Protein AF-A0A194UX05-F1 (afdb_monomer_lite)

Foldseek 3Di:
DDDLQVVVLVQQWDWDQDVPFGIFIFGQAWAAAFDFRHKQPLFQFWFFAPQCQQAAAPQFRAGDPSDGADADDLQLSHHHNDPLSVVLVVVLDDPQLVQLSNLLSVLVVVDLVDPQDDDDQDQDDLVRLVVLQVVLQVLLVLLLVVVVVVVVDPDDDDDDPRVNVVSLVVLSNDDADSGLLRRLSSNLRSCVSCVVCVVLLLPADFDSRLDSGPSRSVNNSSSLSSSSNGHDPVSNVCSGSVNSNSNSRRCRQAKDFSAHDVQLRLDTRIITGRSVRRNAAADLAFQWEWDRGGPMIIIGGNRTDGGGDTGHYHPPSCPSHVADPVRVVVCCCLQVNPPVLLVLLVVLLVQLVVLLVCLVVQAPFQPGRDPSSLVSNLSSLLSLLSSLLSLLLVLLVVLCLQDDDPSVVVSVVLSVVSVVLSVVLSVLSQAAAPVDPGPDHSDPHHDHPVVNLVSLVVSLVSQLVSLQVQLCSLLVSLVPPDFDPVVSCVLSVLSNLLNVLSVLSVVLNVLVVVLVVVCVPPVDDGSVVSVSVSSVSSSVNSVSSSRSSCVLLVVLVVPPPPPPDDDDDDDDDDDDDDDDDDDDDDDDDDDPDDNPDFDWDQDSSRDIDGCPRPVNVVVVVVVVVVPPDDDDDDDDPDDDPPPPDDDRSNSSNSSSVPVSNPDPVRPVPDD

InterPro domains:
  IPR001214 SET domain [PF00856] (22-315)
  IPR001214 SET domain [PS50280] (11-316)
  IPR046341 SET domain superfamily [G3DSA:2.170.270.10] (24-55)
  IPR046341 SET domain superfamily [G3DSA:2.170.270.10] (237-341)
  IPR046341 SET domain superfamily [SSF82199] (13-340)
  IPR049326 Rhodopsin domain, fungi [PF20684] (336-560)
  IPR050869 Histone-lysine N-methyltransferase [PTHR12197] (10-341)

pLDDT: mean 74.13, std 23.14, range [21.11, 98.06]

Structure (mmCIF, N/CA/C/O backbone):
data_AF-A0A194UX05-F1
#
_entry.id   AF-A0A194UX05-F1
#
loop_
_atom_site.group_PDB
_atom_site.id
_atom_site.type_symbol
_atom_site.label_atom_id
_atom_site.label_alt_id
_atom_site.label_comp_id
_atom_site.label_asym_id
_atom_site.label_entity_id
_atom_site.label_seq_id
_atom_site.pdbx_PDB_ins_code
_atom_site.Cartn_x
_atom_site.Cartn_y
_atom_site.Cartn_z
_atom_site.occupancy
_atom_site.B_iso_or_equiv
_atom_site.auth_seq_id
_atom_site.auth_comp_id
_atom_site.auth_asym_id
_atom_site.auth_atom_id
_atom_site.pdbx_PDB_model_num
ATOM 1 N N . MET A 1 1 ? -21.591 -23.365 24.564 1.00 27.44 1 MET A N 1
ATOM 2 C CA . MET A 1 1 ? -22.014 -24.346 23.543 1.00 27.44 1 MET A CA 1
ATOM 3 C C . MET A 1 1 ? -21.438 -23.828 22.241 1.00 27.44 1 MET A C 1
ATOM 5 O O . MET A 1 1 ? -21.677 -22.662 21.966 1.00 27.44 1 MET A O 1
ATOM 9 N N . ALA A 1 2 ? -20.576 -24.591 21.565 1.00 28.53 2 ALA A N 1
ATOM 10 C CA . ALA A 1 2 ? -19.885 -24.116 20.361 1.00 28.53 2 ALA A CA 1
ATOM 11 C C . ALA A 1 2 ? -20.897 -23.777 19.257 1.00 28.53 2 ALA A C 1
ATOM 13 O O . ALA A 1 2 ? -21.913 -24.465 19.128 1.00 28.53 2 ALA A O 1
ATOM 14 N N . ASN A 1 3 ? -20.630 -22.715 18.500 1.00 36.53 3 ASN A N 1
ATOM 15 C CA . ASN A 1 3 ? -21.474 -22.288 17.387 1.00 36.53 3 ASN A CA 1
ATOM 16 C C . ASN A 1 3 ? -21.446 -23.396 16.303 1.00 36.53 3 ASN A C 1
ATOM 18 O O . ASN A 1 3 ? -20.363 -23.924 16.042 1.00 36.53 3 ASN A O 1
ATOM 22 N N . PRO A 1 4 ? -22.559 -23.782 15.648 1.00 32.88 4 PRO A N 1
ATOM 23 C CA . PRO A 1 4 ? -22.559 -24.847 14.633 1.00 32.88 4 PRO A CA 1
ATOM 24 C C . PRO A 1 4 ? -21.527 -24.620 13.513 1.00 32.88 4 PRO A C 1
ATOM 26 O O . PRO A 1 4 ? -20.910 -25.566 13.031 1.00 32.88 4 PRO A O 1
ATOM 29 N N . SER A 1 5 ? -21.262 -23.350 13.184 1.00 42.38 5 SER A N 1
ATOM 30 C CA . SER A 1 5 ? -20.177 -22.898 12.303 1.00 42.38 5 SER A CA 1
ATOM 31 C C . SER A 1 5 ? -18.772 -23.295 12.788 1.00 42.38 5 SER A C 1
ATOM 33 O O . SER A 1 5 ? -17.969 -23.772 11.994 1.00 42.38 5 SER A O 1
ATOM 35 N N . GLU A 1 6 ? -18.456 -23.138 14.077 1.00 44.56 6 GLU A N 1
ATOM 36 C CA . GLU A 1 6 ? -17.149 -23.523 14.647 1.00 44.56 6 GLU A CA 1
ATOM 37 C C . GLU A 1 6 ? -16.981 -25.048 14.670 1.00 44.56 6 GLU A C 1
ATOM 39 O O . GLU A 1 6 ? -15.897 -25.569 14.407 1.00 44.56 6 GLU A O 1
ATOM 44 N N . ALA A 1 7 ? -18.072 -25.777 14.931 1.00 42.41 7 ALA A N 1
ATOM 45 C CA . ALA A 1 7 ? -18.084 -27.237 14.889 1.00 42.41 7 ALA A CA 1
ATOM 46 C C . ALA A 1 7 ? -17.892 -27.782 13.460 1.00 42.41 7 ALA A C 1
ATOM 48 O O . ALA A 1 7 ? -17.218 -28.796 13.286 1.00 42.41 7 ALA A O 1
ATOM 49 N N . LEU A 1 8 ? -18.439 -27.102 12.445 1.00 48.12 8 LEU A N 1
ATOM 50 C CA . LEU A 1 8 ? -18.252 -27.440 11.030 1.00 48.12 8 LEU A CA 1
ATOM 51 C C . LEU A 1 8 ? -16.832 -27.093 10.542 1.00 48.12 8 LEU A C 1
ATOM 53 O O . LEU A 1 8 ? -16.221 -27.886 9.832 1.00 48.12 8 LEU A O 1
ATOM 57 N N . GLN A 1 9 ? -16.263 -25.961 10.973 1.00 55.34 9 GLN A N 1
ATOM 58 C CA . GLN A 1 9 ? -14.879 -25.575 10.652 1.00 55.34 9 GLN A CA 1
ATOM 59 C C . GLN A 1 9 ? -13.859 -26.584 11.204 1.00 55.34 9 GLN A C 1
ATOM 61 O O . GLN A 1 9 ? -12.964 -27.015 10.476 1.00 55.34 9 GLN A O 1
ATOM 66 N N . ALA A 1 10 ? -14.047 -27.047 12.446 1.00 58.81 10 ALA A N 1
ATOM 67 C CA . ALA A 1 10 ? -13.207 -28.079 13.059 1.00 58.81 10 ALA A CA 1
ATOM 68 C C . ALA A 1 10 ? -13.325 -29.466 12.388 1.00 58.81 10 ALA A C 1
ATOM 70 O O . ALA A 1 10 ? -12.460 -30.320 12.584 1.00 58.81 10 ALA A O 1
ATOM 71 N N . GLN A 1 11 ? -14.382 -29.716 11.603 1.00 65.94 11 GLN A N 1
ATOM 72 C CA . GLN A 1 11 ? -14.534 -30.958 10.835 1.00 65.94 11 GLN A CA 1
ATOM 73 C C . GLN A 1 11 ? -13.753 -30.953 9.519 1.00 65.94 11 GLN A C 1
ATOM 75 O O . GLN A 1 11 ? -13.386 -32.031 9.053 1.00 65.94 11 GLN A O 1
ATOM 80 N N . VAL A 1 12 ? -13.481 -29.782 8.933 1.00 84.75 12 VAL A N 1
ATOM 81 C CA . VAL A 1 12 ? -12.832 -29.646 7.613 1.00 84.75 12 VAL A CA 1
ATOM 82 C C . VAL A 1 12 ? -11.319 -29.449 7.729 1.00 84.75 12 VAL A C 1
ATOM 84 O O . VAL A 1 12 ? -10.556 -29.940 6.888 1.00 84.75 12 VAL A O 1
ATOM 87 N N . PHE A 1 13 ? -10.868 -28.761 8.779 1.00 91.44 13 PHE A N 1
ATOM 88 C CA . PHE A 1 13 ? -9.451 -28.564 9.048 1.00 91.44 13 PHE A CA 1
ATOM 89 C C . PHE A 1 13 ? -9.137 -28.518 10.545 1.00 91.44 13 PHE A C 1
ATOM 91 O O . PHE A 1 13 ? -10.002 -28.332 11.396 1.00 91.44 13 PHE A O 1
ATOM 98 N N . THR A 1 14 ? -7.854 -28.646 10.867 1.00 93.00 14 THR A N 1
ATOM 99 C CA . THR A 1 14 ? -7.307 -28.448 12.211 1.00 93.00 14 THR A CA 1
ATOM 100 C C . THR A 1 14 ? -6.086 -27.542 12.148 1.00 93.00 14 THR A C 1
ATOM 102 O O . THR A 1 14 ? -5.337 -27.556 11.171 1.00 93.00 14 THR A O 1
ATOM 105 N N . ILE A 1 15 ? -5.846 -26.786 13.214 1.00 90.56 15 ILE A N 1
ATOM 106 C CA . ILE A 1 15 ? -4.643 -25.963 13.358 1.00 90.56 15 ILE A CA 1
ATOM 107 C C . ILE A 1 15 ? -3.548 -26.810 14.016 1.00 90.56 15 ILE A C 1
ATOM 109 O O . ILE A 1 15 ? -3.812 -27.505 15.000 1.00 90.56 15 ILE A O 1
ATOM 113 N N . LYS A 1 16 ? -2.328 -26.788 13.472 1.00 87.50 16 LYS A N 1
ATOM 114 C CA . LYS A 1 16 ? -1.158 -27.500 14.019 1.00 87.50 16 LYS A CA 1
ATOM 115 C C . LYS A 1 16 ? 0.085 -26.616 13.975 1.00 87.50 16 LYS A C 1
ATOM 117 O O . LYS A 1 16 ? 0.184 -25.725 13.139 1.00 87.50 16 LYS A O 1
ATOM 122 N N . GLU A 1 17 ? 1.050 -26.892 14.848 1.00 84.88 17 GLU A N 1
ATOM 123 C CA . GLU A 1 17 ? 2.384 -26.289 14.767 1.00 84.88 17 GLU A CA 1
ATOM 124 C C . GLU A 1 17 ? 3.149 -26.811 13.544 1.00 84.88 17 GLU A C 1
ATOM 126 O O . GLU A 1 17 ? 3.178 -28.013 13.271 1.00 84.88 17 GLU A O 1
ATOM 131 N N . THR A 1 18 ? 3.792 -25.893 12.835 1.00 72.50 18 THR A N 1
ATOM 132 C CA . THR A 1 18 ? 4.544 -26.109 11.599 1.00 72.50 18 THR A CA 1
ATOM 133 C C . THR A 1 18 ? 5.993 -25.668 11.826 1.00 72.50 18 THR A C 1
ATOM 135 O O . THR A 1 18 ? 6.242 -24.505 12.172 1.00 72.50 18 THR A O 1
ATOM 138 N N . PRO A 1 19 ? 6.985 -26.559 11.642 1.00 67.94 19 PRO A N 1
ATOM 139 C CA . PRO A 1 19 ? 8.389 -26.223 11.858 1.00 67.94 19 PRO A CA 1
ATOM 140 C C . PRO A 1 19 ? 8.828 -25.007 11.029 1.00 67.94 19 PRO A C 1
ATOM 142 O O . PRO A 1 19 ? 8.780 -25.028 9.803 1.00 67.94 19 PRO A O 1
ATOM 145 N N . GLY A 1 20 ? 9.263 -23.938 11.701 1.00 54.16 20 GLY A N 1
ATOM 146 C CA . GLY A 1 20 ? 9.766 -22.720 11.053 1.00 54.16 20 GLY A CA 1
ATOM 147 C C . GLY A 1 20 ? 8.704 -21.765 10.487 1.00 54.16 20 GLY A C 1
ATOM 148 O O . GLY A 1 20 ? 9.082 -20.702 10.000 1.00 54.16 20 GLY A O 1
ATOM 149 N N . ALA A 1 21 ? 7.410 -22.096 10.575 1.00 56.25 21 ALA A N 1
ATOM 150 C CA . ALA A 1 21 ? 6.308 -21.259 10.078 1.00 56.25 21 ALA A CA 1
ATOM 151 C C . ALA A 1 21 ? 5.232 -20.944 11.139 1.00 56.25 21 ALA A C 1
ATOM 153 O O . ALA A 1 21 ? 4.261 -20.257 10.842 1.00 56.25 21 ALA A O 1
ATOM 154 N N . GLY A 1 22 ? 5.408 -21.398 12.385 1.00 72.00 22 GLY A N 1
ATOM 155 C CA . GLY A 1 22 ? 4.408 -21.222 13.441 1.00 72.00 22 GLY A CA 1
ATOM 156 C C . GLY A 1 22 ? 3.203 -22.131 13.209 1.00 72.00 22 GLY A C 1
ATOM 157 O O . GLY A 1 22 ? 3.360 -23.248 12.734 1.00 72.00 22 GLY A O 1
ATOM 158 N N . ARG A 1 23 ? 1.987 -21.679 13.517 1.00 79.31 23 ARG A N 1
ATOM 159 C CA . ARG A 1 23 ? 0.782 -22.498 13.319 1.00 79.31 23 ARG A CA 1
ATOM 160 C C . ARG A 1 23 ? 0.277 -22.412 11.883 1.00 79.31 23 ARG A C 1
ATOM 162 O O . ARG A 1 23 ? 0.262 -21.335 11.306 1.00 79.31 23 ARG A O 1
ATOM 169 N N . GLY A 1 24 ? -0.163 -23.548 11.355 1.00 81.62 24 GLY A N 1
ATOM 170 C CA . GLY A 1 24 ? -0.741 -23.693 10.023 1.00 81.62 24 GLY A CA 1
ATOM 171 C C . GLY A 1 24 ? -2.057 -24.462 10.059 1.00 81.62 24 GLY A C 1
ATOM 172 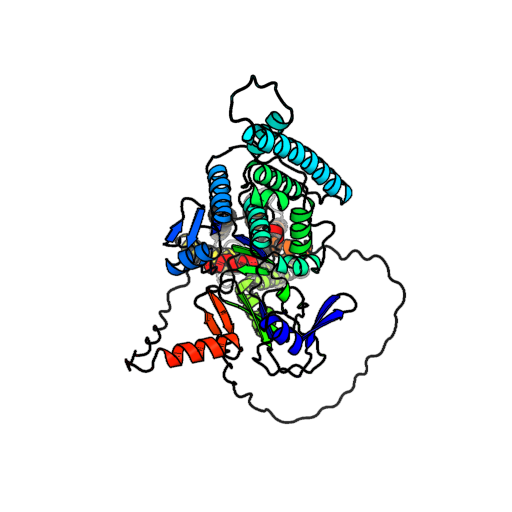O O . GLY A 1 24 ? -2.365 -25.159 11.032 1.00 81.62 24 GLY A O 1
ATOM 173 N N . VAL A 1 25 ? -2.833 -24.333 8.987 1.00 90.81 25 VAL A N 1
ATOM 174 C CA . VAL A 1 25 ? -4.101 -25.041 8.794 1.00 90.81 25 VAL A CA 1
ATOM 175 C C . VAL A 1 25 ? -3.853 -26.331 8.018 1.00 90.81 25 VAL A C 1
ATOM 177 O O . VAL A 1 25 ? -3.219 -26.302 6.971 1.00 90.81 25 VAL A O 1
ATOM 180 N N . PHE A 1 26 ? -4.381 -27.459 8.491 1.00 94.00 26 PHE A N 1
ATOM 181 C CA . PHE A 1 26 ? -4.234 -28.770 7.851 1.00 94.00 26 PHE A CA 1
ATOM 182 C C . PHE A 1 26 ? -5.592 -29.421 7.624 1.00 94.00 26 PHE A C 1
ATOM 184 O O . PHE A 1 26 ? -6.416 -29.458 8.539 1.00 94.00 26 PHE A O 1
ATOM 191 N N . ALA A 1 27 ? -5.806 -29.979 6.435 1.00 94.94 27 ALA A N 1
ATOM 192 C CA . ALA A 1 27 ? -7.038 -30.685 6.107 1.00 94.94 27 ALA A CA 1
ATOM 193 C C . ALA A 1 27 ? -7.218 -31.912 7.018 1.00 94.94 27 ALA A C 1
ATOM 195 O O . ALA A 1 27 ? -6.285 -32.688 7.232 1.00 94.94 27 ALA A O 1
ATOM 196 N N . THR A 1 28 ? -8.413 -32.113 7.564 1.00 93.94 28 THR A N 1
ATOM 197 C CA . THR A 1 28 ? -8.763 -33.314 8.356 1.00 93.94 28 THR A CA 1
ATOM 198 C C . THR A 1 28 ? -9.347 -34.428 7.490 1.00 93.94 28 THR A C 1
ATOM 200 O O . THR A 1 28 ? -9.362 -35.586 7.902 1.00 93.94 28 THR A O 1
ATOM 203 N N . GLN A 1 29 ? -9.787 -34.088 6.279 1.00 92.81 29 GLN A N 1
ATOM 204 C CA . GLN A 1 29 ? -10.389 -34.980 5.294 1.00 92.81 29 GLN A CA 1
ATOM 205 C C . GLN A 1 29 ? -9.927 -34.611 3.879 1.00 92.81 29 GLN A C 1
ATOM 207 O O . GLN A 1 29 ? -9.340 -33.550 3.676 1.00 92.81 29 GLN A O 1
ATOM 212 N N . ASN A 1 30 ? -10.201 -35.473 2.898 1.00 92.44 30 ASN A N 1
ATOM 213 C CA . ASN A 1 30 ? -9.947 -35.135 1.499 1.00 92.44 30 ASN A CA 1
ATOM 214 C C . ASN A 1 30 ? -10.911 -34.028 1.051 1.00 92.44 30 ASN A C 1
ATOM 216 O O . ASN A 1 30 ? -12.115 -34.121 1.294 1.00 92.44 30 ASN A O 1
ATOM 220 N N . LEU A 1 31 ? -10.385 -33.010 0.377 1.00 92.56 31 LEU A N 1
ATOM 221 C CA . LEU A 1 31 ? -11.147 -31.890 -0.168 1.00 92.56 31 LEU A CA 1
ATOM 222 C C . LEU A 1 31 ? -11.067 -31.931 -1.687 1.00 92.56 31 LEU A C 1
ATOM 224 O O . LEU A 1 31 ? -9.999 -32.175 -2.240 1.00 92.56 31 LEU A O 1
ATOM 228 N N . THR A 1 32 ? -12.185 -31.684 -2.357 1.00 92.12 32 THR A N 1
ATOM 229 C CA . THR A 1 32 ? -12.224 -31.558 -3.816 1.00 92.12 32 THR A CA 1
ATOM 230 C C . THR A 1 32 ? -11.995 -30.113 -4.235 1.00 92.12 32 THR A C 1
ATOM 232 O O . THR A 1 32 ? -12.389 -29.190 -3.513 1.00 92.12 32 THR A O 1
ATOM 235 N N . ALA A 1 33 ? -11.433 -29.901 -5.424 1.00 90.75 33 ALA A N 1
ATOM 236 C CA . ALA A 1 33 ? -11.341 -28.572 -6.025 1.00 90.75 33 ALA A CA 1
ATOM 237 C C . ALA A 1 33 ? -12.709 -27.853 -6.007 1.00 90.75 33 ALA A C 1
ATOM 239 O O . ALA A 1 33 ? -13.740 -28.436 -6.346 1.00 90.75 33 ALA A O 1
ATOM 240 N N . GLY A 1 34 ? -12.724 -26.588 -5.579 1.00 85.75 34 GLY A N 1
ATOM 241 C CA . GLY A 1 34 ? -13.935 -25.784 -5.384 1.00 85.75 34 GLY A CA 1
ATOM 242 C C . GLY A 1 34 ? -14.660 -26.003 -4.049 1.00 85.75 34 GLY A C 1
ATOM 243 O O . GLY A 1 34 ? -15.596 -25.267 -3.757 1.00 85.75 34 GLY A O 1
ATOM 244 N N . GLY A 1 35 ? -14.242 -26.965 -3.218 1.00 85.94 35 GLY A N 1
ATOM 245 C CA . GLY A 1 35 ? -14.858 -27.224 -1.914 1.00 85.94 35 GLY A CA 1
ATOM 246 C C . GLY A 1 35 ? -14.697 -26.056 -0.931 1.00 85.94 35 GLY A C 1
ATOM 247 O O . GLY A 1 35 ? -13.624 -25.449 -0.851 1.00 85.94 35 GLY A O 1
ATOM 248 N N . ALA A 1 36 ? -15.758 -25.753 -0.175 1.00 87.50 36 ALA A N 1
ATOM 249 C CA . ALA A 1 36 ? -15.747 -24.743 0.883 1.00 87.50 36 ALA A CA 1
ATOM 250 C C . ALA A 1 36 ? -14.868 -25.192 2.063 1.00 87.50 36 ALA A C 1
ATOM 252 O O . ALA A 1 36 ? -14.991 -26.322 2.534 1.00 87.50 36 ALA A O 1
ATOM 253 N N . ILE A 1 37 ? -13.997 -24.303 2.549 1.00 91.50 37 ILE A N 1
ATOM 254 C CA . ILE A 1 37 ? -13.091 -24.582 3.676 1.00 91.50 37 ILE A CA 1
ATOM 255 C C . ILE A 1 37 ? -13.462 -23.739 4.892 1.00 91.50 37 ILE A C 1
ATOM 257 O O . ILE A 1 37 ? -13.645 -24.266 5.986 1.00 91.50 37 ILE A O 1
ATOM 261 N N . LEU A 1 38 ? -13.551 -22.422 4.706 1.00 92.19 38 LEU A N 1
ATOM 262 C CA . LEU A 1 38 ? -13.812 -21.474 5.784 1.00 92.19 38 LEU A CA 1
ATOM 263 C C . LEU A 1 38 ? -14.599 -20.274 5.258 1.00 92.19 38 LEU A C 1
ATOM 265 O O . LEU A 1 38 ? -14.269 -19.714 4.214 1.00 92.19 38 LEU A O 1
ATOM 269 N N . VAL A 1 39 ? -15.597 -19.846 6.026 1.00 91.75 39 VAL A N 1
ATOM 270 C CA . VAL A 1 39 ? -16.231 -18.532 5.898 1.00 91.75 39 VAL A CA 1
ATOM 271 C C . VAL A 1 39 ? -15.880 -17.750 7.161 1.00 91.75 39 VAL A C 1
ATOM 273 O O . VAL A 1 39 ? -16.349 -18.084 8.244 1.00 91.75 39 VAL A O 1
ATOM 276 N N . ALA A 1 40 ? -15.008 -16.756 7.022 1.00 90.81 40 ALA A N 1
ATOM 277 C CA . ALA A 1 40 ? -14.514 -15.923 8.111 1.00 90.81 40 ALA A CA 1
ATOM 278 C C . ALA A 1 40 ? -15.305 -14.608 8.165 1.00 90.81 40 ALA A C 1
ATOM 280 O O . ALA A 1 40 ? -15.043 -13.668 7.404 1.00 90.81 40 ALA A O 1
ATOM 281 N N . ASP A 1 41 ? -16.299 -14.562 9.049 1.00 90.38 41 ASP A N 1
ATOM 282 C CA . ASP A 1 41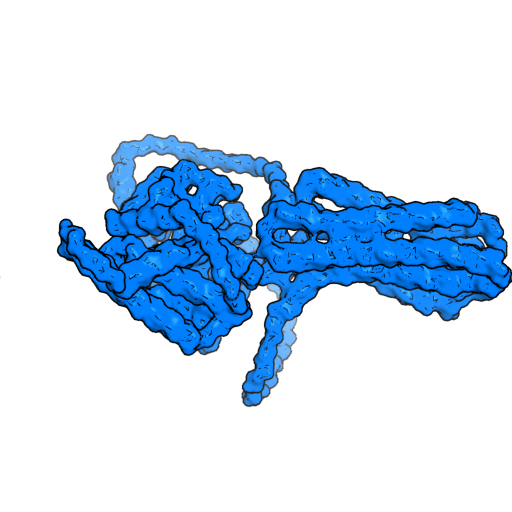 ? -17.169 -13.413 9.340 1.00 90.38 41 ASP A CA 1
ATOM 283 C C . ASP A 1 41 ? -16.869 -12.775 10.718 1.00 90.38 41 ASP A C 1
ATOM 285 O O . ASP A 1 41 ? -17.621 -11.946 11.239 1.00 90.38 41 ASP A O 1
ATOM 289 N N . ASP A 1 42 ? -15.724 -13.130 11.299 1.00 91.31 42 ASP A N 1
ATOM 290 C CA . ASP A 1 42 ? -15.240 -12.749 12.623 1.00 91.31 42 ASP A CA 1
ATOM 291 C C . ASP A 1 42 ? -14.339 -11.501 12.602 1.00 91.31 42 ASP A C 1
ATOM 293 O O . ASP A 1 42 ? -13.287 -11.446 13.237 1.00 91.31 42 ASP A O 1
ATOM 297 N N . LEU A 1 43 ? -14.754 -10.468 11.862 1.00 92.31 43 LEU A N 1
ATOM 298 C CA . LEU A 1 43 ? -14.030 -9.197 11.796 1.00 92.31 43 LEU A CA 1
ATOM 299 C C . LEU A 1 43 ? -14.027 -8.487 13.159 1.00 92.31 43 LEU A C 1
ATOM 301 O O . LEU A 1 43 ? -15.049 -7.946 13.582 1.00 92.31 43 LEU A O 1
ATOM 305 N N . ASN A 1 44 ? -12.867 -8.439 13.816 1.00 87.25 44 ASN A N 1
ATOM 306 C CA . ASN A 1 44 ? -12.749 -7.953 15.197 1.00 87.25 44 ASN A CA 1
ATOM 307 C C . ASN A 1 44 ? -12.049 -6.594 15.332 1.00 87.25 44 ASN A C 1
ATOM 309 O O . ASN A 1 44 ? -12.261 -5.876 16.303 1.00 87.25 44 ASN A O 1
ATOM 313 N N . ALA A 1 45 ? -11.182 -6.221 14.399 1.00 86.25 45 ALA A N 1
ATOM 314 C CA . ALA A 1 45 ? -10.532 -4.913 14.414 1.00 86.25 45 ALA A CA 1
ATOM 315 C C . ALA A 1 45 ? -10.202 -4.514 12.988 1.00 86.25 45 ALA A C 1
ATOM 317 O O . ALA A 1 45 ? -9.573 -5.290 12.275 1.00 86.25 45 ALA A O 1
ATOM 318 N N . HIS A 1 46 ? -10.603 -3.320 12.562 1.00 91.88 46 HIS A N 1
ATOM 319 C CA . HIS A 1 46 ? -10.287 -2.837 11.223 1.00 91.88 46 HIS A CA 1
ATOM 320 C C . HIS A 1 46 ? -10.300 -1.328 11.117 1.00 91.88 46 HIS A C 1
ATOM 322 O O . HIS A 1 46 ? -10.781 -0.614 11.997 1.00 91.88 46 HIS A O 1
ATOM 328 N N . ILE A 1 47 ? -9.792 -0.858 9.989 1.00 88.69 47 ILE A N 1
ATOM 329 C CA . ILE A 1 47 ? -9.762 0.544 9.627 1.00 88.69 47 ILE A CA 1
ATOM 330 C C . ILE A 1 47 ? -10.187 0.734 8.173 1.00 88.69 47 ILE A C 1
ATOM 332 O O . ILE A 1 47 ? -9.815 -0.045 7.298 1.00 88.69 47 ILE A O 1
ATOM 336 N N . LEU A 1 48 ? -10.946 1.805 7.936 1.00 90.38 48 LEU A N 1
ATOM 337 C CA . LEU A 1 48 ? -11.055 2.450 6.633 1.00 90.38 48 LEU A CA 1
ATOM 338 C C . LEU A 1 48 ? -10.312 3.785 6.728 1.00 90.38 48 LEU A C 1
ATOM 340 O O . LEU A 1 48 ? -10.670 4.639 7.553 1.00 90.38 48 LEU A O 1
ATOM 344 N N . LEU A 1 49 ? -9.256 3.931 5.929 1.00 85.62 49 LEU A N 1
ATOM 345 C CA . LEU A 1 49 ? -8.406 5.117 5.908 1.00 85.62 49 LEU A CA 1
ATOM 346 C C . LEU A 1 49 ? -9.247 6.355 5.612 1.00 85.62 49 LEU A C 1
ATOM 348 O O . LEU A 1 49 ? -10.231 6.297 4.866 1.00 85.62 49 LEU A O 1
ATOM 352 N N . ARG A 1 50 ? -8.865 7.481 6.216 1.00 85.75 50 ARG A N 1
ATOM 353 C CA . ARG A 1 50 ? -9.638 8.730 6.197 1.00 85.75 50 ARG A CA 1
ATOM 354 C C . ARG A 1 50 ? -10.093 9.154 4.800 1.00 85.75 50 ARG A C 1
ATOM 356 O O . ARG A 1 50 ? -11.220 9.628 4.667 1.00 85.75 50 ARG A O 1
ATOM 363 N N . GLU A 1 51 ? -9.241 8.994 3.795 1.00 82.94 51 GLU A N 1
ATOM 364 C CA . GLU A 1 51 ? -9.529 9.349 2.402 1.00 82.94 51 GLU A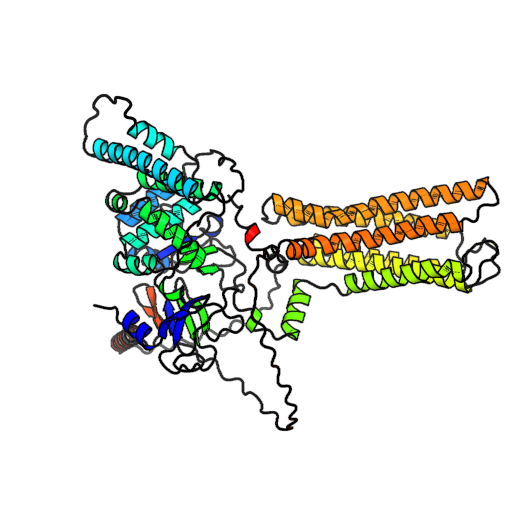 CA 1
ATOM 365 C C . GLU A 1 51 ? -10.696 8.556 1.789 1.00 82.94 51 GLU A C 1
ATOM 367 O O . GLU A 1 51 ? -11.520 9.151 1.102 1.00 82.94 51 GLU A O 1
ATOM 372 N N . TYR A 1 52 ? -10.869 7.278 2.144 1.00 87.44 52 TYR A N 1
ATOM 373 C CA . TYR A 1 52 ? -11.905 6.408 1.568 1.00 87.44 52 TYR A CA 1
ATOM 374 C C . TYR A 1 52 ? -13.229 6.397 2.342 1.00 87.44 52 TYR A C 1
ATOM 376 O O . TYR A 1 52 ? -14.206 5.791 1.904 1.00 87.44 52 TYR A O 1
ATOM 384 N N . ARG A 1 53 ? -13.325 7.070 3.496 1.00 87.50 53 ARG A N 1
ATOM 385 C CA . ARG A 1 53 ? -14.510 6.978 4.381 1.00 87.50 53 ARG A CA 1
ATOM 386 C C . ARG A 1 53 ? -15.817 7.447 3.747 1.00 87.50 53 ARG A C 1
ATOM 388 O O . ARG A 1 53 ? -16.888 7.062 4.217 1.00 87.50 53 ARG A O 1
ATOM 395 N N . GLY A 1 54 ? -15.725 8.310 2.735 1.00 87.88 54 GLY A N 1
ATOM 396 C CA . GLY A 1 54 ? -16.870 8.799 1.969 1.00 87.88 54 GLY A CA 1
ATOM 397 C C . GLY A 1 54 ? -17.215 7.964 0.735 1.00 87.88 54 GLY A C 1
ATOM 398 O O . GLY A 1 54 ? -18.238 8.238 0.109 1.00 87.88 54 GLY A O 1
ATOM 399 N N . GLU A 1 55 ? -16.361 7.010 0.373 1.00 90.62 55 GLU A N 1
ATOM 400 C CA . GLU A 1 55 ? -16.377 6.280 -0.903 1.00 90.62 55 GLU A CA 1
ATOM 401 C C . GLU A 1 55 ? -16.565 4.771 -0.702 1.00 90.62 55 GLU A C 1
ATOM 403 O O . GLU A 1 55 ? -17.043 4.083 -1.597 1.00 90.62 55 GLU A O 1
ATOM 408 N N . VAL A 1 56 ? -16.235 4.261 0.487 1.00 93.38 56 VAL A N 1
ATOM 409 C CA . VAL A 1 56 ? -16.337 2.843 0.838 1.00 93.38 56 VAL A CA 1
ATOM 410 C C . VAL A 1 56 ? -17.440 2.634 1.863 1.00 93.38 56 VAL A C 1
ATOM 412 O O . VAL A 1 56 ? -17.493 3.308 2.895 1.00 93.38 56 VAL A O 1
ATOM 415 N N . CYS A 1 57 ? -18.323 1.672 1.594 1.00 94.94 57 CYS A N 1
ATOM 416 C CA . CYS A 1 57 ? -19.448 1.380 2.468 1.00 94.94 57 CYS A CA 1
ATOM 417 C C . CYS A 1 57 ? -18.947 0.775 3.776 1.00 94.94 57 CYS A C 1
ATOM 419 O O . CYS A 1 57 ? -18.195 -0.197 3.786 1.00 94.94 57 CYS A O 1
ATOM 421 N N . TRP A 1 58 ? -19.414 1.310 4.895 1.00 93.56 58 TRP A N 1
ATOM 422 C CA . TRP A 1 58 ? -18.945 0.892 6.212 1.00 93.56 58 TRP A CA 1
ATOM 423 C C . TRP A 1 58 ? -19.490 -0.450 6.702 1.00 93.56 58 TRP A C 1
ATOM 425 O O . TRP A 1 58 ? -18.939 -1.001 7.657 1.00 93.56 58 TRP A O 1
ATOM 435 N N . GLU A 1 59 ? -20.533 -0.965 6.045 1.00 93.31 59 GLU A N 1
ATOM 436 C CA . GLU A 1 59 ? -21.124 -2.270 6.344 1.00 93.31 59 GLU A CA 1
ATOM 437 C C . GLU A 1 59 ? -20.571 -3.378 5.446 1.00 93.31 59 GLU A C 1
ATOM 439 O O . GLU A 1 59 ? -20.154 -4.421 5.938 1.00 93.31 59 GLU A O 1
ATOM 444 N N . CYS A 1 60 ? -20.531 -3.157 4.130 1.00 93.12 60 CYS A N 1
ATOM 445 C CA . CYS A 1 60 ? -20.166 -4.197 3.166 1.00 93.12 60 CYS A CA 1
ATOM 446 C C . CYS A 1 60 ? -18.850 -3.930 2.417 1.00 93.12 60 CYS A C 1
ATOM 448 O O . CYS A 1 60 ? -18.452 -4.737 1.587 1.00 93.12 60 CYS A O 1
ATOM 450 N N . PHE A 1 61 ? -18.161 -2.814 2.664 1.00 94.44 61 PHE A N 1
ATOM 451 C CA . PHE A 1 61 ? -16.955 -2.410 1.922 1.00 94.44 61 PHE A CA 1
ATOM 452 C C . PHE A 1 61 ? -17.142 -2.338 0.397 1.00 94.44 61 PHE A C 1
ATOM 454 O O . PHE A 1 61 ? -16.177 -2.509 -0.352 1.00 94.44 61 PHE A O 1
ATOM 461 N N . ALA A 1 62 ? -18.375 -2.115 -0.069 1.00 91.38 62 ALA A N 1
ATOM 462 C CA . ALA A 1 62 ? -18.636 -1.773 -1.460 1.00 91.38 62 ALA A CA 1
ATOM 463 C C . ALA A 1 62 ? -17.975 -0.432 -1.795 1.00 91.38 62 ALA A C 1
ATOM 465 O O . ALA A 1 62 ? -18.016 0.500 -0.988 1.00 91.38 62 ALA A O 1
ATOM 466 N N . TYR A 1 63 ? -17.397 -0.364 -2.983 1.00 85.31 63 TYR A N 1
ATOM 467 C CA . TYR A 1 63 ? -16.737 0.795 -3.562 1.00 85.31 63 TYR A CA 1
ATOM 468 C C . TYR A 1 63 ? -17.301 0.991 -4.976 1.00 85.31 63 TYR A C 1
ATOM 470 O O . TYR A 1 63 ? -17.863 0.062 -5.559 1.00 85.31 63 TYR A O 1
ATOM 478 N N . ASP A 1 64 ? -17.259 2.225 -5.471 1.00 79.75 64 ASP A N 1
ATOM 479 C CA . ASP A 1 64 ? -17.675 2.567 -6.835 1.00 79.75 64 ASP A CA 1
ATOM 480 C C . ASP A 1 64 ? -16.679 3.574 -7.410 1.00 79.75 64 ASP A C 1
ATOM 482 O O . ASP A 1 64 ? -16.997 4.752 -7.583 1.00 79.75 64 ASP A O 1
ATOM 486 N N . ARG A 1 65 ? -15.436 3.123 -7.635 1.00 76.50 65 ARG A N 1
ATOM 487 C CA . ARG A 1 65 ? -14.387 3.877 -8.360 1.00 76.50 65 ARG A CA 1
ATOM 488 C C . ARG A 1 65 ? -14.248 5.342 -7.916 1.00 76.50 65 ARG A C 1
ATOM 490 O O . ARG A 1 65 ? -14.290 6.272 -8.721 1.00 76.50 65 ARG A O 1
ATOM 497 N N . GLY A 1 66 ? -14.182 5.555 -6.607 1.00 76.25 66 GLY A N 1
ATOM 498 C CA . GLY A 1 66 ? -13.948 6.862 -5.988 1.00 76.25 66 GLY A CA 1
ATOM 499 C C . GLY A 1 66 ? -15.190 7.743 -5.881 1.00 76.25 66 GLY A C 1
ATOM 500 O O . GLY A 1 66 ? -15.130 8.877 -5.397 1.00 76.25 66 GLY A O 1
ATOM 501 N N . ARG A 1 67 ? -16.358 7.261 -6.319 1.00 78.88 67 ARG A N 1
ATOM 502 C CA . ARG A 1 67 ? -17.605 8.004 -6.144 1.00 78.88 67 ARG A CA 1
ATOM 503 C C . ARG A 1 67 ? -18.020 7.985 -4.686 1.00 78.88 67 ARG A C 1
ATOM 505 O O . ARG A 1 67 ? -18.035 6.957 -4.015 1.00 78.88 67 ARG A O 1
ATOM 512 N N . LYS A 1 68 ? -18.442 9.153 -4.204 1.00 87.56 68 LYS A N 1
ATOM 513 C CA . LYS A 1 68 ? -18.998 9.254 -2.859 1.00 87.56 68 LYS A CA 1
ATOM 514 C C . LYS A 1 68 ? -20.335 8.535 -2.781 1.00 87.56 68 LYS A C 1
ATOM 516 O O . LYS A 1 68 ? -21.215 8.777 -3.607 1.00 87.56 68 LYS A O 1
ATOM 521 N N . LEU A 1 69 ? -20.511 7.756 -1.725 1.00 91.38 69 LEU A N 1
ATOM 522 C CA . LEU A 1 69 ? -21.708 6.954 -1.535 1.00 91.38 69 LEU A CA 1
ATOM 523 C C . LEU A 1 69 ? -22.947 7.809 -1.197 1.00 91.38 69 LEU A C 1
ATOM 525 O O . LEU A 1 69 ? -22.812 8.908 -0.628 1.00 91.38 69 LEU A O 1
ATOM 529 N N . PRO A 1 70 ? -24.149 7.329 -1.579 1.00 92.19 70 PRO A N 1
ATOM 530 C CA . PRO A 1 70 ? -25.377 8.122 -1.540 1.00 92.19 70 PRO A CA 1
ATOM 531 C C . PRO A 1 70 ? -25.940 8.305 -0.128 1.00 92.19 70 PRO A C 1
ATOM 533 O O . PRO A 1 70 ? -26.474 9.372 0.175 1.00 92.19 70 PRO A O 1
ATOM 536 N N . VAL A 1 71 ? -25.807 7.306 0.747 1.00 96.56 71 VAL A N 1
ATOM 537 C CA . VAL A 1 71 ? -26.359 7.345 2.106 1.00 96.56 71 VAL A CA 1
ATOM 538 C C . VAL A 1 71 ? -25.266 7.767 3.081 1.00 96.56 71 VAL A C 1
ATOM 540 O O . VAL A 1 71 ? -24.177 7.191 3.102 1.00 96.56 71 VAL A O 1
ATOM 543 N N . ARG A 1 72 ? -25.529 8.811 3.874 1.00 94.31 72 ARG A N 1
ATOM 544 C CA . ARG A 1 72 ? -24.535 9.411 4.773 1.00 94.31 72 ARG A CA 1
ATOM 545 C C . ARG A 1 72 ? -25.104 9.643 6.161 1.00 94.31 72 ARG A C 1
ATOM 547 O O . ARG A 1 72 ? -26.009 10.456 6.332 1.00 94.31 72 ARG A O 1
ATOM 554 N N . ASP A 1 73 ? -24.470 9.032 7.150 1.00 93.81 73 ASP A N 1
ATOM 555 C CA . ASP A 1 73 ? -24.644 9.389 8.549 1.00 93.81 73 ASP A CA 1
ATOM 556 C C . ASP A 1 73 ? -23.627 10.480 8.897 1.00 93.81 73 ASP A C 1
ATOM 558 O O . ASP A 1 73 ? -22.482 10.229 9.289 1.00 93.81 73 ASP A O 1
ATOM 562 N N . ALA A 1 74 ? -24.048 11.730 8.709 1.00 90.00 74 ALA A N 1
ATOM 563 C CA . ALA A 1 74 ? -23.210 12.878 9.010 1.00 90.00 74 ALA A CA 1
ATOM 564 C C . ALA A 1 74 ? -22.880 12.979 10.501 1.00 90.00 74 ALA A C 1
ATOM 566 O O . ALA A 1 74 ? -21.860 13.578 10.820 1.00 90.00 74 ALA A O 1
ATOM 567 N N . LEU A 1 75 ? -23.697 12.439 11.410 1.00 91.19 75 LEU A N 1
ATOM 568 C CA . LEU A 1 75 ? -23.467 12.552 12.849 1.00 91.19 75 LEU A CA 1
ATOM 569 C C . LEU A 1 75 ? -22.255 11.713 13.268 1.00 91.19 75 LEU A C 1
ATOM 571 O O . LEU A 1 75 ? -21.410 12.202 14.017 1.00 91.19 75 LEU A O 1
ATOM 575 N N . ARG A 1 76 ? -22.131 10.512 12.695 1.00 92.62 76 ARG A N 1
ATOM 576 C CA . ARG A 1 76 ? -21.069 9.537 12.997 1.00 92.62 76 ARG A CA 1
ATOM 577 C C . ARG A 1 76 ? -19.920 9.526 11.987 1.00 92.62 76 ARG A C 1
ATOM 579 O O . ARG A 1 76 ? -18.906 8.890 12.238 1.00 92.62 76 ARG A O 1
ATOM 586 N N . GLY A 1 77 ? -20.050 10.245 10.868 1.00 89.94 77 GLY A N 1
ATOM 587 C CA . GLY A 1 77 ? -18.994 10.355 9.851 1.00 89.94 77 GLY A CA 1
ATOM 588 C C . GLY A 1 77 ? -18.881 9.113 8.963 1.00 89.94 77 GLY A C 1
ATOM 589 O O . GLY A 1 77 ? -17.794 8.782 8.490 1.00 89.94 77 GLY A O 1
ATOM 590 N N . ILE A 1 78 ? -20.002 8.420 8.756 1.00 92.88 78 ILE A N 1
ATOM 591 C CA . ILE A 1 78 ? -20.081 7.084 8.156 1.00 92.88 78 ILE A CA 1
ATOM 592 C C . ILE A 1 78 ? -20.909 7.151 6.868 1.00 92.88 78 ILE A C 1
ATOM 594 O O . ILE A 1 78 ? -21.855 7.938 6.764 1.00 92.88 78 ILE A O 1
ATOM 598 N N . THR A 1 79 ? -20.556 6.340 5.868 1.00 95.44 79 THR A N 1
ATOM 599 C CA . THR A 1 79 ? -21.286 6.282 4.593 1.00 95.44 79 THR A CA 1
ATOM 600 C C . THR A 1 79 ? -21.649 4.858 4.176 1.00 95.44 79 THR A C 1
ATOM 602 O O . THR A 1 79 ? -20.974 3.885 4.528 1.00 95.44 79 THR A O 1
ATOM 605 N N . PHE A 1 80 ? -22.746 4.738 3.427 1.00 96.88 80 PHE A N 1
ATOM 606 C CA . PHE A 1 80 ? -23.319 3.464 3.007 1.00 96.88 80 PHE A CA 1
ATOM 607 C C . PHE A 1 80 ? -23.736 3.494 1.540 1.00 96.88 80 PHE A C 1
ATOM 609 O O . PHE A 1 80 ? -24.178 4.522 1.023 1.00 96.88 80 PHE A O 1
ATOM 616 N N . CYS A 1 81 ? -23.617 2.345 0.872 1.00 94.69 81 CYS A N 1
ATOM 617 C CA . CYS A 1 81 ? -24.062 2.200 -0.511 1.00 94.69 81 CYS A CA 1
ATOM 618 C C . CYS A 1 81 ? -25.593 2.230 -0.630 1.00 94.69 81 CYS A C 1
ATOM 620 O O . CYS A 1 81 ? -26.108 2.648 -1.663 1.00 94.69 81 CYS A O 1
ATOM 622 N N . SER A 1 82 ? -26.313 1.842 0.428 1.00 96.25 82 SER A N 1
ATOM 623 C CA . SER A 1 82 ? -27.774 1.815 0.459 1.00 96.25 82 SER A CA 1
ATOM 624 C C . SER A 1 82 ? -28.339 2.005 1.873 1.00 96.25 82 SER A C 1
ATOM 626 O O . SER A 1 82 ? -27.611 1.918 2.869 1.00 96.25 82 SER A O 1
ATOM 628 N N . THR A 1 83 ? -29.647 2.260 1.959 1.00 96.56 83 THR A N 1
ATOM 629 C CA . THR A 1 83 ? -30.398 2.366 3.221 1.00 96.56 83 THR A CA 1
ATOM 630 C C . THR A 1 83 ? -30.431 1.047 3.985 1.00 96.56 83 THR A C 1
ATOM 632 O O . THR A 1 83 ? -30.432 1.035 5.212 1.00 96.56 83 THR A O 1
ATOM 635 N N . GLU A 1 84 ? -30.396 -0.078 3.277 1.00 95.94 84 GLU A N 1
ATOM 636 C CA . GLU A 1 84 ? -30.362 -1.417 3.867 1.00 95.94 84 GLU A CA 1
ATOM 637 C C . GLU A 1 84 ? -29.034 -1.642 4.593 1.00 95.94 84 GLU A C 1
ATOM 639 O O . GLU A 1 84 ? -29.032 -2.099 5.733 1.00 95.94 84 GLU A O 1
ATOM 644 N N . CYS A 1 85 ? -27.909 -1.244 3.983 1.00 95.94 85 CYS A N 1
ATOM 645 C CA . CYS A 1 85 ? -26.599 -1.303 4.635 1.00 95.94 85 CYS A CA 1
ATOM 646 C C . CYS A 1 85 ? -26.518 -0.389 5.865 1.00 95.94 85 CYS A C 1
ATOM 648 O O . CYS A 1 85 ? -25.943 -0.788 6.875 1.00 95.94 85 CYS A O 1
ATOM 650 N N . GLU A 1 86 ? -27.105 0.810 5.807 1.00 96.25 86 GLU A N 1
ATOM 651 C CA . GLU A 1 86 ? -27.194 1.696 6.976 1.00 96.25 86 GLU A CA 1
ATOM 652 C C . GLU A 1 86 ? -27.988 1.043 8.116 1.00 96.25 86 GLU A C 1
ATOM 654 O O . GLU A 1 86 ? -27.545 1.044 9.266 1.00 96.25 86 GLU A O 1
ATOM 659 N N . ASN A 1 87 ? -29.148 0.462 7.805 1.00 95.25 87 ASN A N 1
ATOM 660 C CA . ASN A 1 87 ? -30.000 -0.189 8.796 1.00 95.25 87 ASN A CA 1
ATOM 661 C C . ASN A 1 87 ? -29.327 -1.427 9.401 1.00 95.25 87 ASN A C 1
ATOM 663 O O . ASN A 1 87 ? -29.334 -1.579 10.621 1.00 95.25 87 ASN A O 1
ATOM 667 N N . CYS A 1 88 ? -28.701 -2.268 8.575 1.00 94.25 88 CYS A N 1
ATOM 668 C CA . CYS A 1 88 ? -27.948 -3.442 9.022 1.00 94.25 88 CYS A CA 1
ATOM 669 C C . CYS A 1 88 ? -26.806 -3.043 9.964 1.00 94.25 88 CYS A C 1
ATOM 671 O O . CYS A 1 88 ? -26.659 -3.606 11.049 1.00 94.25 88 CYS A O 1
ATOM 673 N N . TRP A 1 89 ? -26.049 -2.004 9.602 1.00 93.56 89 TRP A N 1
ATOM 674 C CA . TRP A 1 89 ? -24.982 -1.487 10.451 1.00 93.56 89 TRP A CA 1
ATOM 675 C C . TRP A 1 89 ? -25.511 -0.973 11.794 1.00 93.56 89 TRP A C 1
ATOM 677 O O . TRP A 1 89 ? -24.953 -1.304 12.840 1.00 93.56 89 TRP A O 1
ATOM 687 N N . LYS A 1 90 ? -26.610 -0.206 11.795 1.00 92.38 90 LYS A N 1
ATOM 688 C CA . LYS A 1 90 ? -27.226 0.308 13.031 1.00 92.38 90 LYS A CA 1
ATOM 689 C C . LYS A 1 90 ? -27.775 -0.807 13.919 1.00 92.38 90 LYS A C 1
ATOM 691 O O . LYS A 1 90 ? -27.656 -0.705 15.128 1.00 92.38 90 LYS A O 1
ATOM 696 N N . GLN A 1 91 ? -28.331 -1.876 13.352 1.00 91.62 91 GLN A N 1
ATOM 697 C CA . GLN A 1 91 ? -28.831 -3.017 14.132 1.00 91.62 91 GLN A CA 1
ATOM 698 C C . GLN A 1 91 ? -27.717 -3.774 14.873 1.00 91.62 91 GLN A C 1
ATOM 700 O O . GLN A 1 91 ? -27.984 -4.394 15.898 1.00 91.62 91 GLN A O 1
ATOM 705 N N . GLN A 1 92 ? -26.476 -3.706 14.382 1.00 87.19 92 GLN A N 1
ATOM 706 C CA . GLN A 1 92 ? -25.306 -4.326 15.015 1.00 87.19 92 GLN A CA 1
ATOM 707 C C . GLN A 1 92 ? -24.677 -3.458 16.125 1.00 87.19 92 GLN A C 1
ATOM 709 O O . GLN A 1 92 ? -23.730 -3.902 16.772 1.00 87.19 92 GLN A O 1
ATOM 714 N N . HIS A 1 93 ? -25.159 -2.228 16.340 1.00 90.81 93 HIS A N 1
ATOM 715 C CA . HIS A 1 93 ? -24.603 -1.289 17.316 1.00 90.81 93 HIS A CA 1
ATOM 716 C C . HIS A 1 93 ? -25.705 -0.775 18.243 1.00 90.81 93 HIS A C 1
ATOM 718 O O . HIS A 1 93 ? -26.664 -0.146 17.802 1.00 90.81 93 HIS A O 1
ATOM 724 N N . ASP A 1 94 ? -25.549 -1.010 19.542 1.00 93.19 94 ASP A N 1
ATOM 725 C CA . ASP A 1 94 ? -26.458 -0.466 20.547 1.00 93.19 94 ASP A CA 1
ATOM 726 C C . ASP A 1 94 ? -26.252 1.045 20.775 1.00 93.19 94 ASP A C 1
ATOM 728 O O . ASP A 1 94 ? -25.373 1.682 20.187 1.00 93.19 94 ASP A O 1
ATOM 732 N N . GLU A 1 95 ? -27.076 1.642 21.641 1.00 94.81 95 GLU A N 1
ATOM 733 C CA . GLU A 1 95 ? -27.019 3.081 21.927 1.00 94.81 95 GLU A CA 1
ATOM 734 C C . GLU A 1 95 ? -25.641 3.526 22.442 1.00 94.81 95 GLU A C 1
ATOM 736 O O . GLU A 1 95 ? -25.160 4.589 22.050 1.00 94.81 95 GLU A O 1
ATOM 741 N N . VAL A 1 96 ? -24.970 2.694 23.249 1.00 96.38 96 VAL A N 1
ATOM 742 C CA . VAL A 1 96 ? -23.628 2.971 23.784 1.00 96.38 96 VAL A CA 1
ATOM 743 C C . VAL A 1 96 ? -22.600 3.038 22.654 1.00 96.38 96 VAL A C 1
ATOM 745 O O . VAL A 1 96 ? -21.786 3.966 22.598 1.00 96.38 96 VAL A O 1
ATOM 748 N N . CYS A 1 97 ? -22.636 2.083 21.726 1.00 95.38 97 CYS A N 1
ATOM 749 C CA . CYS A 1 97 ? -21.761 2.081 20.559 1.00 95.38 97 CYS A CA 1
ATOM 750 C C . CYS A 1 97 ? -22.013 3.291 19.658 1.00 95.38 97 CYS A C 1
ATOM 752 O O . CYS A 1 97 ? -21.069 3.913 19.163 1.00 95.38 97 CYS A O 1
ATOM 754 N N . LEU A 1 98 ? -23.284 3.623 19.432 1.00 95.38 98 LEU A N 1
ATOM 755 C CA . LEU A 1 98 ? -23.664 4.761 18.607 1.00 95.38 98 LEU A CA 1
ATOM 756 C C . LEU A 1 98 ? -23.186 6.074 19.235 1.00 95.38 98 LEU A C 1
ATOM 758 O O . LEU A 1 98 ? -22.581 6.868 18.520 1.00 95.38 98 LEU A O 1
ATOM 762 N N . GLU A 1 99 ? -23.358 6.275 20.544 1.00 96.38 99 GLU A N 1
ATOM 763 C CA . GLU A 1 99 ? -22.845 7.449 21.267 1.00 96.38 99 GLU A CA 1
ATOM 764 C C . GLU A 1 99 ? -21.317 7.558 21.144 1.00 96.38 99 GLU A C 1
ATOM 766 O O . GLU A 1 99 ? -20.786 8.636 20.863 1.00 96.38 99 GLU A O 1
ATOM 771 N N . ALA A 1 100 ? -20.599 6.437 21.279 1.00 97.00 100 ALA A N 1
ATOM 772 C CA . ALA A 1 100 ? -19.145 6.393 21.135 1.00 97.00 100 ALA A CA 1
ATOM 773 C C . ALA A 1 100 ? -18.673 6.879 19.751 1.00 97.00 100 ALA A C 1
ATOM 775 O O . ALA A 1 100 ? -17.697 7.629 19.652 1.00 97.00 100 ALA A O 1
ATOM 776 N N . TRP A 1 101 ? -19.384 6.502 18.685 1.00 95.12 101 TRP A N 1
ATOM 777 C CA . TRP A 1 101 ? -19.128 7.007 17.334 1.00 95.12 101 TRP A CA 1
ATOM 778 C C . TRP A 1 101 ? -19.339 8.519 17.225 1.00 95.12 101 TRP A C 1
ATOM 780 O O . TRP A 1 101 ? -18.506 9.223 16.652 1.00 95.12 101 TRP A O 1
ATOM 790 N N . GLU A 1 102 ? -20.428 9.032 17.794 1.00 95.69 102 GLU A N 1
ATOM 791 C CA . GLU A 1 102 ? -20.781 10.452 17.720 1.00 95.69 102 GLU A CA 1
ATOM 792 C C . GLU A 1 102 ? -19.759 11.345 18.428 1.00 95.69 102 GLU A C 1
ATOM 794 O O . GLU A 1 102 ? -19.332 12.362 17.873 1.00 95.69 102 GLU A O 1
ATOM 799 N N . VAL A 1 103 ? -19.326 10.970 19.636 1.00 95.06 103 VAL A N 1
ATOM 800 C CA . VAL A 1 103 ? -18.357 11.769 20.406 1.00 95.06 103 VAL A CA 1
ATOM 801 C C . VAL A 1 103 ? -16.983 11.796 19.734 1.00 95.06 103 VAL A C 1
ATOM 803 O O . VAL A 1 103 ? -16.322 12.841 19.723 1.00 95.06 103 VAL A O 1
ATOM 806 N N . VAL A 1 104 ? -16.566 10.683 19.119 1.00 94.19 104 VAL A N 1
ATOM 807 C CA . VAL A 1 104 ? -15.309 10.609 18.361 1.00 94.19 104 VAL A CA 1
ATOM 808 C C . VAL A 1 104 ? -15.407 11.417 17.067 1.00 94.19 104 VAL A C 1
ATOM 810 O O . VAL A 1 104 ? -14.500 12.190 16.757 1.00 94.19 104 VAL A O 1
ATOM 813 N N . GLU A 1 105 ? -16.508 11.337 16.324 1.00 93.69 105 GLU A N 1
ATOM 814 C CA . GLU A 1 105 ? -16.653 12.138 15.104 1.00 93.69 105 GLU A CA 1
ATOM 815 C C . GLU A 1 105 ? -16.757 13.641 15.411 1.00 93.69 105 GLU A C 1
ATOM 817 O O . GLU A 1 105 ? -16.166 14.476 14.718 1.00 93.69 105 GLU A O 1
ATOM 822 N N . SER A 1 106 ? -17.445 14.007 16.493 1.00 92.62 106 SER A N 1
ATOM 823 C CA . SER A 1 106 ? -17.542 15.391 16.963 1.00 92.62 106 SER A CA 1
ATOM 824 C C . SER A 1 106 ? -16.160 15.997 17.234 1.00 92.62 106 SER A C 1
ATOM 826 O O . SER A 1 106 ? -15.851 17.098 16.757 1.00 92.62 106 SER A O 1
ATOM 828 N N . ILE A 1 107 ? -15.268 15.258 17.910 1.00 90.19 107 ILE A N 1
ATOM 829 C CA . ILE A 1 107 ? -13.909 15.749 18.159 1.00 90.19 107 ILE A CA 1
ATOM 830 C C . ILE A 1 107 ? -13.069 15.811 16.873 1.00 90.19 107 ILE A C 1
ATOM 832 O O . ILE A 1 107 ? -12.247 16.720 16.718 1.00 90.19 107 ILE A O 1
ATOM 836 N N . LEU A 1 108 ? -13.268 14.890 15.926 1.00 89.38 108 LEU A N 1
ATOM 837 C CA . LEU A 1 108 ? -12.544 14.890 14.651 1.00 89.38 108 LEU A CA 1
ATOM 838 C C . LEU A 1 108 ? -12.937 16.075 13.759 1.00 89.38 108 LEU A C 1
ATOM 840 O O . LEU A 1 108 ? -12.077 16.628 13.069 1.00 89.38 108 LEU A O 1
ATOM 844 N N . LYS A 1 109 ? -14.193 16.529 13.822 1.00 86.56 109 LYS A N 1
ATOM 845 C CA . LYS A 1 109 ? -14.656 17.754 13.145 1.00 86.56 109 LYS A CA 1
ATOM 846 C C . LYS A 1 109 ? -14.143 19.034 13.796 1.00 86.56 109 LYS A C 1
ATOM 848 O O . LYS A 1 109 ? -13.905 20.017 13.099 1.00 86.56 109 LYS A O 1
ATOM 853 N N . GLY A 1 110 ? -13.937 19.025 15.113 1.00 72.31 110 GLY A N 1
ATOM 854 C CA . GLY A 1 110 ? -13.544 20.187 15.920 1.00 72.31 110 GLY A CA 1
ATOM 855 C C . GLY A 1 110 ? -12.120 20.729 15.707 1.00 72.31 110 GLY A C 1
ATOM 856 O O . GLY A 1 110 ? -11.645 21.476 16.557 1.00 72.31 110 GLY A O 1
ATOM 857 N N . GLY A 1 111 ? -11.420 20.335 14.636 1.00 59.47 111 GLY A N 1
ATOM 858 C CA . GLY A 1 111 ? -10.252 21.026 14.073 1.00 59.47 111 GLY A CA 1
ATOM 859 C C . GLY A 1 111 ? -9.194 21.536 15.060 1.00 59.47 111 GLY A C 1
ATOM 860 O O . GLY A 1 111 ? -8.932 22.736 15.105 1.00 59.47 111 GLY A O 1
ATOM 861 N N . ALA A 1 112 ? -8.532 20.653 15.815 1.00 54.19 112 ALA A N 1
ATOM 862 C CA . ALA A 1 112 ? -7.286 21.035 16.482 1.00 54.19 112 ALA A CA 1
ATOM 863 C C . ALA A 1 112 ? -6.157 21.073 15.439 1.00 54.19 112 ALA A C 1
ATOM 865 O O . ALA A 1 112 ? -5.608 20.044 15.055 1.00 54.19 112 ALA A O 1
ATOM 866 N N . ASN A 1 113 ? -5.827 22.277 14.974 1.00 50.19 113 ASN A N 1
ATOM 867 C CA . ASN A 1 113 ? -4.828 22.564 13.938 1.00 50.19 113 ASN A CA 1
ATOM 868 C C . ASN A 1 113 ? -3.374 22.435 14.454 1.00 50.19 113 ASN A C 1
ATOM 870 O O . ASN A 1 113 ? -2.495 23.222 14.095 1.00 50.19 113 ASN A O 1
ATOM 874 N N . ASN A 1 114 ? -3.113 21.472 15.339 1.00 58.94 114 ASN A N 1
ATOM 875 C CA . ASN A 1 114 ? -1.784 21.240 15.886 1.00 58.94 114 ASN A CA 1
ATOM 876 C C . ASN A 1 114 ? -1.021 20.317 14.938 1.00 58.94 114 ASN A C 1
ATOM 878 O O . ASN A 1 114 ? -1.416 19.173 14.723 1.00 58.94 114 ASN A O 1
ATOM 882 N N . LYS A 1 115 ? 0.073 20.828 14.358 1.00 62.25 115 LYS A N 1
ATOM 883 C CA . LYS A 1 115 ? 0.991 20.016 13.550 1.00 62.25 115 LYS A CA 1
ATOM 884 C C . LYS A 1 115 ? 1.440 18.809 14.369 1.00 62.25 115 LYS A C 1
ATOM 886 O O . LYS A 1 115 ? 1.829 18.972 15.527 1.00 62.25 115 LYS A O 1
ATOM 891 N N . GLU A 1 116 ? 1.404 17.625 13.762 1.00 67.81 116 GLU A N 1
ATOM 892 C CA . GLU A 1 116 ? 1.968 16.443 14.403 1.00 67.81 116 GLU A CA 1
ATOM 893 C C . GLU A 1 116 ? 3.444 16.689 14.758 1.00 67.81 116 GLU A C 1
ATOM 895 O O . GLU A 1 116 ? 4.186 17.269 13.952 1.00 67.81 116 GLU A O 1
ATOM 900 N N . PRO A 1 117 ? 3.882 16.282 15.962 1.00 65.88 117 PRO A N 1
ATOM 901 C CA . PRO A 1 117 ? 5.281 16.367 16.328 1.00 65.88 117 PRO A CA 1
ATOM 902 C C . PRO A 1 117 ? 6.126 15.522 15.370 1.00 65.88 117 PRO A C 1
ATOM 904 O O . PRO A 1 117 ? 5.748 14.416 14.987 1.00 65.88 117 PRO A O 1
ATOM 907 N N . ILE A 1 118 ? 7.284 16.054 14.979 1.00 68.81 118 ILE A N 1
ATOM 908 C CA . ILE A 1 118 ? 8.222 15.343 14.111 1.00 68.81 118 ILE A CA 1
ATOM 909 C C . ILE A 1 118 ? 9.046 14.398 14.980 1.00 68.81 118 ILE A C 1
ATOM 911 O O . ILE A 1 118 ? 9.818 14.844 15.829 1.00 68.81 118 ILE A O 1
ATOM 915 N N . PHE A 1 119 ? 8.917 13.101 14.727 1.00 66.62 119 PHE A N 1
ATOM 916 C CA . PHE A 1 119 ? 9.738 12.077 15.362 1.00 66.62 119 PHE A CA 1
ATOM 917 C C . PHE A 1 119 ? 10.849 11.605 14.423 1.00 66.62 119 PHE A C 1
ATOM 919 O O . PHE A 1 119 ? 10.745 11.701 13.197 1.00 66.62 119 PHE A O 1
ATOM 926 N N . LYS A 1 120 ? 11.938 11.086 15.001 1.00 65.06 120 LYS A N 1
ATOM 927 C CA . LYS A 1 120 ? 12.945 10.354 14.226 1.00 65.06 120 LYS A CA 1
ATOM 928 C C . LYS A 1 120 ? 12.317 9.052 13.723 1.00 65.06 120 LYS A C 1
ATOM 930 O O . LYS A 1 120 ? 11.606 8.385 14.467 1.00 65.06 120 LYS A O 1
ATOM 935 N N . ALA A 1 121 ? 12.604 8.692 12.473 1.00 66.88 121 ALA A N 1
ATOM 936 C CA . ALA A 1 121 ? 12.168 7.434 11.870 1.00 66.88 121 ALA A CA 1
ATOM 937 C C . ALA A 1 121 ? 13.029 6.267 12.388 1.00 66.88 121 ALA A C 1
ATOM 939 O O . ALA A 1 121 ? 13.834 5.697 11.655 1.00 66.88 121 ALA A O 1
ATOM 940 N N . SER A 1 122 ? 12.920 5.980 13.682 1.00 76.50 122 SER A N 1
ATOM 941 C CA . SER A 1 122 ? 13.591 4.871 14.355 1.00 76.50 122 SER A CA 1
ATOM 942 C C . SER A 1 122 ? 12.548 3.969 14.999 1.00 76.50 122 SER A C 1
ATOM 944 O O . SER A 1 122 ? 11.649 4.467 15.681 1.00 76.50 122 SER A O 1
ATOM 946 N N . LYS A 1 123 ? 12.692 2.656 14.798 1.00 80.19 123 LYS A N 1
ATOM 947 C CA . LYS A 1 123 ? 11.843 1.648 15.434 1.00 80.19 123 LYS A CA 1
ATOM 948 C C . LYS A 1 123 ? 12.088 1.658 16.949 1.00 80.19 123 LYS A C 1
ATOM 950 O O . LYS A 1 123 ? 13.242 1.469 17.342 1.00 80.19 123 LYS A O 1
ATOM 955 N N . PRO A 1 124 ? 11.061 1.887 17.786 1.00 85.31 124 PRO A N 1
ATOM 956 C CA . PRO A 1 124 ? 11.244 1.937 19.228 1.00 85.31 124 PRO A CA 1
ATOM 957 C C . PRO A 1 124 ? 11.628 0.562 19.782 1.00 85.31 124 PRO A C 1
ATOM 959 O O . PRO A 1 124 ? 11.227 -0.492 19.271 1.00 85.31 124 PRO A O 1
ATOM 962 N N . THR A 1 125 ? 12.425 0.571 20.840 1.00 89.75 125 THR A N 1
ATOM 963 C CA . THR A 1 125 ? 12.750 -0.621 21.626 1.00 89.75 125 THR A CA 1
ATOM 964 C C . THR A 1 125 ? 11.542 -1.065 22.455 1.00 89.75 125 THR A C 1
ATOM 966 O O . THR A 1 125 ? 10.638 -0.278 22.734 1.00 89.75 125 THR A O 1
ATOM 969 N N . ALA A 1 126 ? 11.516 -2.334 22.874 1.00 89.56 126 ALA A N 1
ATOM 970 C CA . ALA A 1 126 ? 10.438 -2.847 23.724 1.00 89.56 126 ALA A CA 1
ATOM 971 C C . ALA A 1 126 ? 10.339 -2.073 25.055 1.00 89.56 126 ALA A C 1
ATOM 973 O O . ALA A 1 126 ? 9.243 -1.742 25.498 1.00 89.56 126 ALA A O 1
ATOM 974 N N . GLU A 1 127 ? 11.486 -1.703 25.636 1.00 93.19 127 GLU A N 1
ATOM 975 C CA . GLU A 1 127 ? 11.556 -0.903 26.862 1.00 93.19 127 GLU A CA 1
ATOM 976 C C . GLU A 1 127 ? 10.971 0.505 26.669 1.00 93.19 127 GLU A C 1
ATOM 978 O O . GLU A 1 127 ? 10.198 0.977 27.503 1.00 93.19 127 GLU A O 1
ATOM 983 N N . GLU A 1 128 ? 11.284 1.175 25.555 1.00 92.38 128 GLU A N 1
ATOM 984 C CA . GLU A 1 128 ? 10.687 2.475 25.232 1.00 92.38 128 GLU A CA 1
ATOM 985 C C . GLU A 1 128 ? 9.167 2.362 25.091 1.00 92.38 128 GLU A C 1
ATOM 987 O O . GLU A 1 128 ? 8.444 3.156 25.691 1.00 92.38 128 GLU A O 1
ATOM 992 N N . VAL A 1 129 ? 8.671 1.359 24.358 1.00 92.19 129 VAL A N 1
ATOM 993 C CA . VAL A 1 129 ? 7.227 1.111 24.205 1.00 92.19 129 VAL A CA 1
ATOM 994 C C . VAL A 1 129 ? 6.561 0.924 25.571 1.00 92.19 129 VAL A C 1
ATOM 996 O O . VAL A 1 129 ? 5.570 1.597 25.864 1.00 92.19 129 VAL A O 1
ATOM 999 N N . ASP A 1 130 ? 7.121 0.071 26.431 1.00 94.12 130 ASP A N 1
ATOM 1000 C CA . ASP A 1 130 ? 6.593 -0.189 27.773 1.00 94.12 130 ASP A CA 1
ATOM 1001 C C . ASP A 1 130 ? 6.566 1.064 28.646 1.00 94.12 130 ASP A C 1
ATOM 1003 O O . ASP A 1 130 ? 5.552 1.365 29.283 1.00 94.12 130 ASP A O 1
ATOM 1007 N N . ASN A 1 131 ? 7.660 1.824 28.663 1.00 95.56 131 ASN A N 1
ATOM 1008 C CA . ASN A 1 131 ? 7.760 3.051 29.446 1.00 95.56 131 ASN A CA 1
ATOM 1009 C C . ASN A 1 131 ? 6.732 4.092 28.989 1.00 95.56 131 ASN A C 1
ATOM 1011 O O . ASN A 1 131 ? 6.108 4.763 29.817 1.00 95.56 131 ASN A O 1
ATOM 1015 N N . ARG A 1 132 ? 6.511 4.212 27.675 1.00 95.19 132 ARG A N 1
ATOM 1016 C CA . ARG A 1 132 ? 5.536 5.156 27.121 1.00 95.19 132 ARG A CA 1
ATOM 1017 C C . ARG A 1 132 ? 4.095 4.755 27.419 1.00 95.19 132 ARG A C 1
ATOM 1019 O O . ARG A 1 132 ? 3.313 5.628 27.794 1.00 95.19 132 ARG A O 1
ATOM 1026 N N . TRP A 1 133 ? 3.758 3.471 27.336 1.00 96.50 133 TRP A N 1
ATOM 1027 C CA . TRP A 1 133 ? 2.426 2.986 27.708 1.00 96.50 133 TRP A CA 1
ATOM 1028 C C . TRP A 1 133 ? 2.148 3.106 29.210 1.00 96.50 133 TRP A C 1
ATOM 1030 O O . TRP A 1 133 ? 1.070 3.566 29.576 1.00 96.50 133 TRP A O 1
ATOM 1040 N N . LYS A 1 134 ? 3.123 2.815 30.083 1.00 96.75 134 LYS A N 1
ATOM 1041 C CA . LYS A 1 134 ? 2.991 3.035 31.538 1.00 96.75 134 LYS A CA 1
ATOM 1042 C C . LYS A 1 134 ? 2.742 4.505 31.882 1.00 96.75 134 LYS A C 1
ATOM 1044 O O . LYS A 1 134 ? 1.908 4.818 32.728 1.00 96.75 134 LYS A O 1
ATOM 1049 N N . ALA A 1 135 ? 3.436 5.425 31.211 1.00 96.62 135 ALA A N 1
ATOM 1050 C CA . ALA A 1 135 ? 3.192 6.856 31.387 1.00 96.62 135 ALA A CA 1
ATOM 1051 C C . ALA A 1 135 ? 1.778 7.257 30.924 1.00 96.62 135 ALA A C 1
ATOM 1053 O O . ALA A 1 135 ? 1.102 8.040 31.594 1.00 96.62 135 ALA A O 1
ATOM 1054 N N . ALA A 1 136 ? 1.309 6.703 29.801 1.00 96.94 136 ALA A N 1
ATOM 1055 C CA . ALA A 1 136 ? -0.046 6.937 29.305 1.00 96.94 136 ALA A CA 1
ATOM 1056 C C . ALA A 1 136 ? -1.118 6.383 30.258 1.00 96.94 136 ALA A C 1
ATOM 1058 O O . ALA A 1 136 ? -2.130 7.039 30.489 1.00 96.94 136 ALA A O 1
ATOM 1059 N N . GLU A 1 137 ? -0.886 5.216 30.855 1.00 97.06 137 GLU A N 1
ATOM 1060 C CA . GLU A 1 137 ? -1.770 4.605 31.849 1.00 97.06 137 GLU A CA 1
ATOM 1061 C C . GLU A 1 137 ? -1.945 5.488 33.092 1.00 97.06 137 GLU A C 1
ATOM 1063 O O . GLU A 1 137 ? -3.069 5.728 33.530 1.00 97.06 137 GLU A O 1
ATOM 1068 N N . GLN A 1 138 ? -0.856 6.056 33.617 1.00 95.81 138 GLN A N 1
ATOM 1069 C CA . GLN A 1 138 ? -0.912 6.977 34.758 1.00 95.81 138 GLN A CA 1
ATOM 1070 C C . GLN A 1 138 ? -1.738 8.232 34.444 1.00 95.81 138 GLN A C 1
ATOM 1072 O O . GLN A 1 138 ? -2.570 8.653 35.256 1.00 95.81 138 GLN A O 1
ATOM 1077 N N . LYS A 1 139 ? -1.552 8.808 33.248 1.00 96.00 139 LYS A N 1
ATOM 1078 C CA . LYS A 1 139 ? -2.354 9.945 32.769 1.00 96.00 139 LYS A CA 1
ATOM 1079 C C . LYS A 1 139 ? -3.830 9.568 32.631 1.00 96.00 139 LYS A C 1
ATOM 1081 O O . LYS A 1 139 ? -4.696 10.296 33.115 1.00 96.00 139 LYS A O 1
ATOM 1086 N N . ALA A 1 140 ? -4.119 8.413 32.035 1.00 96.25 140 ALA A N 1
ATOM 1087 C CA . ALA A 1 140 ? -5.474 7.893 31.881 1.00 96.25 140 ALA A CA 1
ATOM 1088 C C . ALA A 1 140 ? -6.167 7.673 33.235 1.00 96.25 140 ALA A C 1
ATOM 1090 O O . ALA A 1 140 ? -7.316 8.077 33.402 1.00 96.25 140 ALA A O 1
ATOM 1091 N N . ALA A 1 141 ? -5.471 7.131 34.236 1.00 95.06 141 ALA A N 1
ATOM 1092 C CA . ALA A 1 141 ? -6.015 6.957 35.581 1.00 95.06 141 ALA A CA 1
ATOM 1093 C C . ALA A 1 141 ? -6.388 8.301 36.240 1.00 95.06 141 ALA A C 1
ATOM 1095 O O . ALA A 1 141 ? -7.457 8.423 36.847 1.00 95.06 141 ALA A O 1
ATOM 1096 N N . ALA A 1 142 ? -5.548 9.333 36.087 1.00 93.88 142 ALA A N 1
ATOM 1097 C CA . ALA A 1 142 ? -5.848 10.682 36.573 1.00 93.88 142 ALA A CA 1
ATOM 1098 C C . ALA A 1 142 ? -7.064 11.297 35.854 1.00 93.88 142 ALA A C 1
ATOM 1100 O O . ALA A 1 142 ? -7.937 11.883 36.503 1.00 93.88 142 ALA A O 1
ATOM 1101 N N . ILE A 1 143 ? -7.153 11.109 34.533 1.00 94.00 143 ILE A N 1
ATOM 1102 C CA . ILE A 1 143 ? -8.293 11.523 33.708 1.00 94.00 143 ILE A CA 1
ATOM 1103 C C . ILE A 1 143 ? -9.584 10.840 34.172 1.00 94.00 143 ILE A C 1
ATOM 1105 O O . ILE A 1 143 ? -10.579 11.520 34.426 1.00 94.00 143 ILE A O 1
ATOM 1109 N N . LEU A 1 144 ? -9.579 9.514 34.315 1.00 93.12 144 LEU A N 1
ATOM 1110 C CA . LEU A 1 144 ? -10.750 8.732 34.716 1.00 93.12 144 LEU A CA 1
ATOM 1111 C C . LEU A 1 144 ? -11.236 9.135 36.108 1.00 93.12 144 LEU A C 1
ATOM 1113 O O . LEU A 1 144 ? -12.428 9.375 36.300 1.00 93.12 144 LEU A O 1
ATOM 1117 N N . LYS A 1 145 ? -10.314 9.303 37.064 1.00 91.25 145 LYS A N 1
ATOM 1118 C CA . LYS A 1 145 ? -10.643 9.787 38.410 1.00 91.25 145 LYS A CA 1
ATOM 1119 C C . LYS A 1 145 ? -11.341 11.147 38.361 1.00 91.25 145 LYS A C 1
ATOM 1121 O O . LYS A 1 145 ? -12.346 11.335 39.050 1.00 91.25 145 LYS A O 1
ATOM 1126 N N . PHE A 1 146 ? -10.841 12.076 37.545 1.00 89.69 146 PHE A N 1
ATOM 1127 C CA . PHE A 1 146 ? -11.468 13.382 37.339 1.00 89.69 146 PHE A CA 1
ATOM 1128 C C . PHE A 1 146 ? -12.864 13.247 36.711 1.00 89.69 146 PHE A C 1
ATOM 1130 O O . PHE A 1 146 ? -13.829 13.748 37.290 1.00 89.69 146 PHE A O 1
ATOM 1137 N N . ARG A 1 147 ? -12.998 12.515 35.594 1.00 88.81 147 ARG A N 1
ATOM 1138 C CA . ARG A 1 147 ? -14.280 12.313 34.890 1.00 88.81 147 ARG A CA 1
ATOM 1139 C C . ARG A 1 147 ? -15.356 11.750 35.820 1.00 88.81 147 ARG A C 1
ATOM 1141 O O . ARG A 1 147 ? -16.425 12.344 35.951 1.00 88.81 147 ARG A O 1
ATOM 1148 N N . LEU A 1 148 ? -15.054 10.652 36.511 1.00 84.38 148 LEU A N 1
ATOM 1149 C CA . LEU A 1 148 ? -16.017 9.947 37.362 1.00 84.38 148 LEU A CA 1
ATOM 1150 C C . LEU A 1 148 ? -16.376 10.752 38.623 1.00 84.38 148 LEU A C 1
ATOM 1152 O O . LEU A 1 148 ? -17.535 10.775 39.041 1.00 84.38 148 LEU A O 1
ATOM 1156 N N . THR A 1 149 ? -15.424 11.495 39.200 1.00 83.12 149 THR A N 1
ATOM 1157 C CA . THR A 1 149 ? -15.697 12.356 40.366 1.00 83.12 149 THR A CA 1
ATOM 1158 C C . THR A 1 149 ? -16.561 13.567 40.000 1.00 83.12 149 THR A C 1
ATOM 1160 O O . THR A 1 149 ? -17.432 13.958 40.783 1.00 83.12 149 THR A O 1
ATOM 1163 N N . THR A 1 150 ? -16.340 14.179 38.833 1.00 76.00 150 THR A N 1
ATOM 1164 C CA . THR A 1 150 ? -17.133 15.326 38.361 1.00 76.00 150 THR A CA 1
ATOM 1165 C C . THR A 1 150 ? -18.560 14.921 37.999 1.00 76.00 150 THR A C 1
ATOM 1167 O O . THR A 1 150 ? -19.485 15.647 38.351 1.00 76.00 150 THR A O 1
ATOM 1170 N N . LEU A 1 151 ? -18.765 13.746 37.396 1.00 66.50 151 LEU A N 1
ATOM 1171 C CA . LEU A 1 151 ? -20.105 13.202 37.134 1.00 66.50 151 LEU A CA 1
ATOM 1172 C C . LEU A 1 151 ? -20.899 12.947 38.429 1.00 66.50 151 LEU A C 1
ATOM 1174 O O . LEU A 1 151 ? -22.099 13.217 38.485 1.00 66.50 151 LEU A O 1
ATOM 1178 N N . CYS A 1 152 ? -20.228 12.517 39.503 1.00 60.97 152 CYS A N 1
ATOM 1179 C CA . CYS A 1 152 ? -20.859 12.318 40.813 1.00 60.97 152 CYS A CA 1
ATOM 1180 C C . CYS A 1 152 ? -21.240 13.636 41.520 1.00 60.97 152 CYS A C 1
ATOM 1182 O O . CYS A 1 152 ? -22.145 13.657 42.357 1.00 60.97 152 CYS A O 1
ATOM 1184 N N . LYS A 1 153 ? -20.572 14.755 41.209 1.00 61.88 153 LYS A N 1
ATOM 1185 C CA . LYS A 1 153 ? -20.806 16.062 41.844 1.00 61.88 153 LYS A CA 1
ATOM 1186 C C . LYS A 1 153 ? -21.706 16.942 40.970 1.00 61.88 153 LYS A C 1
ATOM 1188 O O . LYS A 1 153 ? -21.234 17.835 40.280 1.00 61.88 153 LYS A O 1
ATOM 1193 N N . LYS A 1 154 ? -23.028 16.773 41.081 1.00 48.66 154 LYS A N 1
ATOM 1194 C CA . LYS A 1 154 ? -24.051 17.627 40.426 1.00 48.66 154 LYS A CA 1
ATOM 1195 C C . LYS A 1 154 ? -24.106 19.104 40.904 1.00 48.66 154 LYS A C 1
ATOM 1197 O O . LYS A 1 154 ? -25.052 19.800 40.556 1.00 48.66 154 LYS A O 1
ATOM 1202 N N . SER A 1 155 ? -23.126 19.606 41.668 1.00 42.56 155 SER A N 1
ATOM 1203 C CA . SER A 1 155 ? -23.073 21.005 42.143 1.00 42.56 155 SER A CA 1
ATOM 1204 C C . SER A 1 155 ? -21.684 21.636 41.958 1.00 42.56 155 SER A C 1
ATOM 1206 O O . SER A 1 155 ? -20.681 20.989 42.276 1.00 42.56 155 SER A O 1
ATOM 1208 N N . PRO A 1 156 ? -21.595 22.908 41.511 1.00 42.44 156 PRO A N 1
ATOM 1209 C CA . PRO A 1 156 ? -20.333 23.587 41.232 1.00 42.44 156 PRO A CA 1
ATOM 1210 C C . PRO A 1 156 ? -19.669 24.059 42.535 1.00 42.44 156 PRO A C 1
ATOM 1212 O O . PRO A 1 156 ? -19.833 25.194 42.978 1.00 42.44 156 PRO A O 1
ATOM 1215 N N . GLY A 1 157 ? -18.909 23.174 43.176 1.00 49.25 157 GLY A N 1
ATOM 1216 C CA . GLY A 1 157 ? -17.964 23.548 44.230 1.00 49.25 157 GLY A CA 1
ATOM 1217 C C . GLY A 1 157 ? -16.661 24.085 43.630 1.00 49.25 157 GLY A C 1
ATOM 1218 O O . GLY A 1 157 ? -16.171 23.538 42.646 1.00 49.25 157 GLY A O 1
ATOM 1219 N N . LYS A 1 158 ? -16.105 25.150 44.228 1.00 43.97 158 LYS A N 1
ATOM 1220 C CA . LYS A 1 158 ? -14.831 25.814 43.873 1.00 43.97 158 LYS A CA 1
ATOM 1221 C C . LYS A 1 158 ? -13.760 24.811 43.406 1.00 43.97 158 LYS A C 1
ATOM 1223 O O . LYS A 1 158 ? -13.244 24.035 44.206 1.00 43.97 158 LYS A O 1
ATOM 1228 N N . ALA A 1 159 ? -13.429 24.854 42.115 1.00 46.44 159 ALA A N 1
ATOM 1229 C CA . ALA A 1 159 ? -12.415 24.007 41.503 1.00 46.44 159 ALA A CA 1
ATOM 1230 C C . ALA A 1 159 ? -11.014 24.445 41.952 1.00 46.44 159 ALA A C 1
ATOM 1232 O O . ALA A 1 159 ? -10.488 25.458 41.492 1.00 46.44 159 ALA A O 1
ATOM 1233 N N . THR A 1 160 ? -10.397 23.681 42.848 1.00 50.19 160 THR A N 1
ATOM 1234 C CA . THR A 1 160 ? -8.934 23.619 42.908 1.00 50.19 160 THR A CA 1
ATOM 1235 C C . THR A 1 160 ? -8.441 22.980 41.609 1.00 50.19 160 THR A C 1
ATOM 1237 O O . THR A 1 160 ? -9.102 22.081 41.088 1.00 50.19 160 THR A O 1
ATOM 1240 N N . SER A 1 161 ? -7.321 23.449 41.055 1.00 57.03 161 SER A N 1
ATOM 1241 C CA . SER A 1 161 ? -6.701 22.877 39.854 1.00 57.03 161 SER A CA 1
ATOM 1242 C C . SER A 1 161 ? -6.202 21.457 40.148 1.00 57.03 161 SER A C 1
ATOM 1244 O O . SER A 1 161 ? -5.048 21.256 40.517 1.00 57.03 161 SER A O 1
ATOM 1246 N N . ASP A 1 162 ? -7.109 20.487 40.068 1.00 70.88 162 ASP A N 1
ATOM 1247 C CA . ASP A 1 162 ? -6.819 19.065 40.220 1.00 70.88 162 ASP A CA 1
ATOM 1248 C C . ASP A 1 162 ? -5.991 18.593 39.016 1.00 70.88 162 ASP A C 1
ATOM 1250 O O . ASP A 1 162 ? -6.299 18.948 37.871 1.00 70.88 162 ASP A O 1
ATOM 1254 N N . SER A 1 163 ? -4.945 17.804 39.260 1.00 73.81 163 SER A N 1
ATOM 1255 C CA . SER A 1 163 ? -4.032 17.309 38.221 1.00 73.81 163 SER A CA 1
ATOM 1256 C C . SER A 1 163 ? -4.776 16.528 37.132 1.00 73.81 163 SER A C 1
ATOM 1258 O O . SER A 1 163 ? -4.451 16.656 35.954 1.00 73.81 163 SER A O 1
ATOM 1260 N N . GLY A 1 164 ? -5.851 15.813 37.487 1.00 81.31 164 GLY A N 1
ATOM 1261 C CA . GLY A 1 164 ? -6.707 15.116 36.520 1.00 81.31 164 GLY A CA 1
ATOM 1262 C C . GLY A 1 164 ? -7.455 16.051 35.559 1.00 81.31 164 GLY A C 1
ATOM 1263 O O . GLY A 1 164 ? -7.640 15.715 34.391 1.00 81.31 164 GLY A O 1
ATOM 1264 N N . SER A 1 165 ? -7.827 17.261 35.999 1.00 86.81 165 SER A N 1
ATOM 1265 C CA . SER A 1 165 ? -8.445 18.270 35.122 1.00 86.81 165 SER A CA 1
ATOM 1266 C C . SER A 1 165 ? -7.443 18.838 34.114 1.00 86.81 165 SER A C 1
ATOM 1268 O O . SER A 1 165 ? -7.814 19.153 32.980 1.00 86.81 165 SER A O 1
ATOM 1270 N N . GLN A 1 166 ? -6.175 18.965 34.516 1.00 89.12 166 GLN A N 1
ATOM 1271 C CA . GLN A 1 166 ? -5.098 19.391 33.628 1.00 89.12 166 GLN A CA 1
ATOM 1272 C C . GLN A 1 166 ? -4.805 18.323 32.571 1.00 89.12 166 GLN A C 1
ATOM 1274 O O . GLN A 1 166 ? -4.838 18.649 31.388 1.00 89.12 166 GLN A O 1
ATOM 1279 N N . GLU A 1 167 ? -4.611 17.063 32.972 1.00 92.31 167 GLU A N 1
ATOM 1280 C CA . GLU A 1 167 ? -4.355 15.951 32.041 1.00 92.31 167 GLU A CA 1
ATOM 1281 C C . GLU A 1 167 ? -5.516 15.745 31.057 1.00 92.31 167 GLU A C 1
ATOM 1283 O O . GLU A 1 167 ? -5.289 15.553 29.865 1.00 92.31 167 GLU A O 1
ATOM 1288 N N . PHE A 1 168 ? -6.769 15.882 31.513 1.00 92.75 168 PHE A N 1
ATOM 1289 C CA . PHE A 1 168 ? -7.949 15.818 30.640 1.00 92.75 168 PHE A CA 1
ATOM 1290 C C . PHE A 1 168 ? -7.922 16.895 29.548 1.00 92.75 168 PHE A C 1
ATOM 1292 O O . PHE A 1 168 ? -8.128 16.607 28.366 1.00 92.75 168 PHE A O 1
ATOM 1299 N N . LYS A 1 169 ? -7.640 18.149 29.927 1.00 91.06 169 LYS A N 1
ATOM 1300 C CA . LYS A 1 169 ? -7.530 19.262 28.971 1.00 91.06 169 LYS A CA 1
ATOM 1301 C C . LYS A 1 169 ? -6.329 19.093 28.046 1.00 91.06 169 LYS A C 1
ATOM 1303 O O . LYS A 1 169 ? -6.440 19.386 26.859 1.00 91.06 169 LYS A O 1
ATOM 1308 N N . GLU A 1 170 ? -5.194 18.647 28.575 1.00 91.88 170 GLU A N 1
ATOM 1309 C CA . GLU A 1 170 ? -3.981 18.409 27.796 1.00 91.88 170 GLU A CA 1
ATOM 1310 C C . GLU A 1 170 ? -4.226 17.341 26.730 1.00 91.88 170 GLU A C 1
ATOM 1312 O O . GLU A 1 170 ? -3.995 17.618 25.555 1.00 91.88 170 GLU A O 1
ATOM 1317 N N . ALA A 1 171 ? -4.783 16.185 27.105 1.00 92.62 171 ALA A N 1
ATOM 1318 C CA . ALA A 1 171 ? -5.114 15.103 26.180 1.00 92.62 171 ALA A CA 1
ATOM 1319 C C . ALA A 1 171 ? -6.005 15.592 25.027 1.00 92.62 171 ALA A C 1
ATOM 1321 O O . ALA A 1 171 ? -5.651 15.426 23.862 1.00 92.62 171 ALA A O 1
ATOM 1322 N N . LEU A 1 172 ? -7.112 16.288 25.317 1.00 91.19 172 LEU A N 1
ATOM 1323 C CA . LEU A 1 172 ? -8.033 16.790 24.282 1.00 91.19 172 LEU A CA 1
ATOM 1324 C C . LEU A 1 172 ? -7.411 17.821 23.323 1.00 91.19 172 LEU A C 1
ATOM 1326 O O . LEU A 1 172 ? -7.883 17.965 22.187 1.00 91.19 172 LEU A O 1
ATOM 1330 N N . ASN A 1 173 ? -6.358 18.518 23.757 1.00 89.56 173 ASN A N 1
ATOM 1331 C CA . ASN A 1 173 ? -5.632 19.506 22.956 1.00 89.56 173 ASN A CA 1
ATOM 1332 C C . ASN A 1 173 ? -4.515 18.894 22.092 1.00 89.56 173 ASN A C 1
ATOM 1334 O O . ASN A 1 173 ? -3.957 19.584 21.234 1.00 89.56 173 ASN A O 1
ATOM 1338 N N . GLN A 1 174 ? -4.174 17.620 22.287 1.00 89.50 174 GLN A N 1
ATOM 1339 C CA . GLN A 1 174 ? -3.160 16.952 21.473 1.00 89.50 174 GLN A CA 1
ATOM 1340 C C . GLN A 1 174 ? -3.644 16.698 20.027 1.00 89.50 174 GLN A C 1
ATOM 1342 O O . GLN A 1 174 ? -4.852 16.582 19.793 1.00 89.50 174 GLN A O 1
ATOM 1347 N N . PRO A 1 175 ? -2.722 16.588 19.045 1.00 89.25 175 PRO A N 1
ATOM 1348 C CA . PRO A 1 175 ? -3.057 16.250 17.660 1.00 89.25 175 PRO A CA 1
ATOM 1349 C C . PRO A 1 175 ? -3.811 14.923 17.550 1.00 89.25 175 PRO A C 1
ATOM 1351 O O . PRO A 1 175 ? -3.460 13.948 18.216 1.00 89.25 175 PRO A O 1
ATOM 1354 N N . ARG A 1 176 ? -4.820 14.885 16.677 1.00 88.69 176 ARG A N 1
ATOM 1355 C CA . ARG A 1 176 ? -5.749 13.758 16.517 1.00 88.69 176 ARG A CA 1
ATOM 1356 C C . ARG A 1 176 ? -5.463 13.049 15.198 1.00 88.69 176 ARG A C 1
ATOM 1358 O O . ARG A 1 176 ? -5.548 13.680 14.148 1.00 88.69 176 ARG A O 1
ATOM 1365 N N . SER A 1 177 ? -5.179 11.750 15.249 1.00 88.50 177 SER A N 1
ATOM 1366 C CA . SER A 1 177 ? -5.168 10.903 14.054 1.00 88.50 177 SER A CA 1
ATOM 1367 C C . SER A 1 177 ? -6.541 10.259 13.917 1.00 88.50 177 SER A C 1
ATOM 1369 O O . SER A 1 177 ? -6.951 9.478 14.777 1.00 88.50 177 SER A O 1
ATOM 1371 N N . ALA A 1 178 ? -7.266 10.607 12.850 1.00 89.00 178 ALA A N 1
ATOM 1372 C CA . ALA A 1 178 ? -8.577 10.022 12.582 1.00 89.00 178 ALA A CA 1
ATOM 1373 C C . ALA A 1 178 ? -8.485 8.499 12.469 1.00 89.00 178 ALA A C 1
ATOM 1375 O O . ALA A 1 178 ? -9.392 7.793 12.903 1.00 89.00 178 ALA A O 1
ATOM 1376 N N . ASP A 1 179 ? -7.394 8.014 11.896 1.00 90.12 179 ASP A N 1
ATOM 1377 C CA . ASP A 1 179 ? -7.167 6.616 11.582 1.00 90.12 179 ASP A CA 1
ATOM 1378 C C . ASP A 1 179 ? -6.826 5.800 12.830 1.00 90.12 179 ASP A C 1
ATOM 1380 O O . ASP A 1 179 ? -7.539 4.839 13.124 1.00 90.12 179 ASP A O 1
ATOM 1384 N N . ALA A 1 180 ? -5.871 6.252 13.651 1.00 91.75 180 ALA A N 1
ATOM 1385 C CA . ALA A 1 180 ? -5.558 5.589 14.922 1.00 91.75 180 ALA A CA 1
ATOM 1386 C C . ALA A 1 180 ? -6.772 5.550 15.872 1.00 91.75 180 ALA A C 1
ATOM 1388 O O . ALA A 1 180 ? -7.084 4.507 16.447 1.00 91.75 180 ALA A O 1
ATOM 1389 N N . LEU A 1 181 ? -7.513 6.663 15.979 1.00 92.94 181 LEU A N 1
ATOM 1390 C CA . LEU A 1 181 ? -8.736 6.738 16.786 1.00 92.94 181 LEU A CA 1
ATOM 1391 C C . LEU A 1 181 ? -9.803 5.749 16.324 1.00 92.94 181 LEU A C 1
ATOM 1393 O O . LEU A 1 181 ? -10.424 5.086 17.148 1.00 92.94 181 LEU A O 1
ATOM 1397 N N . ASN A 1 182 ? -10.021 5.651 15.013 1.00 92.44 182 ASN A N 1
ATOM 1398 C CA . ASN A 1 182 ? -11.041 4.767 14.459 1.00 92.44 182 ASN A CA 1
ATOM 1399 C C . ASN A 1 182 ? -10.667 3.296 14.607 1.00 92.44 182 ASN A C 1
ATOM 1401 O O . ASN A 1 182 ? -11.533 2.494 14.944 1.00 92.44 182 ASN A O 1
ATOM 1405 N N . PHE A 1 183 ? -9.399 2.949 14.386 1.00 93.94 183 PHE A N 1
ATOM 1406 C CA . PHE A 1 183 ? -8.921 1.584 14.568 1.00 93.94 183 PHE A CA 1
ATOM 1407 C C . PHE A 1 183 ? -9.101 1.120 16.020 1.00 93.94 183 PHE A C 1
ATOM 1409 O O . PHE A 1 183 ? -9.719 0.085 16.268 1.00 93.94 183 PHE A O 1
ATOM 1416 N N . GLN A 1 184 ? -8.641 1.924 16.985 1.00 96.81 184 GLN A N 1
ATOM 1417 C CA . GLN A 1 184 ? -8.781 1.609 18.408 1.00 96.81 184 GLN A CA 1
ATOM 1418 C C . GLN A 1 184 ? -10.248 1.588 18.852 1.00 96.81 184 GLN A C 1
ATOM 1420 O O . GLN A 1 184 ? -10.654 0.651 19.535 1.00 96.81 184 GLN A O 1
ATOM 1425 N N . LEU A 1 185 ? -11.065 2.562 18.425 1.00 96.12 185 LEU A N 1
ATOM 1426 C CA . LEU A 1 185 ? -12.504 2.573 18.706 1.00 96.12 185 LEU A CA 1
ATOM 1427 C C . LEU A 1 185 ? -13.167 1.290 18.200 1.00 96.12 185 LEU A C 1
ATOM 1429 O O . LEU A 1 185 ? -13.835 0.610 18.970 1.00 96.12 185 LEU A O 1
ATOM 1433 N N . ARG A 1 186 ? -12.958 0.923 16.931 1.00 94.19 186 ARG A N 1
ATOM 1434 C CA . ARG A 1 186 ? -13.562 -0.278 16.335 1.00 94.19 186 ARG A CA 1
ATOM 1435 C C . ARG A 1 186 ? -13.173 -1.546 17.078 1.00 94.19 186 ARG A C 1
ATOM 1437 O O . ARG A 1 186 ? -14.033 -2.389 17.300 1.00 94.19 186 ARG A O 1
ATOM 1444 N N . ALA A 1 187 ? -11.918 -1.659 17.495 1.00 95.38 187 ALA A N 1
ATOM 1445 C CA . ALA A 1 187 ? -11.465 -2.816 18.247 1.00 95.38 187 ALA A CA 1
ATOM 1446 C C . ALA A 1 187 ? -12.102 -2.895 19.652 1.00 95.38 187 ALA A C 1
ATOM 1448 O O . ALA A 1 187 ? -12.448 -3.982 20.115 1.00 95.38 187 ALA A O 1
ATOM 1449 N N . LEU A 1 188 ? -12.327 -1.750 20.310 1.00 97.00 188 LEU A N 1
ATOM 1450 C CA . LEU A 1 188 ? -13.070 -1.686 21.574 1.00 97.00 188 LEU A CA 1
ATOM 1451 C C . LEU A 1 188 ? -14.548 -2.049 21.393 1.00 97.00 188 LEU A C 1
ATOM 1453 O O . LEU A 1 188 ? -15.073 -2.836 22.177 1.00 97.00 188 LEU A O 1
ATOM 1457 N N . LEU A 1 189 ? -15.203 -1.518 20.357 1.00 95.38 189 LEU A N 1
ATOM 1458 C CA . LEU A 1 189 ? -16.610 -1.810 20.065 1.00 95.38 189 LEU A CA 1
ATOM 1459 C C . LEU A 1 189 ? -16.819 -3.279 19.692 1.00 95.38 189 LEU A C 1
ATOM 1461 O O . LEU A 1 189 ? -17.756 -3.904 20.174 1.00 95.38 189 LEU A O 1
ATOM 1465 N N . ALA A 1 190 ? -15.921 -3.866 18.900 1.00 93.50 190 ALA A N 1
ATOM 1466 C CA . ALA A 1 190 ? -15.983 -5.287 18.578 1.00 93.50 190 ALA A CA 1
ATOM 1467 C C . ALA A 1 190 ? -15.825 -6.162 19.828 1.00 93.50 190 ALA A C 1
ATOM 1469 O O . ALA A 1 190 ? -16.582 -7.112 20.005 1.00 93.50 190 ALA A O 1
ATOM 1470 N N . ARG A 1 191 ? -14.898 -5.815 20.733 1.00 94.69 191 ARG A N 1
ATOM 1471 C CA . ARG A 1 191 ? -14.747 -6.517 22.017 1.00 94.69 191 ARG A CA 1
ATOM 1472 C C . ARG A 1 191 ? -15.967 -6.345 22.927 1.00 94.69 191 ARG A C 1
ATOM 1474 O O . ARG A 1 191 ? -16.278 -7.258 23.684 1.00 94.69 191 ARG A O 1
ATOM 1481 N N . TYR A 1 192 ? -16.626 -5.190 22.876 1.00 95.69 192 TYR A N 1
ATOM 1482 C CA . TYR A 1 192 ? -17.850 -4.926 23.630 1.00 95.69 192 TYR A CA 1
ATOM 1483 C C . TYR A 1 192 ? -19.037 -5.745 23.101 1.00 95.69 192 TYR A C 1
ATOM 1485 O O . TYR A 1 192 ? -19.714 -6.406 23.884 1.00 95.69 192 TYR A O 1
ATOM 1493 N N . ASN A 1 193 ? -19.238 -5.759 21.781 1.00 92.44 193 ASN A N 1
ATOM 1494 C CA . ASN A 1 193 ? -20.352 -6.454 21.128 1.00 92.44 193 ASN A CA 1
ATOM 1495 C C . ASN A 1 193 ? -20.168 -7.978 21.074 1.00 92.44 193 ASN A C 1
ATOM 1497 O O . ASN A 1 193 ? -21.148 -8.720 21.121 1.00 92.44 193 ASN A O 1
ATOM 1501 N N . HIS A 1 194 ? -18.923 -8.450 20.975 1.00 91.69 194 HIS A N 1
ATOM 1502 C CA . HIS A 1 194 ? -18.577 -9.867 20.836 1.00 91.69 194 HIS A CA 1
ATOM 1503 C C . HIS A 1 194 ? -17.456 -10.268 21.811 1.00 91.69 194 HIS A C 1
ATOM 1505 O O . HIS A 1 194 ? -16.332 -10.575 21.393 1.00 91.69 194 HIS A O 1
ATOM 1511 N N . PRO A 1 195 ? -17.720 -10.249 23.132 1.00 92.50 195 PRO A N 1
ATOM 1512 C CA . PRO A 1 195 ? -16.705 -10.542 24.145 1.00 92.50 195 PRO A CA 1
ATOM 1513 C C . PRO A 1 195 ? -16.179 -11.983 24.065 1.00 92.50 195 PRO A C 1
ATOM 1515 O O . PRO A 1 195 ? -15.032 -12.244 24.428 1.00 92.50 195 PRO A O 1
ATOM 1518 N N . ASP A 1 196 ? -16.990 -12.907 23.553 1.00 92.31 196 ASP A N 1
ATOM 1519 C CA . ASP A 1 196 ? -16.652 -14.306 23.284 1.00 92.31 196 ASP A CA 1
ATOM 1520 C C . ASP A 1 196 ? -15.513 -14.456 22.263 1.00 92.31 196 ASP A C 1
ATOM 1522 O O . ASP A 1 196 ? -14.656 -15.328 22.416 1.00 92.31 196 ASP A O 1
ATOM 1526 N N . ARG A 1 197 ? -15.415 -13.546 21.285 1.00 90.69 197 ARG A N 1
ATOM 1527 C CA . ARG A 1 197 ? -14.382 -13.584 20.234 1.00 90.69 197 ARG A CA 1
ATOM 1528 C C . ARG A 1 197 ? -13.012 -13.087 20.696 1.00 90.69 197 ARG A C 1
ATOM 1530 O O . ARG A 1 197 ? -12.029 -13.209 19.963 1.00 90.69 197 ARG A O 1
ATOM 1537 N N . TRP A 1 198 ? -12.914 -12.519 21.899 1.00 93.19 198 TRP A N 1
ATOM 1538 C CA . TRP A 1 198 ? -11.652 -11.978 22.409 1.00 93.19 198 TRP A CA 1
ATOM 1539 C C . TRP A 1 198 ? -10.594 -13.064 22.638 1.00 93.19 198 TRP A C 1
ATOM 1541 O O . TRP A 1 198 ? -9.409 -12.818 22.420 1.00 93.19 198 TRP A O 1
ATOM 1551 N N . ALA A 1 199 ? -11.012 -14.276 23.016 1.00 93.44 199 ALA A N 1
ATOM 1552 C CA . ALA A 1 199 ? -10.101 -15.407 23.186 1.00 93.44 199 ALA A CA 1
ATOM 1553 C C . ALA A 1 199 ? -9.336 -15.720 21.888 1.00 93.44 199 ALA A C 1
ATOM 1555 O O . ALA A 1 199 ? -8.114 -15.849 21.916 1.00 93.44 199 ALA A O 1
ATOM 1556 N N . ALA A 1 200 ? -10.026 -15.709 20.743 1.00 91.81 200 ALA A N 1
ATOM 1557 C CA . ALA A 1 200 ? -9.409 -15.948 19.440 1.00 91.81 200 ALA A CA 1
ATOM 1558 C C . ALA A 1 200 ? -8.355 -14.884 19.080 1.00 91.81 200 ALA A C 1
ATOM 1560 O O . ALA A 1 200 ? -7.338 -15.208 18.477 1.00 91.81 200 ALA A O 1
ATOM 1561 N N . ILE A 1 201 ? -8.546 -13.622 19.493 1.00 93.25 201 ILE A N 1
ATOM 1562 C CA . ILE A 1 201 ? -7.540 -12.559 19.314 1.00 93.25 201 ILE A CA 1
ATOM 1563 C C . ILE A 1 201 ? -6.288 -12.839 20.146 1.00 93.25 201 ILE A C 1
ATOM 1565 O O . ILE A 1 201 ? -5.177 -12.684 19.644 1.00 93.25 201 ILE A O 1
ATOM 1569 N N . LEU A 1 202 ? -6.448 -13.256 21.405 1.00 94.00 202 LEU A N 1
ATOM 1570 C CA . LEU A 1 202 ? -5.316 -13.557 22.290 1.00 94.00 202 LEU A CA 1
ATOM 1571 C C . LEU A 1 202 ? -4.447 -14.691 21.742 1.00 94.00 202 LEU A C 1
ATOM 1573 O O . LEU A 1 202 ? -3.223 -14.654 21.892 1.00 94.00 202 LEU A O 1
ATOM 1577 N N . GLU A 1 203 ? -5.080 -15.650 21.069 1.00 90.75 203 GLU A N 1
ATOM 1578 C CA . GLU A 1 203 ? -4.410 -16.772 20.427 1.00 90.75 203 GLU A CA 1
ATOM 1579 C C . GLU A 1 203 ? -3.643 -16.393 19.166 1.00 90.75 203 GLU A C 1
ATOM 1581 O O . GLU A 1 203 ? -2.812 -17.189 18.752 1.00 90.75 203 GLU A O 1
ATOM 1586 N N . LEU A 1 204 ? -3.861 -15.233 18.543 1.00 86.25 204 LEU A N 1
ATOM 1587 C CA . LEU A 1 204 ? -3.145 -14.849 17.322 1.00 86.25 204 LEU A CA 1
ATOM 1588 C C . LEU A 1 204 ? -1.639 -14.657 17.553 1.00 86.25 204 LEU A C 1
ATOM 1590 O O . LEU A 1 204 ? -1.179 -14.440 18.676 1.00 86.25 204 LEU A O 1
ATOM 1594 N N . ALA A 1 205 ? -0.856 -14.726 16.472 1.00 79.00 205 ALA A N 1
ATOM 1595 C CA . ALA A 1 205 ? 0.587 -14.510 16.550 1.00 79.00 205 ALA A CA 1
ATOM 1596 C C . ALA A 1 205 ? 0.908 -13.087 17.042 1.00 79.00 205 ALA A C 1
ATOM 1598 O O . ALA A 1 205 ? 0.353 -12.110 16.543 1.00 79.00 205 ALA A O 1
ATOM 1599 N N . GLU A 1 206 ? 1.815 -12.971 18.008 1.00 84.38 206 GLU A N 1
ATOM 1600 C CA . GLU A 1 206 ? 2.239 -11.697 18.591 1.00 84.38 206 GLU A CA 1
ATOM 1601 C C . GLU A 1 206 ? 3.456 -11.116 17.867 1.00 84.38 206 GLU A C 1
ATOM 1603 O O . GLU A 1 206 ? 4.435 -11.823 17.638 1.00 84.38 206 GLU A O 1
ATOM 1608 N N . GLU A 1 207 ? 3.434 -9.815 17.573 1.00 81.19 207 GLU A N 1
ATOM 1609 C CA . GLU A 1 207 ? 4.632 -9.022 17.285 1.00 81.19 207 GLU A CA 1
ATOM 1610 C C . GLU A 1 207 ? 5.048 -8.236 18.546 1.00 81.19 207 GLU A C 1
ATOM 1612 O O . GLU A 1 207 ? 4.371 -7.272 18.919 1.00 81.19 207 GLU A O 1
ATOM 1617 N N . PRO A 1 208 ? 6.169 -8.594 19.206 1.00 77.19 208 PRO A N 1
ATOM 1618 C CA . PRO A 1 208 ? 6.630 -7.916 20.420 1.00 77.19 208 PRO A CA 1
ATOM 1619 C C . PRO A 1 208 ? 6.984 -6.435 20.222 1.00 77.19 208 PRO A C 1
ATOM 1621 O O . PRO A 1 208 ? 6.972 -5.660 21.180 1.00 77.19 208 PRO A O 1
ATOM 1624 N N . ARG A 1 209 ? 7.329 -6.018 18.996 1.00 78.00 209 ARG A N 1
ATOM 1625 C CA . ARG A 1 209 ? 7.627 -4.623 18.638 1.00 78.00 209 ARG A CA 1
ATOM 1626 C C . ARG A 1 209 ? 6.732 -4.177 17.478 1.00 78.00 209 ARG A C 1
ATOM 1628 O O . ARG A 1 209 ? 7.225 -4.039 16.349 1.00 78.00 209 ARG A O 1
ATOM 1635 N N . PRO A 1 210 ? 5.438 -3.921 17.752 1.00 78.94 210 PRO A N 1
ATOM 1636 C CA . PRO A 1 210 ? 4.425 -3.751 16.712 1.00 78.94 210 PRO A CA 1
ATOM 1637 C C . PRO A 1 210 ? 4.401 -2.357 16.087 1.00 78.94 210 PRO A C 1
ATOM 1639 O O . PRO A 1 210 ? 3.625 -2.099 15.175 1.00 78.94 210 PRO A O 1
ATOM 1642 N N . TYR A 1 211 ? 5.253 -1.454 16.569 1.00 81.00 211 TYR A N 1
ATOM 1643 C CA . TYR A 1 211 ? 5.395 -0.108 16.033 1.00 81.00 211 TYR A CA 1
ATOM 1644 C C . TYR A 1 211 ? 6.552 -0.051 15.046 1.00 81.00 211 TYR A C 1
ATOM 1646 O O . TYR A 1 211 ? 7.659 -0.515 15.342 1.00 81.00 211 TYR A O 1
ATOM 1654 N N . TRP A 1 212 ? 6.309 0.542 13.883 1.00 72.50 212 TRP A N 1
ATOM 1655 C CA . TRP A 1 212 ? 7.325 0.752 12.860 1.00 72.50 212 TRP A CA 1
ATOM 1656 C C . TRP A 1 212 ? 8.311 1.850 13.259 1.00 72.50 212 TRP A C 1
ATOM 1658 O O . TRP A 1 212 ? 9.523 1.704 13.089 1.00 72.50 212 TRP A O 1
ATOM 1668 N N . ASP A 1 213 ? 7.792 2.941 13.822 1.00 79.75 213 ASP A N 1
ATOM 1669 C CA . ASP A 1 213 ? 8.577 4.062 14.319 1.00 79.75 213 ASP A CA 1
ATOM 1670 C C . ASP A 1 213 ? 7.924 4.738 15.533 1.00 79.75 213 ASP A C 1
ATOM 1672 O O . ASP A 1 213 ? 6.792 4.439 15.924 1.00 79.75 213 ASP A O 1
ATOM 1676 N N . GLN A 1 214 ? 8.662 5.665 16.147 1.00 83.25 214 GLN A N 1
ATOM 1677 C CA . GLN A 1 214 ? 8.183 6.412 17.306 1.00 83.25 214 GLN A CA 1
ATOM 1678 C C . GLN A 1 214 ? 6.904 7.212 17.005 1.00 83.25 214 GLN A C 1
ATOM 1680 O O . GLN A 1 214 ? 6.082 7.381 17.896 1.00 83.25 214 GLN A O 1
ATOM 1685 N N . SER A 1 215 ? 6.695 7.703 15.779 1.00 84.62 215 SER A N 1
ATOM 1686 C CA . SER A 1 215 ? 5.507 8.509 15.462 1.00 84.62 215 SER A CA 1
ATOM 1687 C C . SER A 1 215 ? 4.216 7.701 15.554 1.00 84.62 215 SER A C 1
ATOM 1689 O O . SER A 1 215 ? 3.205 8.214 16.037 1.00 84.62 215 SER A O 1
ATOM 1691 N N . GLU A 1 216 ? 4.261 6.431 15.155 1.00 84.12 216 GLU A N 1
ATOM 1692 C CA . GLU A 1 216 ? 3.127 5.516 15.234 1.00 84.12 216 GLU A CA 1
ATOM 1693 C C . GLU A 1 216 ? 2.750 5.207 16.686 1.00 84.12 216 GLU A C 1
ATOM 1695 O O . GLU A 1 216 ? 1.590 5.378 17.058 1.00 84.12 216 GLU A O 1
ATOM 1700 N N . LEU A 1 217 ? 3.738 4.868 17.523 1.00 91.31 217 LEU A N 1
ATOM 1701 C CA . LEU A 1 217 ? 3.543 4.664 18.964 1.00 91.31 217 LEU A CA 1
ATOM 1702 C C . LEU A 1 217 ? 2.856 5.871 19.611 1.00 91.31 217 LEU A C 1
ATOM 1704 O O . LEU A 1 217 ? 1.935 5.742 20.414 1.00 91.31 217 LEU A O 1
ATOM 1708 N N . GLU A 1 218 ? 3.297 7.068 19.245 1.00 92.25 218 GLU A N 1
ATOM 1709 C CA . GLU A 1 218 ? 2.783 8.310 19.807 1.00 92.25 218 GLU A CA 1
ATOM 1710 C C . GLU A 1 218 ? 1.369 8.614 19.318 1.00 92.25 218 GLU A C 1
ATOM 1712 O O . GLU A 1 218 ? 0.560 9.104 20.100 1.00 92.25 218 GLU A O 1
ATOM 1717 N N . ARG A 1 219 ? 1.046 8.331 18.048 1.00 91.44 219 ARG A N 1
ATOM 1718 C CA . ARG A 1 219 ? -0.327 8.451 17.528 1.00 91.44 219 ARG A CA 1
ATOM 1719 C C . ARG A 1 219 ? -1.283 7.535 18.281 1.00 91.44 219 ARG A C 1
ATOM 1721 O O . ARG A 1 219 ? -2.344 8.003 18.691 1.00 91.44 219 ARG A O 1
ATOM 1728 N N . ASP A 1 220 ? -0.882 6.293 18.523 1.00 93.81 220 ASP A N 1
ATOM 1729 C CA . ASP A 1 220 ? -1.699 5.317 19.242 1.00 93.81 220 ASP A CA 1
ATOM 1730 C C . ASP A 1 220 ? -1.901 5.696 20.713 1.00 93.81 220 ASP A C 1
ATOM 1732 O O . ASP A 1 220 ? -3.014 5.586 21.225 1.00 93.81 220 ASP A O 1
ATOM 1736 N N . ILE A 1 221 ? -0.866 6.205 21.387 1.00 96.56 221 ILE A N 1
ATOM 1737 C CA . ILE A 1 221 ? -0.984 6.699 22.767 1.00 96.56 221 ILE A CA 1
ATOM 1738 C C . ILE A 1 221 ? -1.917 7.914 22.842 1.00 96.56 221 ILE A C 1
ATOM 1740 O O . ILE A 1 221 ? -2.738 8.006 23.756 1.00 96.56 221 ILE A O 1
ATOM 1744 N N . ARG A 1 222 ? -1.821 8.850 21.888 1.00 95.31 222 ARG A N 1
ATOM 1745 C CA . ARG A 1 222 ? -2.733 10.003 21.828 1.00 95.31 222 ARG A CA 1
ATOM 1746 C C . ARG A 1 222 ? -4.175 9.553 21.614 1.00 95.31 222 ARG A C 1
ATOM 1748 O O . ARG A 1 222 ? -5.051 9.992 22.354 1.00 95.31 222 ARG A O 1
ATOM 1755 N N . ALA A 1 223 ? -4.400 8.655 20.653 1.00 95.75 223 ALA A N 1
ATOM 1756 C CA . ALA A 1 223 ? -5.714 8.085 20.376 1.00 95.75 223 ALA A CA 1
ATOM 1757 C C . ALA A 1 223 ? -6.305 7.405 21.620 1.00 95.75 223 ALA A C 1
ATOM 1759 O O . ALA A 1 223 ? -7.453 7.672 21.969 1.00 95.75 223 ALA A O 1
ATOM 1760 N N . TYR A 1 224 ? -5.497 6.642 22.359 1.00 98.06 224 TYR A N 1
ATOM 1761 C CA . TYR A 1 224 ? -5.902 6.037 23.625 1.00 98.06 224 TYR A CA 1
ATOM 1762 C C . TYR A 1 224 ? -6.368 7.087 24.644 1.00 98.06 224 TYR A C 1
ATOM 1764 O O . TYR A 1 224 ? -7.472 6.987 25.180 1.00 98.06 224 TYR A O 1
ATOM 1772 N N . LEU A 1 225 ? -5.568 8.131 24.883 1.00 97.44 225 LEU A N 1
ATOM 1773 C CA . LEU A 1 225 ? -5.917 9.188 25.839 1.00 97.44 225 LEU A CA 1
ATOM 1774 C C . LEU A 1 225 ? -7.171 9.966 25.412 1.00 97.44 225 LEU A C 1
ATOM 1776 O O . LEU A 1 225 ? -8.003 10.303 26.255 1.00 97.44 225 LEU A O 1
ATOM 1780 N N . HIS A 1 226 ? -7.349 10.222 24.113 1.00 96.31 226 HIS A N 1
ATOM 1781 C CA . HIS A 1 226 ? -8.582 10.803 23.574 1.00 96.31 226 HIS A CA 1
ATOM 1782 C C . HIS A 1 226 ? -9.790 9.905 23.844 1.00 96.31 226 HIS A C 1
ATOM 1784 O O . HIS A 1 226 ? -10.804 10.401 24.330 1.00 96.31 226 HIS A O 1
ATOM 1790 N N . LEU A 1 227 ? -9.689 8.599 23.587 1.00 97.25 227 LEU A N 1
ATOM 1791 C CA . LEU A 1 227 ? -10.774 7.649 23.848 1.00 97.25 227 LEU A CA 1
ATOM 1792 C C . LEU A 1 227 ? -11.130 7.602 25.338 1.00 97.25 227 LEU A C 1
ATOM 1794 O O . LEU A 1 227 ? -12.303 7.705 25.687 1.00 97.25 227 LEU A O 1
ATOM 1798 N N . VAL A 1 228 ? -10.141 7.576 26.231 1.00 96.88 228 VAL A N 1
ATOM 1799 C CA . VAL A 1 228 ? -10.370 7.640 27.685 1.00 96.88 228 VAL A CA 1
ATOM 1800 C C . VAL A 1 228 ? -11.053 8.947 28.112 1.00 96.88 228 VAL A C 1
ATOM 1802 O O . VAL A 1 228 ? -11.807 8.953 29.086 1.00 96.88 228 VAL A O 1
ATOM 1805 N N . CYS A 1 229 ? -10.846 10.056 27.397 1.00 95.44 229 CYS A N 1
ATOM 1806 C CA . CYS A 1 229 ? -11.560 11.311 27.646 1.00 95.44 229 CYS A CA 1
ATOM 1807 C C . CYS A 1 229 ? -13.007 11.310 27.128 1.00 95.44 229 CYS A C 1
ATOM 1809 O O . CYS A 1 229 ? -13.848 11.999 27.708 1.00 95.44 229 CYS A O 1
ATOM 1811 N N . LEU A 1 230 ? -13.285 10.596 26.035 1.00 94.75 230 LEU A N 1
ATOM 1812 C CA . LEU A 1 230 ? -14.510 10.759 25.245 1.00 94.75 230 LEU A CA 1
ATOM 1813 C C . LEU A 1 230 ? -15.520 9.636 25.438 1.00 94.75 230 LEU A C 1
ATOM 1815 O O . LEU A 1 230 ? -16.715 9.910 25.442 1.00 94.75 230 LEU A O 1
ATOM 1819 N N . LEU A 1 231 ? -15.057 8.395 25.588 1.00 96.81 231 LEU A N 1
ATOM 1820 C CA . LEU A 1 231 ? -15.930 7.229 25.522 1.00 96.81 231 LEU A CA 1
ATOM 1821 C C . LEU A 1 231 ? -17.006 7.245 26.625 1.00 96.81 231 LEU A C 1
ATOM 1823 O O . LEU A 1 231 ? -16.713 7.686 27.752 1.00 96.81 231 LEU A O 1
ATOM 1827 N N . PRO A 1 232 ? -18.217 6.741 26.310 1.00 95.62 232 PRO A N 1
ATOM 1828 C CA . PRO A 1 232 ? -19.257 6.430 27.285 1.00 95.62 232 PRO A CA 1
ATOM 1829 C C . PRO A 1 232 ? -18.750 5.512 28.402 1.00 95.62 232 PRO A C 1
ATOM 1831 O O . PRO A 1 232 ? -17.888 4.658 28.180 1.00 95.62 232 PRO A O 1
ATOM 1834 N N . GLU A 1 233 ? -19.312 5.663 29.603 1.00 93.44 233 GLU A N 1
ATOM 1835 C CA . GLU A 1 233 ? -18.882 4.939 30.808 1.00 93.44 233 GLU A CA 1
ATOM 1836 C C . GLU A 1 233 ? -18.815 3.406 30.642 1.00 93.44 233 GLU A C 1
ATOM 1838 O O . GLU A 1 233 ? -17.802 2.836 31.056 1.00 93.44 233 GLU A O 1
ATOM 1843 N N . PRO A 1 234 ? -19.777 2.725 29.977 1.00 95.50 234 PRO A N 1
ATOM 1844 C CA . PRO A 1 234 ? -19.726 1.268 29.819 1.00 95.50 234 PRO A CA 1
ATOM 1845 C C . PRO A 1 234 ? -18.536 0.749 28.997 1.00 95.50 234 PRO A C 1
ATOM 1847 O O . PRO A 1 234 ? -18.161 -0.413 29.145 1.00 95.50 234 PRO A O 1
ATOM 1850 N N . LEU A 1 235 ? -17.920 1.587 28.153 1.00 96.62 235 LEU A N 1
ATOM 1851 C CA . LEU A 1 235 ? -16.763 1.212 27.329 1.00 96.62 235 LEU A CA 1
ATOM 1852 C C . LEU A 1 235 ? -15.419 1.468 28.029 1.00 96.62 235 LEU A C 1
ATOM 1854 O O . LEU A 1 235 ? -14.401 0.898 27.633 1.00 96.62 235 LEU A O 1
ATOM 1858 N N . LEU A 1 236 ? -15.389 2.295 29.080 1.00 95.19 236 LEU A N 1
ATOM 1859 C CA . LEU A 1 236 ? -14.151 2.645 29.791 1.00 95.19 236 LEU A CA 1
ATOM 1860 C C . LEU A 1 236 ? -13.427 1.445 30.424 1.00 95.19 236 LEU A C 1
ATOM 1862 O O . LEU A 1 236 ? -12.199 1.428 30.349 1.00 95.19 236 LEU A O 1
ATOM 1866 N N . PRO A 1 237 ? -14.109 0.417 30.973 1.00 95.38 237 PRO A N 1
ATOM 1867 C CA . PRO A 1 237 ? -13.440 -0.793 31.455 1.00 95.38 237 PRO A CA 1
ATOM 1868 C C . PRO A 1 237 ? -12.689 -1.575 30.367 1.00 95.38 237 PRO A C 1
ATOM 1870 O O . PRO A 1 237 ? -11.805 -2.363 30.691 1.00 95.38 237 PRO A O 1
ATOM 1873 N N . LEU A 1 238 ? -13.039 -1.383 29.089 1.00 96.06 238 LEU A N 1
ATOM 1874 C CA . LEU A 1 238 ? -12.368 -2.017 27.951 1.00 96.06 238 LEU A CA 1
ATOM 1875 C C . LEU A 1 238 ? -11.258 -1.137 27.368 1.00 96.06 238 LEU A C 1
ATOM 1877 O O . LEU A 1 238 ? -10.304 -1.657 26.792 1.00 96.06 238 LEU A O 1
ATOM 1881 N N . ALA A 1 239 ? -11.361 0.185 27.515 1.00 96.44 239 ALA A N 1
ATOM 1882 C CA . ALA A 1 239 ? -10.376 1.153 27.045 1.00 96.44 239 ALA A CA 1
ATOM 1883 C C . ALA A 1 239 ? -9.137 1.172 27.957 1.00 96.44 239 ALA A C 1
ATOM 1885 O O . ALA A 1 239 ? -8.879 2.155 28.650 1.00 96.44 239 ALA A O 1
ATOM 1886 N N . THR A 1 240 ? -8.376 0.076 27.964 1.00 96.69 240 THR A N 1
ATOM 1887 C CA . THR A 1 240 ? -7.161 -0.091 28.774 1.00 96.69 240 THR A CA 1
ATOM 1888 C C . THR A 1 240 ? -5.905 -0.214 27.902 1.00 96.69 240 THR A C 1
ATOM 1890 O O . THR A 1 240 ? -6.004 -0.632 26.739 1.00 96.69 240 THR A O 1
ATOM 1893 N N . PRO A 1 241 ? -4.708 0.096 28.441 1.00 96.12 241 PRO A N 1
ATOM 1894 C CA . PRO A 1 241 ? -3.447 -0.116 27.738 1.00 96.12 241 PRO A CA 1
ATOM 1895 C C . PRO A 1 241 ? -3.277 -1.560 27.271 1.00 96.12 241 PRO A C 1
ATOM 1897 O O . PRO A 1 241 ? -2.881 -1.786 26.133 1.00 96.12 241 PRO A O 1
ATOM 1900 N N . GLU A 1 242 ? -3.615 -2.543 28.107 1.00 94.88 242 GLU A N 1
ATOM 1901 C CA . GLU A 1 242 ? -3.482 -3.968 27.782 1.00 94.88 242 GLU A CA 1
ATOM 1902 C C . GLU A 1 242 ? -4.313 -4.316 26.554 1.00 94.88 242 GLU A C 1
ATOM 1904 O O . GLU A 1 242 ? -3.830 -4.986 25.645 1.00 94.88 242 GLU A O 1
ATOM 1909 N N . THR A 1 243 ? -5.550 -3.822 26.502 1.00 95.69 243 THR A N 1
ATOM 1910 C CA . THR A 1 243 ? -6.477 -4.086 25.403 1.00 95.69 243 THR A CA 1
ATOM 1911 C C . THR A 1 243 ? -5.928 -3.556 24.085 1.00 95.69 243 THR A C 1
ATOM 1913 O O . THR A 1 243 ? -5.789 -4.310 23.121 1.00 95.69 243 THR A O 1
ATOM 1916 N N . LEU A 1 244 ? -5.559 -2.275 24.052 1.00 95.88 244 LEU A N 1
ATOM 1917 C CA . LEU A 1 244 ? -5.095 -1.626 22.827 1.00 95.88 244 LEU A CA 1
ATOM 1918 C C . LEU A 1 244 ? -3.724 -2.143 22.383 1.00 95.88 244 LEU A C 1
ATOM 1920 O O . LEU A 1 244 ? -3.514 -2.364 21.190 1.00 95.88 244 LEU A O 1
ATOM 1924 N N . ARG A 1 245 ? -2.819 -2.416 23.331 1.00 94.31 245 ARG A N 1
ATOM 1925 C CA . ARG A 1 245 ? -1.527 -3.053 23.046 1.00 94.31 245 ARG A CA 1
ATOM 1926 C C . ARG A 1 245 ? -1.694 -4.455 22.481 1.00 94.31 245 ARG A C 1
ATOM 1928 O O . ARG A 1 245 ? -0.987 -4.793 21.541 1.00 94.31 245 ARG A O 1
ATOM 1935 N N . THR A 1 246 ? -2.624 -5.242 23.024 1.00 95.00 246 THR A N 1
ATOM 1936 C CA . THR A 1 246 ? -2.912 -6.598 22.538 1.00 95.00 246 THR A CA 1
ATOM 1937 C C . THR A 1 246 ? -3.389 -6.551 21.092 1.00 95.00 246 THR A C 1
ATOM 1939 O O . THR A 1 246 ? -2.802 -7.201 20.237 1.00 95.00 246 THR A O 1
ATOM 1942 N N . ILE A 1 247 ? -4.404 -5.739 20.777 1.00 93.44 247 ILE A N 1
ATOM 1943 C CA . ILE A 1 247 ? -4.889 -5.616 19.392 1.00 93.44 247 ILE A CA 1
ATOM 1944 C C . ILE A 1 247 ? -3.759 -5.168 18.461 1.00 93.44 247 ILE A C 1
ATOM 1946 O O . ILE A 1 247 ? -3.581 -5.758 17.397 1.00 93.44 247 ILE A O 1
ATOM 1950 N N . LYS A 1 248 ? -2.966 -4.171 18.874 1.00 91.81 248 LYS A N 1
ATOM 1951 C CA . LYS A 1 248 ? -1.852 -3.667 18.070 1.00 91.81 248 LYS A CA 1
ATOM 1952 C C . LYS A 1 248 ? -0.771 -4.727 17.839 1.00 91.81 248 LYS A C 1
ATOM 1954 O O . LYS A 1 248 ? -0.272 -4.843 16.727 1.00 91.81 248 LYS A O 1
ATOM 1959 N N . SER A 1 249 ? -0.429 -5.533 18.847 1.00 88.56 249 SER A N 1
ATOM 1960 C CA . SER A 1 249 ? 0.580 -6.589 18.695 1.00 88.56 249 SER A CA 1
ATOM 1961 C C . SER A 1 249 ? 0.103 -7.775 17.862 1.00 88.56 249 SER A C 1
ATOM 1963 O O . SER A 1 249 ? 0.923 -8.441 17.232 1.00 88.56 249 SER A O 1
ATOM 1965 N N . ARG A 1 250 ? -1.208 -8.029 17.812 1.00 85.81 250 ARG A N 1
ATOM 1966 C CA . ARG A 1 250 ? -1.797 -9.078 16.966 1.00 85.81 250 ARG A CA 1
ATOM 1967 C C . ARG A 1 250 ? -2.032 -8.618 15.530 1.00 85.81 250 ARG A C 1
ATOM 1969 O O . ARG A 1 250 ? -1.891 -9.404 14.604 1.00 85.81 250 ARG A O 1
ATOM 1976 N N . GLU A 1 251 ? -2.347 -7.352 15.304 1.00 83.81 251 GLU A N 1
ATOM 1977 C CA . GLU A 1 251 ? -2.651 -6.812 13.973 1.00 83.81 251 GLU A CA 1
ATOM 1978 C C . GLU A 1 251 ? -1.521 -7.004 12.945 1.00 83.81 251 GLU A C 1
ATOM 1980 O O . GLU A 1 251 ? -1.791 -7.417 11.814 1.00 83.81 251 GLU A O 1
ATOM 1985 N N . VAL A 1 252 ? -0.267 -6.781 13.346 1.00 73.56 252 VAL A N 1
ATOM 1986 C CA . VAL A 1 252 ? 0.887 -6.699 12.429 1.00 73.56 252 VAL A CA 1
ATOM 1987 C C . VAL A 1 252 ? 1.110 -7.974 11.604 1.00 73.56 252 VAL A C 1
ATOM 1989 O O . VAL A 1 252 ? 1.486 -7.895 10.435 1.00 73.56 252 VAL A O 1
ATOM 1992 N N . HIS A 1 253 ? 0.868 -9.152 12.186 1.00 71.12 253 HIS A N 1
ATOM 1993 C CA . HIS A 1 253 ? 1.092 -10.443 11.519 1.00 71.12 253 HIS A CA 1
ATOM 1994 C C . HIS A 1 253 ? -0.181 -11.117 11.009 1.00 71.12 253 HIS A C 1
ATOM 1996 O O . HIS A 1 253 ? -0.093 -12.053 10.220 1.00 71.12 253 HIS A O 1
ATOM 2002 N N . ASN A 1 254 ? -1.354 -10.658 11.447 1.00 80.81 254 ASN A N 1
ATOM 2003 C CA . ASN A 1 254 ? -2.602 -11.403 11.273 1.00 80.81 254 ASN A CA 1
ATOM 2004 C C . ASN A 1 254 ? -3.651 -10.640 10.448 1.00 80.81 254 ASN A C 1
ATOM 2006 O O . ASN A 1 254 ? -4.750 -11.153 10.230 1.00 80.81 254 ASN A O 1
ATOM 2010 N N . SER A 1 255 ? -3.340 -9.418 10.004 1.00 82.44 255 SER A N 1
ATOM 2011 C CA . SER A 1 255 ? -4.275 -8.570 9.268 1.00 82.44 255 SER A CA 1
ATOM 2012 C C . SER A 1 255 ? -4.388 -8.917 7.778 1.00 82.44 255 SER A C 1
ATOM 2014 O O . SER A 1 255 ? -3.447 -9.352 7.112 1.00 82.44 255 SER A O 1
ATOM 2016 N N . PHE A 1 256 ? -5.576 -8.671 7.232 1.00 84.19 256 PHE A N 1
ATOM 2017 C CA . PHE A 1 256 ? -5.907 -8.778 5.818 1.00 84.19 256 PHE A CA 1
ATOM 2018 C C . PHE A 1 256 ? -6.213 -7.389 5.266 1.00 84.19 256 PHE A C 1
ATOM 2020 O O . PHE A 1 256 ? -6.930 -6.600 5.883 1.00 84.19 256 PHE A O 1
ATOM 2027 N N . GLY A 1 257 ? -5.690 -7.095 4.077 1.00 82.62 257 GLY A N 1
ATOM 2028 C CA . GLY A 1 257 ? -5.989 -5.845 3.386 1.00 82.62 257 GLY A CA 1
ATOM 2029 C C . GLY A 1 257 ? -7.436 -5.799 2.901 1.00 82.62 257 GLY A C 1
ATOM 2030 O O . GLY A 1 257 ? -7.918 -6.744 2.279 1.00 82.62 257 GLY A O 1
ATOM 2031 N N . ILE A 1 258 ? -8.102 -4.676 3.146 1.00 85.94 258 ILE A N 1
ATOM 2032 C CA . ILE A 1 258 ? -9.395 -4.329 2.568 1.00 85.94 258 ILE A CA 1
ATOM 2033 C C . ILE A 1 258 ? -9.094 -3.559 1.285 1.00 85.94 258 ILE A C 1
ATOM 2035 O O . ILE A 1 258 ? -8.618 -2.425 1.324 1.00 85.94 258 ILE A O 1
ATOM 2039 N N . ARG A 1 259 ? -9.316 -4.215 0.148 1.00 83.62 259 ARG A N 1
ATOM 2040 C CA . ARG A 1 259 ? -9.048 -3.677 -1.189 1.00 83.62 259 ARG A CA 1
ATOM 2041 C C . ARG A 1 259 ? -10.305 -3.668 -2.037 1.00 83.62 259 ARG A C 1
ATOM 2043 O O . ARG A 1 259 ? -11.220 -4.445 -1.753 1.00 83.62 259 ARG A O 1
ATOM 2050 N N . SER A 1 260 ? -10.338 -2.814 -3.047 1.00 74.69 260 SER A N 1
ATOM 2051 C CA . SER A 1 260 ? -11.366 -2.792 -4.091 1.00 74.69 260 SER A CA 1
ATOM 2052 C C . SER A 1 260 ? -11.538 -4.167 -4.751 1.00 74.69 260 SER A C 1
ATOM 2054 O O . SER A 1 260 ? -10.624 -4.992 -4.758 1.00 74.69 260 SER A O 1
ATOM 2056 N N . LEU A 1 261 ? -12.746 -4.464 -5.234 1.00 75.62 261 LEU A N 1
ATOM 2057 C CA . LEU A 1 261 ? -13.047 -5.750 -5.890 1.00 75.62 261 LEU A CA 1
ATOM 2058 C C . LEU A 1 261 ? -13.264 -5.580 -7.393 1.00 75.62 261 LEU A C 1
ATOM 2060 O O . LEU A 1 261 ? -13.027 -6.505 -8.162 1.00 75.62 261 LEU A O 1
ATOM 2064 N N . GLU A 1 262 ? -13.708 -4.401 -7.811 1.00 64.88 262 GLU A N 1
ATOM 2065 C CA . GLU A 1 262 ? -14.073 -4.064 -9.185 1.00 64.88 262 GLU A CA 1
ATOM 2066 C C . GLU A 1 262 ? -12.884 -3.827 -10.132 1.00 64.88 262 GLU A C 1
ATOM 2068 O O . GLU A 1 262 ? -13.082 -3.764 -11.344 1.00 64.88 262 GLU A O 1
ATOM 2073 N N . ASP A 1 263 ? -11.672 -3.678 -9.597 1.00 59.81 263 ASP A N 1
ATOM 2074 C CA . ASP A 1 263 ? -10.463 -3.226 -10.304 1.00 59.81 263 ASP A CA 1
ATOM 2075 C C . ASP A 1 263 ? -9.230 -4.108 -9.993 1.00 59.81 263 ASP A C 1
ATOM 2077 O O . ASP A 1 263 ? -8.087 -3.663 -10.050 1.00 59.81 263 ASP A O 1
ATOM 2081 N N . GLU A 1 264 ? -9.461 -5.377 -9.639 1.00 63.31 264 GLU A N 1
ATOM 2082 C CA . GLU A 1 264 ? -8.414 -6.325 -9.214 1.00 63.31 264 GLU A CA 1
ATOM 2083 C C . GLU A 1 264 ? -7.665 -5.909 -7.925 1.00 63.31 264 GLU A C 1
ATOM 2085 O O . GLU A 1 264 ? -6.589 -6.432 -7.633 1.00 63.31 264 GLU A O 1
ATOM 2090 N N . GLY A 1 265 ? -8.231 -5.015 -7.106 1.00 59.06 265 GLY A N 1
ATOM 2091 C CA . GLY A 1 265 ? -7.664 -4.644 -5.806 1.00 59.06 265 GLY A CA 1
ATOM 2092 C C . GLY A 1 265 ? -6.598 -3.556 -5.867 1.00 59.06 265 GLY A C 1
ATOM 2093 O O . GLY A 1 265 ? -5.722 -3.518 -4.983 1.00 59.06 265 GLY A O 1
ATOM 2094 N N . SER A 1 266 ? -6.659 -2.685 -6.883 1.00 60.22 266 SER A N 1
ATOM 2095 C CA . SER A 1 266 ? -5.743 -1.546 -7.010 1.00 60.22 266 SER A CA 1
ATOM 2096 C C . SER A 1 266 ? -5.826 -0.594 -5.826 1.00 60.22 266 SER A C 1
ATOM 2098 O O . SER A 1 266 ? -4.781 -0.157 -5.338 1.00 60.22 266 SER A O 1
ATOM 2100 N N . GLU A 1 267 ? -7.022 -0.349 -5.298 1.00 68.75 267 GLU A N 1
ATOM 2101 C CA . GLU A 1 267 ? -7.215 0.558 -4.174 1.00 68.75 267 GLU A CA 1
ATOM 2102 C C . GLU A 1 267 ? -7.097 -0.165 -2.830 1.00 68.75 267 GLU A C 1
ATOM 2104 O O . GLU A 1 267 ? -7.627 -1.260 -2.618 1.00 68.75 267 GLU A O 1
ATOM 2109 N N . PHE A 1 268 ? -6.377 0.452 -1.891 1.00 78.06 268 PHE A N 1
ATOM 2110 C CA . PHE A 1 268 ? -6.184 -0.060 -0.535 1.00 78.06 268 PHE A CA 1
ATOM 2111 C C . PHE A 1 268 ? -6.945 0.807 0.465 1.00 78.06 268 PHE A C 1
ATOM 2113 O O . PHE A 1 268 ? -6.452 1.837 0.915 1.00 78.06 268 PHE A O 1
ATOM 2120 N N . PHE A 1 269 ? -8.140 0.361 0.849 1.00 83.31 269 PHE A N 1
ATOM 2121 C CA . PHE A 1 269 ? -9.026 1.111 1.741 1.00 83.31 269 PHE A CA 1
ATOM 2122 C C . PHE A 1 269 ? -8.579 1.071 3.199 1.00 83.31 269 PHE A C 1
ATOM 2124 O O . PHE A 1 269 ? -8.973 1.923 3.991 1.00 83.31 269 PHE A O 1
ATOM 2131 N N . GLY A 1 270 ? -7.797 0.061 3.569 1.00 84.56 270 GLY A N 1
ATOM 2132 C CA . GLY A 1 270 ? -7.346 -0.185 4.928 1.00 84.56 270 GLY A CA 1
ATOM 2133 C C . GLY A 1 270 ? -7.137 -1.673 5.167 1.00 84.56 270 GLY A C 1
ATOM 2134 O O . GLY A 1 270 ? -6.887 -2.438 4.237 1.00 84.56 270 GLY A O 1
ATOM 2135 N N . PHE A 1 271 ? -7.231 -2.107 6.415 1.00 88.12 271 PHE A N 1
ATOM 2136 C CA . PHE A 1 271 ? -6.995 -3.498 6.797 1.00 88.12 271 PHE A CA 1
ATOM 2137 C C . PHE A 1 271 ? -7.893 -3.903 7.961 1.00 88.12 271 PHE A C 1
ATOM 2139 O O . PHE A 1 271 ? -8.418 -3.048 8.676 1.00 88.12 271 PHE A O 1
ATOM 2146 N N . GLY A 1 272 ? -8.054 -5.209 8.158 1.00 89.06 272 GLY A N 1
ATOM 2147 C CA . GLY A 1 272 ? -8.795 -5.775 9.277 1.00 89.06 272 GLY A CA 1
ATOM 2148 C C . GLY A 1 272 ? -8.225 -7.101 9.769 1.00 89.06 272 GLY A C 1
ATOM 2149 O O . GLY A 1 272 ? -7.398 -7.712 9.098 1.00 89.06 272 GLY A O 1
ATOM 2150 N N . VAL A 1 273 ? -8.660 -7.538 10.945 1.00 89.38 273 VAL A N 1
ATOM 2151 C CA . VAL A 1 273 ? -8.250 -8.788 11.592 1.00 89.38 273 VAL A CA 1
ATOM 2152 C C . VAL A 1 273 ? -9.458 -9.717 11.682 1.00 89.38 273 VAL A C 1
ATOM 2154 O O . VAL A 1 273 ? -10.454 -9.371 12.321 1.00 89.38 273 VAL A O 1
ATOM 2157 N N . TRP A 1 274 ? -9.330 -10.887 11.055 1.00 92.62 274 TRP A N 1
ATOM 2158 C CA . TRP A 1 274 ? -10.283 -11.999 11.079 1.00 92.62 274 TRP A CA 1
ATOM 2159 C C . TRP A 1 274 ? -9.572 -13.208 11.696 1.00 92.62 274 TRP A C 1
ATOM 2161 O O . TRP A 1 274 ? -8.835 -13.884 10.974 1.00 92.62 274 TRP A O 1
ATOM 2171 N N . PRO A 1 275 ? -9.700 -13.454 13.012 1.00 90.69 275 PRO A N 1
ATOM 2172 C CA . PRO A 1 275 ? -8.906 -14.467 13.700 1.00 90.69 275 PRO A CA 1
ATOM 2173 C C . PRO A 1 275 ? -8.931 -15.851 13.045 1.00 90.69 275 PRO A C 1
ATOM 2175 O O . PRO A 1 275 ? -7.879 -16.468 12.882 1.00 90.69 275 PRO A O 1
ATOM 2178 N N . SER A 1 276 ? -10.101 -16.312 12.605 1.00 90.44 276 SER A N 1
ATOM 2179 C CA . SER A 1 276 ? -10.276 -17.602 11.930 1.00 90.44 276 SER A CA 1
ATOM 2180 C C . SER A 1 276 ? -9.482 -17.706 10.620 1.00 90.44 276 SER A C 1
ATOM 2182 O O . SER A 1 276 ? -8.970 -18.773 10.281 1.00 90.44 276 SER A O 1
ATOM 2184 N N . ALA A 1 277 ? -9.311 -16.592 9.904 1.00 88.38 277 ALA A N 1
ATOM 2185 C CA . ALA A 1 277 ? -8.593 -16.525 8.635 1.00 88.38 277 ALA A CA 1
ATOM 2186 C C . ALA A 1 277 ? -7.063 -16.451 8.799 1.00 88.38 277 ALA A C 1
ATOM 2188 O O . ALA A 1 277 ? -6.330 -16.792 7.870 1.00 88.38 277 ALA A O 1
ATOM 2189 N N . SER A 1 278 ? -6.558 -16.000 9.949 1.00 84.75 278 SER A N 1
ATOM 2190 C CA . SER A 1 278 ? -5.139 -15.655 10.142 1.00 84.75 278 SER A CA 1
ATOM 2191 C C . SER A 1 278 ? -4.185 -16.854 10.243 1.00 84.75 278 SER A C 1
ATOM 2193 O O . SER A 1 278 ? -2.974 -16.658 10.233 1.00 84.75 278 SER A O 1
ATOM 2195 N N . TYR A 1 279 ? -4.703 -18.083 10.316 1.00 84.06 279 TYR A N 1
ATOM 2196 C CA . TYR A 1 279 ? -3.904 -19.306 10.473 1.00 84.06 279 TYR A CA 1
ATOM 2197 C C . TYR A 1 279 ? -3.405 -19.923 9.157 1.00 84.06 279 TYR A C 1
ATOM 2199 O O . TYR A 1 279 ? -2.577 -20.833 9.182 1.00 84.06 279 TYR A O 1
ATOM 2207 N N . PHE A 1 280 ? -3.923 -19.490 8.004 1.00 84.81 280 PHE A N 1
ATOM 2208 C CA . PHE A 1 280 ? -3.523 -20.056 6.715 1.00 84.81 280 PHE A CA 1
ATOM 2209 C C . PHE A 1 280 ? -2.138 -19.555 6.322 1.00 84.81 280 PHE A C 1
ATOM 2211 O O . PHE A 1 280 ? -1.980 -18.376 6.014 1.00 84.81 280 PHE A O 1
ATOM 2218 N N . ASN A 1 281 ? -1.163 -20.460 6.259 1.00 79.31 281 ASN A N 1
ATOM 2219 C CA . ASN A 1 281 ? 0.203 -20.131 5.870 1.00 79.31 281 ASN A CA 1
ATOM 2220 C C . ASN A 1 281 ? 0.333 -19.755 4.390 1.00 79.31 281 ASN A C 1
ATOM 2222 O O . ASN A 1 281 ? -0.515 -20.063 3.546 1.00 79.31 281 ASN A O 1
ATOM 2226 N N . HIS A 1 282 ? 1.445 -19.094 4.063 1.00 77.00 282 HIS A N 1
ATOM 2227 C CA . HIS A 1 282 ? 1.754 -18.702 2.697 1.00 77.00 282 HIS A CA 1
ATOM 2228 C C . HIS A 1 282 ? 2.390 -19.832 1.882 1.00 77.00 282 HIS A C 1
ATOM 2230 O O . HIS A 1 282 ? 3.380 -20.428 2.298 1.00 77.00 282 HIS A O 1
ATOM 2236 N N . ASN A 1 283 ? 1.919 -20.010 0.648 1.00 68.00 283 ASN A N 1
ATOM 2237 C CA . ASN A 1 283 ? 2.654 -20.712 -0.399 1.00 68.00 283 ASN A CA 1
ATOM 2238 C C . ASN A 1 283 ? 2.549 -19.944 -1.728 1.00 68.00 283 ASN A C 1
ATOM 2240 O O . ASN A 1 283 ? 1.490 -19.422 -2.075 1.00 68.00 283 ASN A O 1
ATOM 2244 N N . CYS A 1 284 ? 3.641 -19.892 -2.497 1.00 64.69 284 CYS A N 1
ATOM 2245 C CA . CYS A 1 284 ? 3.657 -19.325 -3.852 1.00 64.69 284 CYS A CA 1
ATOM 2246 C C . CYS A 1 284 ? 2.852 -20.164 -4.864 1.00 64.69 284 CYS A C 1
ATOM 2248 O O . CYS A 1 284 ? 2.584 -19.694 -5.966 1.00 64.69 284 CYS A O 1
ATOM 2250 N N . ARG A 1 285 ? 2.512 -21.413 -4.523 1.00 72.69 285 ARG A N 1
ATOM 2251 C CA . ARG A 1 285 ? 1.566 -22.286 -5.236 1.00 72.69 285 ARG A CA 1
ATOM 2252 C C . ARG A 1 285 ? 0.503 -22.772 -4.243 1.00 72.69 285 ARG A C 1
ATOM 2254 O O . ARG A 1 285 ? 0.592 -23.906 -3.776 1.00 72.69 285 ARG A O 1
ATOM 2261 N N . PRO A 1 286 ? -0.439 -21.901 -3.859 1.00 82.38 286 PRO A N 1
ATOM 2262 C CA . PRO A 1 286 ? -1.431 -22.216 -2.849 1.00 82.38 286 PRO A CA 1
ATOM 2263 C C . PRO A 1 286 ? -2.452 -23.228 -3.377 1.00 82.38 286 PRO A C 1
ATOM 2265 O O . PRO A 1 286 ? -2.836 -23.194 -4.548 1.00 82.38 286 PRO A O 1
ATOM 2268 N N . ASN A 1 287 ? -2.914 -24.100 -2.487 1.00 90.56 287 ASN A N 1
ATOM 2269 C CA . ASN A 1 287 ? -4.026 -25.029 -2.717 1.00 90.56 287 ASN A CA 1
ATOM 2270 C C . ASN A 1 287 ? -5.368 -24.485 -2.188 1.00 90.56 287 ASN A C 1
ATOM 2272 O O . ASN A 1 287 ? -6.394 -25.155 -2.304 1.00 90.56 287 ASN A O 1
ATOM 2276 N N . VAL A 1 288 ? -5.371 -23.264 -1.640 1.00 89.75 288 VAL A N 1
ATOM 2277 C CA . VAL A 1 288 ? -6.562 -22.533 -1.199 1.00 89.75 288 VAL A CA 1
ATOM 2278 C C . VAL A 1 288 ? -6.560 -21.123 -1.784 1.00 89.75 288 VAL A C 1
ATOM 2280 O O . VAL A 1 288 ? -5.558 -20.406 -1.741 1.00 89.75 288 VAL A O 1
ATOM 2283 N N . THR A 1 289 ? -7.706 -20.695 -2.308 1.00 88.12 289 THR A N 1
ATOM 2284 C CA . THR A 1 289 ? -7.952 -19.296 -2.669 1.00 88.12 289 THR A CA 1
ATOM 2285 C C . THR A 1 289 ? -8.812 -18.629 -1.606 1.00 88.12 289 THR A C 1
ATOM 2287 O O . THR A 1 289 ? -9.603 -19.289 -0.934 1.00 88.12 289 THR A O 1
ATOM 2290 N N . LYS A 1 290 ? -8.657 -17.312 -1.462 1.00 86.44 290 LYS A N 1
ATOM 2291 C CA . LYS A 1 290 ? -9.462 -16.476 -0.571 1.00 86.44 290 LYS A CA 1
ATOM 2292 C C . LYS A 1 290 ? -10.131 -15.375 -1.380 1.00 86.44 290 LYS A C 1
ATOM 2294 O O . LYS A 1 290 ? -9.454 -14.622 -2.077 1.00 86.44 290 LYS A O 1
ATOM 2299 N N . ASN A 1 291 ? -11.444 -15.262 -1.263 1.00 86.62 291 ASN A N 1
ATOM 2300 C CA . ASN A 1 291 ? -12.234 -14.234 -1.929 1.00 86.62 291 ASN A CA 1
ATOM 2301 C C . ASN A 1 291 ? -13.021 -13.452 -0.883 1.00 86.62 291 ASN A C 1
ATOM 2303 O O . ASN A 1 291 ? -13.588 -14.038 0.038 1.00 86.62 291 ASN A O 1
ATOM 2307 N N . ARG A 1 292 ? -13.054 -12.126 -1.011 1.00 87.56 292 ARG A N 1
ATOM 2308 C CA . ARG A 1 292 ? -13.841 -11.278 -0.116 1.00 87.56 292 ARG A CA 1
ATOM 2309 C C . ARG A 1 292 ? -15.232 -11.072 -0.703 1.00 87.56 292 ARG A C 1
ATOM 2311 O O . ARG A 1 292 ? -15.358 -10.614 -1.835 1.00 87.56 292 ARG A O 1
ATOM 2318 N N . VAL A 1 293 ? -16.259 -11.345 0.094 1.00 88.56 293 VAL A N 1
ATOM 2319 C CA . VAL A 1 293 ? -17.652 -11.000 -0.202 1.00 88.56 293 VAL A CA 1
ATOM 2320 C C . VAL A 1 293 ? -18.136 -10.088 0.912 1.00 88.56 293 VAL A C 1
ATOM 2322 O O . VAL A 1 293 ? -18.280 -10.499 2.062 1.00 88.56 293 VAL A O 1
ATOM 2325 N N . GLY A 1 294 ? -18.328 -8.811 0.600 1.00 88.69 294 GLY A N 1
ATOM 2326 C CA . GLY A 1 294 ? -18.635 -7.830 1.632 1.00 88.69 294 GLY A CA 1
ATOM 2327 C C . GLY A 1 294 ? -17.495 -7.698 2.658 1.00 88.69 294 GLY A C 1
ATOM 2328 O O . GLY A 1 294 ? -16.327 -7.569 2.296 1.00 88.69 294 GLY A O 1
ATOM 2329 N N . LYS A 1 295 ? -17.807 -7.790 3.953 1.00 89.81 295 LYS A N 1
ATOM 2330 C CA . LYS A 1 295 ? -16.811 -7.829 5.043 1.00 89.81 295 LYS A CA 1
ATOM 2331 C C . LYS A 1 295 ? -16.326 -9.242 5.413 1.00 89.81 295 LYS A C 1
ATOM 2333 O O . LYS A 1 295 ? -15.591 -9.390 6.386 1.00 89.81 295 LYS A O 1
ATOM 2338 N N . THR A 1 296 ? -16.718 -10.258 4.649 1.00 91.06 296 THR A N 1
ATOM 2339 C CA . THR A 1 296 ? -16.455 -11.675 4.935 1.00 91.06 296 THR A CA 1
ATOM 2340 C C . THR A 1 296 ? -15.402 -12.233 3.983 1.00 91.06 296 THR A C 1
ATOM 2342 O O . THR A 1 296 ? -15.419 -11.928 2.787 1.00 91.06 296 THR A O 1
ATOM 2345 N N . TRP A 1 297 ? -14.500 -13.073 4.491 1.00 90.62 297 TRP A N 1
ATOM 2346 C CA . TRP A 1 297 ? -13.575 -13.847 3.659 1.00 90.62 297 TRP A CA 1
ATOM 2347 C C . TRP A 1 297 ? -14.082 -15.272 3.458 1.00 90.62 297 TRP A C 1
ATOM 2349 O O . TRP A 1 297 ? -14.456 -15.945 4.411 1.00 90.62 297 TRP A O 1
ATOM 2359 N N . VAL A 1 298 ? -14.059 -15.742 2.215 1.00 91.19 298 VAL A N 1
ATOM 2360 C CA . VAL A 1 298 ? -14.455 -17.097 1.826 1.00 91.19 298 VAL A CA 1
A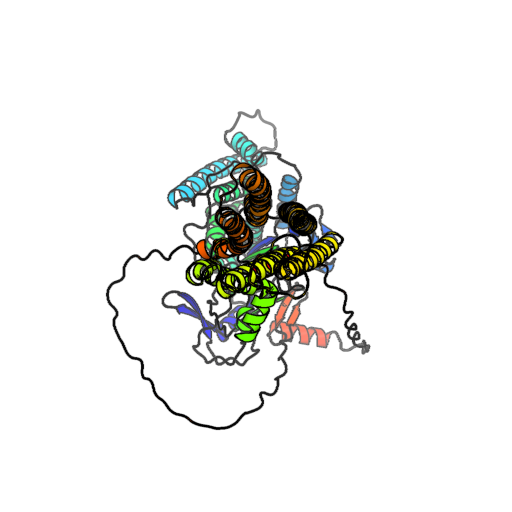TOM 2361 C C . VAL A 1 298 ? -13.231 -17.824 1.282 1.00 91.19 298 VAL A C 1
ATOM 2363 O O . VAL A 1 298 ? -12.591 -17.348 0.342 1.00 91.19 298 VAL A O 1
ATOM 2366 N N . PHE A 1 299 ? -12.908 -18.967 1.879 1.00 92.44 299 PHE A N 1
ATOM 2367 C CA . PHE A 1 299 ? -11.768 -19.810 1.534 1.00 92.44 299 PHE A CA 1
ATOM 2368 C C . PHE A 1 299 ? -12.250 -21.090 0.861 1.00 92.44 299 PHE A C 1
ATOM 2370 O O . PHE A 1 299 ? -13.097 -21.802 1.408 1.00 92.44 299 PHE A O 1
ATOM 2377 N N . THR A 1 300 ? -11.689 -21.396 -0.307 1.00 92.19 300 THR A N 1
ATOM 2378 C CA . THR A 1 300 ? -12.070 -22.565 -1.112 1.00 92.19 300 THR A CA 1
ATOM 2379 C C . THR A 1 300 ? -10.843 -23.280 -1.657 1.00 92.19 300 THR A C 1
ATOM 2381 O O . THR A 1 300 ? -9.858 -22.631 -2.027 1.00 92.19 300 THR A O 1
ATOM 2384 N N . ALA A 1 301 ? -10.901 -24.606 -1.752 1.00 91.94 301 ALA A N 1
ATOM 2385 C CA . ALA A 1 301 ? -9.824 -25.398 -2.341 1.00 91.94 301 ALA A CA 1
ATOM 2386 C C . ALA A 1 301 ? -9.663 -25.067 -3.837 1.00 91.94 301 ALA A C 1
ATOM 2388 O O . ALA A 1 301 ? -10.651 -24.984 -4.567 1.00 91.94 301 ALA A O 1
ATOM 2389 N N . THR A 1 302 ? -8.434 -24.876 -4.315 1.00 89.06 302 THR A N 1
ATOM 2390 C CA . THR A 1 302 ? -8.137 -24.641 -5.747 1.00 89.06 302 THR A CA 1
ATOM 2391 C C . THR A 1 302 ? -7.774 -25.919 -6.498 1.00 89.06 302 THR A C 1
ATOM 2393 O O . THR A 1 302 ? -7.742 -25.923 -7.726 1.00 89.06 302 THR A O 1
ATOM 2396 N N . ALA A 1 303 ? -7.514 -27.000 -5.769 1.00 87.75 303 ALA A N 1
ATOM 2397 C CA . ALA A 1 303 ? -7.204 -28.329 -6.273 1.00 87.75 303 ALA A CA 1
ATOM 2398 C C . ALA A 1 303 ? -7.731 -29.376 -5.283 1.00 87.75 303 ALA A C 1
ATOM 2400 O O . ALA A 1 303 ? -8.140 -29.024 -4.175 1.00 87.75 303 ALA A O 1
ATOM 2401 N N . ASP A 1 304 ? -7.694 -30.651 -5.664 1.00 91.56 304 ASP A N 1
ATOM 2402 C CA . ASP A 1 304 ? -7.933 -31.731 -4.712 1.00 91.56 304 ASP A CA 1
ATOM 2403 C C . ASP A 1 304 ? -6.807 -31.751 -3.663 1.00 91.56 304 ASP A C 1
ATOM 2405 O O . ASP A 1 304 ? -5.624 -31.674 -4.006 1.00 91.56 304 ASP A O 1
ATOM 2409 N N . VAL A 1 305 ? -7.173 -31.833 -2.384 1.00 93.81 305 VAL A N 1
ATOM 2410 C CA . VAL A 1 305 ? -6.247 -31.824 -1.242 1.00 93.81 305 VAL A CA 1
ATOM 2411 C C . VAL A 1 305 ? -6.471 -33.077 -0.407 1.00 93.81 305 VAL A C 1
ATOM 2413 O O . VAL A 1 305 ? -7.616 -33.418 -0.103 1.00 93.81 305 VAL A O 1
ATOM 2416 N N . SER A 1 306 ? -5.399 -33.771 -0.024 1.00 95.00 306 SER A N 1
ATOM 2417 C CA . SER A 1 306 ? -5.518 -34.986 0.784 1.00 95.00 306 SER A CA 1
ATOM 2418 C C . SER A 1 306 ? -5.663 -34.651 2.266 1.00 95.00 306 SER A C 1
ATOM 2420 O O . SER A 1 306 ? -5.145 -33.647 2.756 1.00 95.00 306 SER A O 1
ATOM 2422 N N . ALA A 1 307 ? -6.329 -35.529 3.014 1.00 94.44 307 ALA A N 1
ATOM 2423 C CA . ALA A 1 307 ? -6.353 -35.449 4.468 1.00 94.44 307 ALA A CA 1
ATOM 2424 C C . ALA A 1 307 ? -4.917 -35.428 5.023 1.00 94.44 307 ALA A C 1
ATOM 2426 O O . ALA A 1 307 ? -4.103 -36.298 4.711 1.00 94.44 307 ALA A O 1
ATOM 2427 N N . GLY A 1 308 ? -4.621 -34.452 5.875 1.00 93.06 308 GLY A N 1
ATOM 2428 C CA . GLY A 1 308 ? -3.303 -34.233 6.462 1.00 93.06 308 GLY A CA 1
ATOM 2429 C C . GLY A 1 308 ? -2.420 -33.232 5.718 1.00 93.06 308 GLY A C 1
ATOM 2430 O O . GLY A 1 308 ? -1.437 -32.798 6.317 1.00 93.06 308 GLY A O 1
ATOM 2431 N N . ASP A 1 309 ? -2.765 -32.829 4.491 1.00 93.50 309 ASP A N 1
ATOM 2432 C CA . ASP A 1 309 ? -2.026 -31.798 3.754 1.00 93.50 309 ASP A CA 1
ATOM 2433 C C . ASP A 1 309 ? -2.274 -30.402 4.349 1.00 93.50 309 ASP A C 1
ATOM 2435 O O . ASP A 1 309 ? -3.349 -30.099 4.878 1.00 93.50 309 ASP A O 1
ATOM 2439 N N . GLU A 1 310 ? -1.269 -29.530 4.250 1.00 91.25 310 GLU A N 1
ATOM 2440 C CA . GLU A 1 310 ? -1.379 -28.136 4.683 1.00 91.25 310 GLU A CA 1
ATOM 2441 C C . GLU A 1 310 ? -2.214 -27.316 3.689 1.00 91.25 310 GLU A C 1
ATOM 2443 O O . GLU A 1 310 ? -2.000 -27.364 2.476 1.00 91.25 310 GLU A O 1
ATOM 2448 N N . LEU A 1 311 ? -3.151 -26.530 4.211 1.00 92.31 311 LEU A N 1
ATOM 2449 C CA . LEU A 1 311 ? -3.979 -25.586 3.474 1.00 92.31 311 LEU A CA 1
ATOM 2450 C C . LEU A 1 311 ? -3.300 -24.216 3.477 1.00 92.31 311 LEU A C 1
ATOM 2452 O O . LEU A 1 311 ? -3.171 -23.560 4.511 1.00 92.31 311 LEU A O 1
ATOM 2456 N N . THR A 1 312 ? -2.868 -23.777 2.299 1.00 83.88 312 THR A N 1
ATOM 2457 C CA . THR A 1 312 ? -2.031 -22.586 2.128 1.00 83.88 312 THR A CA 1
ATOM 2458 C C . THR A 1 312 ? -2.652 -21.595 1.153 1.00 83.88 312 THR A C 1
ATOM 2460 O O . THR A 1 312 ? -3.273 -21.980 0.162 1.00 83.88 312 THR A O 1
ATOM 2463 N N . ILE A 1 313 ? -2.450 -20.305 1.420 1.00 80.06 313 ILE A N 1
ATOM 2464 C CA . ILE A 1 313 ? -2.946 -19.180 0.615 1.00 80.06 313 ILE A CA 1
ATOM 2465 C C . ILE A 1 313 ? -1.795 -18.341 0.042 1.00 80.06 313 ILE A C 1
ATOM 2467 O O . ILE A 1 313 ? -0.645 -18.422 0.476 1.00 80.06 313 ILE A O 1
ATOM 2471 N N . SER A 1 314 ? -2.095 -17.450 -0.906 1.00 73.69 314 SER A N 1
ATOM 2472 C CA . SER A 1 314 ? -1.165 -16.368 -1.257 1.00 73.69 314 SER A CA 1
ATOM 2473 C C . SER A 1 314 ? -1.345 -15.154 -0.332 1.00 73.69 314 SER A C 1
ATOM 2475 O O . SER A 1 314 ? -2.456 -14.653 -0.129 1.00 73.69 314 SER A O 1
ATOM 2477 N N . TYR A 1 315 ? -0.237 -14.633 0.207 1.00 64.12 315 TYR A N 1
ATOM 2478 C CA . TYR A 1 315 ? -0.200 -13.341 0.914 1.00 64.12 315 TYR A CA 1
ATOM 2479 C C . TYR A 1 315 ? -0.021 -12.157 -0.049 1.00 64.12 315 TYR A C 1
ATOM 2481 O O . TYR A 1 315 ? -0.195 -10.996 0.337 1.00 64.12 315 TYR A O 1
ATOM 2489 N N . LEU A 1 316 ? 0.333 -12.450 -1.301 1.00 54.00 316 LEU A N 1
ATOM 2490 C CA . LEU A 1 316 ? 0.709 -11.477 -2.325 1.00 54.00 316 LEU A CA 1
ATOM 2491 C C . LEU A 1 316 ? -0.435 -11.136 -3.290 1.00 54.00 316 LEU A C 1
ATOM 2493 O O . LEU A 1 316 ? -0.260 -10.267 -4.132 1.00 54.00 316 LEU A O 1
ATOM 2497 N N . GLY A 1 317 ? -1.617 -11.738 -3.119 1.00 52.59 317 GLY A N 1
ATOM 2498 C CA . GLY A 1 317 ? -2.804 -11.445 -3.932 1.00 52.59 317 GLY A CA 1
ATOM 2499 C C . GLY A 1 317 ? -3.072 -12.465 -5.039 1.00 52.59 317 GLY A C 1
ATOM 2500 O O . GLY A 1 317 ? -4.084 -12.359 -5.719 1.00 52.59 317 GLY A O 1
ATOM 2501 N N . GLY A 1 318 ? -2.224 -13.488 -5.189 1.00 50.22 318 GLY A N 1
ATOM 2502 C CA . GLY A 1 318 ? -2.488 -14.643 -6.053 1.00 50.22 318 GLY A CA 1
ATOM 2503 C C . GLY A 1 318 ? -2.276 -14.407 -7.553 1.00 50.22 318 GLY A C 1
ATOM 2504 O O . GLY A 1 318 ? -2.294 -15.376 -8.312 1.00 50.22 318 GLY A O 1
ATOM 2505 N N . ASP A 1 319 ? -1.995 -13.181 -7.995 1.00 47.97 319 ASP A N 1
ATOM 2506 C CA . ASP A 1 319 ? -1.649 -12.864 -9.389 1.00 47.97 319 ASP A CA 1
ATOM 2507 C C . ASP A 1 319 ? -0.438 -13.666 -9.892 1.00 47.97 319 ASP A C 1
ATOM 2509 O O . ASP A 1 319 ? -0.380 -14.042 -11.065 1.00 47.97 319 ASP A O 1
ATOM 2513 N N . GLU A 1 320 ? 0.507 -14.013 -9.009 1.00 43.75 320 GLU A N 1
ATOM 2514 C CA . GLU A 1 320 ? 1.666 -14.834 -9.372 1.00 43.75 320 GLU A CA 1
ATOM 2515 C C . GLU A 1 320 ? 1.333 -16.288 -9.753 1.00 43.75 320 GLU A C 1
ATOM 2517 O O . GLU A 1 320 ? 2.180 -16.963 -10.345 1.00 43.75 320 GLU A O 1
ATOM 2522 N N . THR A 1 321 ? 0.125 -16.764 -9.431 1.00 42.25 321 THR A N 1
ATOM 2523 C CA . THR A 1 321 ? -0.312 -18.160 -9.633 1.00 42.25 321 THR A CA 1
ATOM 2524 C C . THR A 1 321 ? -1.134 -18.366 -10.900 1.00 42.25 321 THR A C 1
ATOM 2526 O O . THR A 1 321 ? -1.147 -19.470 -11.438 1.00 42.25 321 THR A O 1
ATOM 2529 N N . LYS A 1 322 ? -1.782 -17.307 -11.405 1.00 46.12 322 LYS A N 1
ATOM 2530 C CA . LYS A 1 322 ? -2.648 -17.358 -12.596 1.00 46.12 322 LYS A CA 1
ATOM 2531 C C . LYS A 1 322 ? -1.889 -17.193 -13.914 1.00 46.12 322 LYS A C 1
ATOM 2533 O O . LYS A 1 322 ? -2.496 -17.263 -14.974 1.00 46.12 322 LYS A O 1
ATOM 2538 N N . LEU A 1 323 ? -0.584 -16.935 -13.851 1.00 44.06 323 LEU A N 1
ATOM 2539 C CA . LEU A 1 323 ? 0.224 -16.563 -15.005 1.00 44.06 323 LEU A CA 1
ATOM 2540 C C . LEU A 1 323 ? 1.395 -17.532 -15.141 1.00 44.06 323 LEU A C 1
ATOM 2542 O O . LEU A 1 323 ? 2.222 -17.679 -14.230 1.00 44.06 323 LEU A O 1
ATOM 2546 N N . ASP A 1 324 ? 1.493 -18.182 -16.296 1.00 47.06 324 ASP A N 1
ATOM 2547 C CA . ASP A 1 324 ? 2.656 -18.994 -16.613 1.00 47.06 324 ASP A CA 1
ATOM 2548 C C . ASP A 1 324 ? 3.917 -18.105 -16.768 1.00 47.06 324 ASP A C 1
ATOM 2550 O O . ASP A 1 324 ? 3.916 -16.890 -16.538 1.00 47.06 324 ASP A O 1
ATOM 2554 N N . ARG A 1 325 ? 5.085 -18.696 -17.044 1.00 43.62 325 ARG A N 1
ATOM 2555 C CA . ARG A 1 325 ? 6.315 -17.899 -17.213 1.00 43.62 325 ARG A CA 1
ATOM 2556 C C . ARG A 1 325 ? 6.204 -16.903 -18.394 1.00 43.62 325 ARG A C 1
ATOM 2558 O O . ARG A 1 325 ? 6.587 -15.754 -18.169 1.00 43.62 325 ARG A O 1
ATOM 2565 N N . PRO A 1 326 ? 5.706 -17.288 -19.583 1.00 46.31 326 PRO A N 1
ATOM 2566 C CA . PRO A 1 326 ? 5.327 -16.368 -20.660 1.00 46.31 326 PRO A CA 1
ATOM 2567 C C . PRO A 1 326 ? 4.381 -15.235 -20.252 1.00 46.31 326 PRO A C 1
ATOM 2569 O O . PRO A 1 326 ? 4.688 -14.085 -20.541 1.00 46.31 326 PRO A O 1
ATOM 2572 N N . ASP A 1 327 ? 3.302 -15.510 -19.529 1.00 48.09 327 ASP A N 1
ATOM 2573 C CA . ASP A 1 327 ? 2.287 -14.517 -19.163 1.00 48.09 327 ASP A CA 1
ATOM 2574 C C . ASP A 1 327 ? 2.783 -13.572 -18.071 1.00 48.09 327 ASP A C 1
ATOM 2576 O O . ASP A 1 327 ? 2.496 -12.375 -18.088 1.00 48.09 327 ASP A O 1
ATOM 2580 N N . ARG A 1 328 ? 3.618 -14.066 -17.146 1.00 45.91 328 ARG A N 1
ATOM 2581 C CA . ARG A 1 328 ? 4.377 -13.202 -16.229 1.00 45.91 328 ARG A CA 1
ATOM 2582 C C . ARG A 1 328 ? 5.361 -12.343 -16.998 1.00 45.91 328 ARG A C 1
ATOM 2584 O O . ARG A 1 328 ? 5.486 -11.167 -16.694 1.00 45.91 328 ARG A O 1
ATOM 2591 N N . GLN A 1 329 ? 6.048 -12.891 -17.996 1.00 41.16 329 GLN A N 1
ATOM 2592 C CA . GLN A 1 329 ? 6.931 -12.111 -18.860 1.00 41.16 329 GLN A CA 1
ATOM 2593 C C . GLN A 1 329 ? 6.151 -11.093 -19.694 1.00 41.16 329 GLN A C 1
ATOM 2595 O O . GLN A 1 329 ? 6.645 -9.988 -19.870 1.00 41.16 329 GLN A O 1
ATOM 2600 N N . GLU A 1 330 ? 4.943 -11.406 -20.155 1.00 46.50 330 GLU A N 1
ATOM 2601 C CA . GLU A 1 330 ? 4.076 -10.507 -20.912 1.00 46.50 330 GLU A CA 1
ATOM 2602 C C . GLU A 1 330 ? 3.473 -9.421 -20.023 1.00 46.50 330 GLU A C 1
ATOM 2604 O O . GLU A 1 330 ? 3.500 -8.255 -20.404 1.00 46.50 330 GLU A O 1
ATOM 2609 N N . ARG A 1 331 ? 3.004 -9.754 -18.816 1.00 43.72 331 ARG A N 1
ATOM 2610 C CA . ARG A 1 331 ? 2.507 -8.784 -17.833 1.00 43.72 331 ARG A CA 1
ATOM 2611 C C . ARG A 1 331 ? 3.649 -7.912 -17.340 1.00 43.72 331 ARG A C 1
ATOM 2613 O O . ARG A 1 331 ? 3.524 -6.704 -17.429 1.00 43.72 331 ARG A O 1
ATOM 2620 N N . LEU A 1 332 ? 4.813 -8.470 -16.997 1.00 40.44 332 LEU A N 1
ATOM 2621 C CA . LEU A 1 332 ? 6.025 -7.687 -16.723 1.00 40.44 332 LEU A CA 1
ATOM 2622 C C . LEU A 1 332 ? 6.431 -6.830 -17.935 1.00 40.44 332 LEU A C 1
ATOM 2624 O O . LEU A 1 332 ? 6.860 -5.699 -17.770 1.00 40.44 332 LEU A O 1
ATOM 2628 N N . LYS A 1 333 ? 6.255 -7.297 -19.171 1.00 42.50 333 LYS A N 1
ATOM 2629 C CA . LYS A 1 333 ? 6.537 -6.512 -20.386 1.00 42.50 333 LYS A CA 1
ATOM 2630 C C . LYS A 1 333 ? 5.478 -5.439 -20.680 1.00 42.50 333 LYS A C 1
ATOM 2632 O O . LYS A 1 333 ? 5.829 -4.416 -21.253 1.00 42.50 333 LYS A O 1
ATOM 2637 N N . LYS A 1 334 ? 4.219 -5.624 -20.280 1.00 43.38 334 LYS A N 1
ATOM 2638 C CA . LYS A 1 334 ? 3.133 -4.628 -20.385 1.00 43.38 334 LYS A CA 1
ATOM 2639 C C . LYS A 1 334 ? 3.244 -3.562 -19.297 1.00 43.38 334 LYS A C 1
ATOM 2641 O O . LYS A 1 334 ? 3.152 -2.374 -19.570 1.00 43.38 334 LYS A O 1
ATOM 2646 N N . VAL A 1 335 ? 3.496 -4.014 -18.080 1.00 37.34 335 VAL A N 1
ATOM 2647 C CA . VAL A 1 335 ? 3.537 -3.223 -16.858 1.00 37.34 335 VAL A CA 1
ATOM 2648 C C . VAL A 1 335 ? 4.884 -2.533 -16.690 1.00 37.34 335 VAL A C 1
ATOM 2650 O O . VAL A 1 335 ? 4.968 -1.319 -16.592 1.00 37.34 335 VAL A O 1
ATOM 2653 N N . TRP A 1 336 ? 5.973 -3.292 -16.679 1.00 41.22 336 TRP A N 1
ATOM 2654 C CA . TRP A 1 336 ? 7.297 -2.730 -16.452 1.00 41.22 336 TRP A CA 1
ATOM 2655 C C . TRP A 1 336 ? 7.970 -2.292 -17.723 1.00 41.22 336 TRP A C 1
ATOM 2657 O O . TRP A 1 336 ? 8.924 -1.531 -17.633 1.00 41.22 336 TRP A O 1
ATOM 2667 N N . GLY A 1 337 ? 7.482 -2.764 -18.878 1.00 44.59 337 GLY A N 1
ATOM 2668 C CA . GLY A 1 337 ? 8.065 -2.509 -20.183 1.00 44.59 337 GLY A CA 1
ATOM 2669 C C . GLY A 1 337 ? 9.571 -2.473 -20.098 1.00 44.59 337 GLY A C 1
ATOM 2670 O O . GLY A 1 337 ? 10.150 -1.391 -20.079 1.00 44.59 337 GLY A O 1
ATOM 2671 N N . PHE A 1 338 ? 10.208 -3.647 -20.071 1.00 47.59 338 PHE A N 1
ATOM 2672 C CA . PHE A 1 338 ? 11.555 -3.728 -20.620 1.00 47.59 338 PHE A CA 1
ATOM 2673 C C . PHE A 1 338 ? 11.446 -3.192 -22.041 1.00 47.59 338 PHE A C 1
ATOM 2675 O O . PHE A 1 338 ? 11.080 -3.929 -22.959 1.00 47.59 338 PHE A O 1
ATOM 2682 N N . ASP A 1 339 ? 11.633 -1.883 -22.192 1.00 61.97 339 ASP A N 1
ATOM 2683 C CA . ASP A 1 339 ? 11.414 -1.212 -23.447 1.00 61.97 339 ASP A CA 1
ATOM 2684 C C . ASP A 1 339 ? 12.449 -1.834 -24.363 1.00 61.97 339 ASP A C 1
ATOM 2686 O O . ASP A 1 339 ? 13.654 -1.639 -24.196 1.00 61.97 339 ASP A O 1
ATOM 2690 N N . CYS A 1 340 ? 11.989 -2.641 -25.321 1.00 70.19 340 CYS A N 1
ATOM 2691 C CA . CYS A 1 340 ? 12.861 -3.174 -26.356 1.00 70.19 340 CYS A CA 1
ATOM 2692 C C . CYS A 1 340 ? 13.641 -2.020 -27.005 1.00 70.19 340 CYS A C 1
ATOM 2694 O O . CYS A 1 340 ? 14.771 -2.222 -27.422 1.00 70.19 340 CYS A O 1
ATOM 2696 N N . ALA A 1 341 ? 13.078 -0.803 -26.988 1.00 81.19 341 ALA A N 1
ATOM 2697 C CA . ALA A 1 341 ? 13.760 0.439 -27.315 1.00 81.19 341 ALA A CA 1
ATOM 2698 C C . ALA A 1 341 ? 14.944 0.776 -26.386 1.00 81.19 341 ALA A C 1
ATOM 2700 O O . ALA A 1 341 ? 16.010 1.087 -26.899 1.00 81.19 341 ALA A O 1
ATOM 2701 N N . LEU A 1 342 ? 14.828 0.675 -25.057 1.00 85.12 342 LEU A N 1
ATOM 2702 C CA . LEU A 1 342 ? 15.943 0.921 -24.130 1.00 85.12 342 LEU A CA 1
ATOM 2703 C C . LEU A 1 342 ? 17.048 -0.142 -24.261 1.00 85.12 342 LEU A C 1
ATOM 2705 O O . LEU A 1 342 ? 18.231 0.195 -24.278 1.00 85.12 342 LEU A O 1
ATOM 2709 N N . ILE A 1 343 ? 16.672 -1.416 -24.421 1.00 86.00 343 ILE A N 1
ATOM 2710 C CA . ILE A 1 343 ? 17.628 -2.512 -24.667 1.00 86.00 343 ILE A CA 1
ATOM 2711 C C . ILE A 1 343 ? 18.313 -2.330 -26.027 1.00 86.00 343 ILE A C 1
ATOM 2713 O O . ILE A 1 343 ? 19.532 -2.467 -26.127 1.00 86.00 343 ILE A O 1
ATOM 2717 N N . ALA A 1 344 ? 17.558 -1.973 -27.068 1.00 88.31 344 ALA A N 1
ATOM 2718 C CA . ALA A 1 344 ? 18.109 -1.676 -28.386 1.00 88.31 344 ALA A CA 1
ATOM 2719 C C . ALA A 1 344 ? 19.012 -0.435 -28.359 1.00 88.31 344 ALA A C 1
ATOM 2721 O O . ALA A 1 344 ? 20.067 -0.450 -28.986 1.00 88.31 344 ALA A O 1
ATOM 2722 N N . ALA A 1 345 ? 18.654 0.606 -27.599 1.00 92.06 345 ALA A N 1
ATOM 2723 C CA . ALA A 1 345 ? 19.494 1.783 -27.401 1.00 92.06 345 ALA A CA 1
ATOM 2724 C C . ALA A 1 345 ? 20.824 1.407 -26.741 1.00 92.06 345 ALA A C 1
ATOM 2726 O O . ALA A 1 345 ? 21.877 1.819 -27.218 1.00 92.06 345 ALA A O 1
ATOM 2727 N N . TRP A 1 346 ? 20.794 0.576 -25.695 1.00 93.62 346 TRP A N 1
ATOM 2728 C CA . TRP A 1 346 ? 22.005 0.072 -25.049 1.00 93.62 346 TRP A CA 1
ATOM 2729 C C . TRP A 1 346 ? 22.859 -0.781 -25.997 1.00 93.62 346 TRP A C 1
ATOM 2731 O O . TRP A 1 346 ? 24.071 -0.587 -26.071 1.00 93.62 346 TRP A O 1
ATOM 2741 N N . ALA A 1 347 ? 22.241 -1.682 -26.765 1.00 93.75 347 ALA A N 1
ATOM 2742 C CA . ALA A 1 347 ? 22.950 -2.536 -27.718 1.00 93.75 347 ALA A CA 1
ATOM 2743 C C . ALA A 1 347 ? 23.606 -1.721 -28.846 1.00 93.75 347 ALA A C 1
ATOM 2745 O O . ALA A 1 347 ? 24.765 -1.958 -29.189 1.00 93.75 347 ALA A O 1
ATOM 2746 N N . LEU A 1 348 ? 22.897 -0.726 -29.387 1.00 94.56 348 LEU A N 1
ATOM 2747 C CA . LEU A 1 348 ? 23.438 0.199 -30.385 1.00 94.56 348 LEU A CA 1
ATOM 2748 C C . LEU A 1 348 ? 24.534 1.086 -29.799 1.00 94.56 348 LEU A C 1
ATOM 2750 O O . LEU A 1 348 ? 25.550 1.287 -30.457 1.00 94.56 348 LEU A O 1
ATOM 2754 N N . GLN A 1 349 ? 24.381 1.556 -28.559 1.00 94.62 349 GLN A N 1
ATOM 2755 C CA . GLN A 1 349 ? 25.424 2.311 -27.867 1.00 94.62 349 GLN A CA 1
ATOM 2756 C C . GLN A 1 349 ? 26.694 1.470 -27.696 1.00 94.62 349 GLN A C 1
ATOM 2758 O O . GLN A 1 349 ? 27.792 1.952 -27.965 1.00 94.62 349 GLN A O 1
ATOM 2763 N N . LEU A 1 350 ? 26.563 0.206 -27.288 1.00 95.06 350 LEU A N 1
ATOM 2764 C CA . LEU A 1 350 ? 27.694 -0.710 -27.144 1.00 95.06 350 LEU A CA 1
ATOM 2765 C C . LEU A 1 350 ? 28.381 -0.979 -28.490 1.00 95.06 350 LEU A C 1
ATOM 2767 O O . LEU A 1 350 ? 29.609 -0.936 -28.572 1.00 95.06 350 LEU A O 1
ATOM 2771 N N . CYS A 1 351 ? 27.596 -1.214 -29.543 1.00 95.62 351 CYS A N 1
ATOM 2772 C CA . CYS A 1 351 ? 28.104 -1.393 -30.901 1.00 95.62 351 CYS A CA 1
ATOM 2773 C C . CYS A 1 351 ? 28.871 -0.151 -31.376 1.00 95.62 351 CYS A C 1
ATOM 2775 O O . CYS A 1 351 ? 30.019 -0.269 -31.804 1.00 95.62 351 CYS A O 1
ATOM 2777 N N . GLY A 1 352 ? 28.288 1.038 -31.214 1.00 94.31 352 GLY A N 1
ATOM 2778 C CA . GLY A 1 352 ? 28.922 2.303 -31.572 1.00 94.31 352 GLY A CA 1
ATOM 2779 C C . GLY A 1 352 ? 30.218 2.558 -30.813 1.00 94.31 352 GLY A C 1
ATOM 2780 O O . GLY A 1 352 ? 31.205 2.970 -31.417 1.00 94.31 352 GLY A O 1
ATOM 2781 N N . ASN A 1 353 ? 30.265 2.229 -29.520 1.00 93.25 353 ASN A N 1
ATOM 2782 C CA . ASN A 1 353 ? 31.492 2.330 -28.727 1.00 93.25 353 ASN A CA 1
ATOM 2783 C C . ASN A 1 353 ? 32.592 1.419 -29.285 1.00 93.25 353 ASN A C 1
ATOM 2785 O O . ASN A 1 353 ? 33.734 1.851 -29.416 1.00 93.25 353 ASN A O 1
ATOM 2789 N N . GLY A 1 354 ? 32.253 0.176 -29.644 1.00 93.88 354 GLY A N 1
ATOM 2790 C CA . GLY A 1 354 ? 33.199 -0.764 -30.248 1.00 93.88 354 GLY A CA 1
ATOM 2791 C C . GLY A 1 354 ? 33.714 -0.285 -31.607 1.00 93.88 354 GLY A C 1
ATOM 2792 O O . GLY A 1 354 ? 34.919 -0.297 -31.849 1.00 93.88 354 GLY A O 1
ATOM 2793 N N . LEU A 1 355 ? 32.816 0.200 -32.468 1.00 93.81 355 LEU A N 1
ATOM 2794 C CA . LEU A 1 355 ? 33.160 0.746 -33.784 1.00 93.81 355 LEU A CA 1
ATOM 2795 C C . LEU A 1 355 ? 34.044 1.998 -33.670 1.00 93.81 355 LEU A C 1
ATOM 2797 O O . LEU A 1 355 ? 35.056 2.100 -34.361 1.00 93.81 355 LEU A O 1
ATOM 2801 N N . SER A 1 356 ? 33.704 2.919 -32.764 1.00 90.56 356 SER A N 1
ATOM 2802 C CA . SER A 1 356 ? 34.476 4.143 -32.525 1.00 90.56 356 SER A CA 1
ATOM 2803 C C . SER A 1 356 ? 35.834 3.865 -31.879 1.00 90.56 356 SER A C 1
ATOM 2805 O O . SER A 1 356 ? 36.789 4.579 -32.162 1.00 90.56 356 SER A O 1
ATOM 2807 N N . ALA A 1 357 ? 35.946 2.847 -31.020 1.00 90.31 357 ALA A N 1
ATOM 2808 C CA . ALA A 1 357 ? 37.221 2.443 -30.428 1.00 90.31 357 ALA A CA 1
ATOM 2809 C C . ALA A 1 357 ? 38.132 1.733 -31.443 1.00 90.31 357 ALA A C 1
ATOM 2811 O O . ALA A 1 357 ? 39.353 1.856 -31.371 1.00 90.31 357 ALA A O 1
ATOM 2812 N N . ALA A 1 358 ? 37.547 1.004 -32.399 1.00 90.19 358 ALA A N 1
ATOM 2813 C CA . ALA A 1 358 ? 38.285 0.334 -33.463 1.00 90.19 358 ALA A CA 1
ATOM 2814 C C . ALA A 1 358 ? 38.752 1.298 -34.566 1.00 90.19 358 ALA A C 1
ATOM 2816 O O . ALA A 1 358 ? 39.781 1.044 -35.193 1.00 90.19 358 ALA A O 1
ATOM 2817 N N . SER A 1 359 ? 38.037 2.402 -34.812 1.00 90.19 359 SER A N 1
ATOM 2818 C CA . SER A 1 359 ? 38.282 3.269 -35.973 1.00 90.19 359 SER A CA 1
ATOM 2819 C C . SER A 1 359 ? 39.720 3.805 -36.107 1.00 90.19 359 SER A C 1
ATOM 2821 O O . SER A 1 359 ? 40.226 3.794 -37.236 1.00 90.19 359 SER A O 1
ATOM 2823 N N . PRO A 1 360 ? 40.457 4.173 -35.032 1.00 87.31 360 PRO A N 1
ATOM 2824 C CA . PRO A 1 360 ? 41.847 4.613 -35.165 1.00 87.31 360 PRO A CA 1
ATOM 2825 C C . PRO A 1 360 ? 42.779 3.500 -35.662 1.00 87.31 360 PRO A C 1
ATOM 2827 O O . PRO A 1 360 ? 43.662 3.762 -36.476 1.00 87.31 360 PRO A O 1
ATOM 2830 N N . ALA A 1 361 ? 42.551 2.248 -35.243 1.00 87.56 361 ALA A N 1
ATOM 2831 C CA . ALA A 1 361 ? 43.350 1.094 -35.671 1.00 87.56 361 ALA A CA 1
ATOM 2832 C C . ALA A 1 361 ? 43.180 0.780 -37.168 1.00 87.56 361 ALA A C 1
ATOM 2834 O O . ALA A 1 361 ? 44.080 0.220 -37.788 1.00 87.56 361 ALA A O 1
ATOM 2835 N N . TYR A 1 362 ? 42.054 1.191 -37.754 1.00 87.75 362 TYR A N 1
ATOM 2836 C CA . TYR A 1 362 ? 41.785 1.101 -39.190 1.00 87.75 362 TYR A CA 1
ATOM 2837 C C . TYR A 1 362 ? 42.097 2.407 -39.937 1.00 87.75 362 TYR A C 1
ATOM 2839 O O . TYR A 1 362 ? 41.733 2.550 -41.100 1.00 87.75 362 TYR A O 1
ATOM 2847 N N . GLY A 1 363 ? 42.795 3.359 -39.312 1.00 84.06 363 GLY A N 1
ATOM 2848 C CA . GLY A 1 363 ? 43.278 4.568 -39.978 1.00 84.06 363 GLY A CA 1
ATOM 2849 C C . GLY A 1 363 ? 42.243 5.687 -40.079 1.00 84.06 363 GLY A C 1
ATOM 2850 O O . GLY A 1 363 ? 42.133 6.321 -41.122 1.00 84.06 363 GLY A O 1
ATOM 2851 N N . PHE A 1 364 ? 41.478 5.947 -39.018 1.00 84.06 364 PHE A N 1
ATOM 2852 C CA . PHE A 1 364 ? 40.690 7.177 -38.892 1.00 84.06 364 PHE A CA 1
ATOM 2853 C C . PHE A 1 364 ? 41.597 8.371 -38.539 1.00 84.06 364 PHE A C 1
ATOM 2855 O O . PHE A 1 364 ? 42.081 8.463 -37.414 1.00 84.06 364 PHE A O 1
ATOM 2862 N N . ASN A 1 365 ? 41.869 9.247 -39.510 1.00 77.88 365 ASN A N 1
ATOM 2863 C CA . ASN A 1 365 ? 42.544 10.548 -39.367 1.00 77.88 365 ASN A CA 1
ATOM 2864 C C . ASN A 1 365 ? 42.405 11.335 -40.689 1.00 77.88 365 ASN A C 1
ATOM 2866 O O . ASN A 1 365 ? 42.039 10.742 -41.710 1.00 77.88 365 ASN A O 1
ATOM 2870 N N . ILE A 1 366 ? 42.671 12.646 -40.706 1.00 70.12 366 ILE A N 1
ATOM 2871 C CA . ILE A 1 366 ? 42.521 13.436 -41.946 1.00 70.12 366 ILE A CA 1
ATOM 2872 C C . ILE A 1 366 ? 43.727 13.359 -42.888 1.00 70.12 366 ILE A C 1
ATOM 2874 O O . ILE A 1 366 ? 43.569 13.523 -44.094 1.00 70.12 366 ILE A O 1
ATOM 2878 N N . LEU A 1 367 ? 44.929 13.135 -42.354 1.00 69.62 367 LEU A N 1
ATOM 2879 C CA . LEU A 1 367 ? 46.177 13.255 -43.116 1.00 69.62 367 LEU A CA 1
ATOM 2880 C C . LEU A 1 367 ? 46.466 12.015 -43.979 1.00 69.62 367 LEU A C 1
ATOM 2882 O O . LEU A 1 367 ? 46.866 12.146 -45.128 1.00 69.62 367 LEU A O 1
ATOM 2886 N N . ASN A 1 368 ? 46.244 10.828 -43.418 1.00 71.62 368 ASN A N 1
ATOM 2887 C CA . ASN A 1 368 ? 46.488 9.497 -43.982 1.00 71.62 368 ASN A CA 1
ATOM 2888 C C . ASN A 1 368 ? 45.280 8.572 -43.721 1.00 71.62 368 ASN A C 1
ATOM 2890 O O . ASN A 1 368 ? 45.436 7.397 -43.373 1.00 71.62 368 ASN A O 1
ATOM 2894 N N . GLY A 1 369 ? 44.068 9.127 -43.783 1.00 74.81 369 GLY A N 1
ATOM 2895 C CA . GLY A 1 369 ? 42.840 8.399 -43.489 1.00 74.81 369 GLY A CA 1
ATOM 2896 C C . GLY A 1 369 ? 42.551 7.287 -44.496 1.00 74.81 369 GLY A C 1
ATOM 2897 O O . GLY A 1 369 ? 42.754 7.473 -45.693 1.00 74.81 369 GLY A O 1
ATOM 2898 N N . THR A 1 370 ? 42.023 6.151 -44.040 1.00 83.62 370 THR A N 1
ATOM 2899 C CA . THR A 1 370 ? 41.539 5.087 -44.937 1.00 83.62 370 THR A CA 1
ATOM 2900 C C . THR A 1 370 ? 40.015 5.064 -44.999 1.00 83.62 370 THR A C 1
ATOM 2902 O O . THR A 1 370 ? 39.341 5.374 -44.014 1.00 83.62 370 THR A O 1
ATOM 2905 N N . THR A 1 371 ? 39.455 4.601 -46.119 1.00 82.94 371 THR A N 1
ATOM 2906 C CA . THR A 1 371 ? 38.006 4.387 -46.275 1.00 82.94 371 THR A CA 1
ATOM 2907 C C . THR A 1 371 ? 37.430 3.531 -45.146 1.00 82.94 371 THR A C 1
ATOM 2909 O O . THR A 1 371 ? 36.331 3.799 -44.662 1.00 82.94 371 THR A O 1
ATOM 2912 N N . HIS A 1 372 ? 38.180 2.528 -44.676 1.00 85.88 372 HIS A N 1
ATOM 2913 C CA . HIS A 1 372 ? 37.756 1.677 -43.569 1.00 85.88 372 HIS A CA 1
ATOM 2914 C C . HIS A 1 372 ? 37.636 2.474 -42.265 1.00 85.88 372 HIS A C 1
ATOM 2916 O O . HIS A 1 372 ? 36.575 2.434 -41.648 1.00 85.88 372 HIS A O 1
ATOM 2922 N N . GLY A 1 373 ? 38.653 3.252 -41.881 1.00 87.44 373 GLY A N 1
ATOM 2923 C CA . GLY A 1 373 ? 38.620 4.077 -40.665 1.00 87.44 373 GLY A CA 1
ATOM 2924 C C . GLY A 1 373 ? 37.419 5.029 -40.615 1.00 87.44 373 GLY A C 1
ATOM 2925 O O . GLY A 1 373 ? 36.721 5.097 -39.603 1.00 87.44 373 GLY A O 1
ATOM 2926 N N . TRP A 1 374 ? 37.113 5.697 -41.730 1.00 85.38 374 TRP A N 1
ATOM 2927 C CA . TRP A 1 374 ? 35.947 6.584 -41.845 1.00 85.38 374 TRP A CA 1
ATOM 2928 C C . TRP A 1 374 ? 34.612 5.828 -41.826 1.00 85.38 374 TRP A C 1
ATOM 2930 O O . TRP A 1 374 ? 33.681 6.252 -41.142 1.00 85.38 374 TRP A O 1
ATOM 2940 N N . THR A 1 375 ? 34.542 4.655 -42.464 1.00 89.31 375 THR A N 1
ATOM 2941 C CA . THR A 1 375 ? 33.359 3.774 -42.417 1.00 89.31 375 THR A CA 1
ATOM 2942 C C . THR A 1 375 ? 33.054 3.314 -40.988 1.00 89.31 375 THR A C 1
ATOM 2944 O O . THR A 1 375 ? 31.891 3.328 -40.578 1.00 89.31 375 THR A O 1
ATOM 2947 N N . PHE A 1 376 ? 34.074 2.947 -40.201 1.00 90.56 376 PHE A N 1
ATOM 2948 C CA . PHE A 1 376 ? 33.911 2.582 -38.788 1.00 90.56 376 PHE A CA 1
ATOM 2949 C C . PHE A 1 376 ? 33.360 3.755 -37.964 1.00 90.56 376 PHE A C 1
ATOM 2951 O O . PHE A 1 376 ? 32.383 3.578 -37.233 1.00 90.56 376 PHE A O 1
ATOM 2958 N N . THR A 1 377 ? 33.916 4.961 -38.123 1.00 89.25 377 THR A N 1
ATOM 2959 C CA . THR A 1 377 ? 33.440 6.158 -37.408 1.00 89.25 377 THR A CA 1
ATOM 2960 C C . THR A 1 377 ? 32.011 6.547 -37.804 1.00 89.25 377 THR A C 1
ATOM 2962 O O . THR A 1 377 ? 31.184 6.792 -36.928 1.00 89.25 377 THR A O 1
ATOM 2965 N N . PHE A 1 378 ? 31.665 6.568 -39.093 1.00 90.88 378 PHE A N 1
ATOM 2966 C CA . PHE A 1 378 ? 30.309 6.932 -39.539 1.00 90.88 378 PHE A CA 1
ATOM 2967 C C . PHE A 1 378 ? 29.261 5.890 -39.149 1.00 90.88 378 PHE A C 1
ATOM 2969 O O . PHE A 1 378 ? 28.139 6.242 -38.769 1.00 90.88 378 PHE A O 1
ATOM 2976 N N . SER A 1 379 ? 29.643 4.611 -39.146 1.00 93.25 379 SER A N 1
ATOM 2977 C CA . SER A 1 379 ? 28.809 3.543 -38.592 1.00 93.25 379 SER A CA 1
ATOM 2978 C C . SER A 1 379 ? 28.578 3.754 -37.093 1.00 93.25 379 SER A C 1
ATOM 2980 O O . SER A 1 379 ? 27.435 3.685 -36.645 1.00 93.25 379 SER A O 1
ATOM 2982 N N . ALA A 1 380 ? 29.618 4.112 -36.328 1.00 93.62 380 ALA A N 1
ATOM 2983 C CA . ALA A 1 380 ? 29.480 4.440 -34.909 1.00 93.62 380 ALA A CA 1
ATOM 2984 C C . ALA A 1 380 ? 28.524 5.626 -34.678 1.00 93.62 380 ALA A C 1
ATOM 2986 O O . ALA A 1 380 ? 27.578 5.519 -33.896 1.00 93.62 380 ALA A O 1
ATOM 2987 N N . LEU A 1 381 ? 28.690 6.727 -35.414 1.00 91.56 381 LEU A N 1
ATOM 2988 C CA . LEU A 1 381 ? 27.811 7.900 -35.322 1.00 91.56 381 LEU A CA 1
ATOM 2989 C C . LEU A 1 381 ? 26.355 7.570 -35.651 1.00 91.56 381 LEU A C 1
ATOM 2991 O O . LEU A 1 381 ? 25.449 7.974 -34.924 1.00 91.56 381 LEU A O 1
ATOM 2995 N N . THR A 1 382 ? 26.134 6.773 -36.697 1.00 94.62 382 THR A N 1
ATOM 2996 C CA . THR A 1 382 ? 24.804 6.270 -37.061 1.00 94.62 382 THR A CA 1
ATOM 2997 C C . THR A 1 382 ? 24.182 5.504 -35.895 1.00 94.62 382 THR A C 1
ATOM 2999 O O . THR A 1 382 ? 23.040 5.773 -35.519 1.00 94.62 382 THR A O 1
ATOM 3002 N N . THR A 1 383 ? 24.937 4.598 -35.263 1.00 95.06 383 THR A N 1
ATOM 3003 C CA . THR A 1 383 ? 24.436 3.857 -34.097 1.00 95.06 383 THR A CA 1
ATOM 3004 C C . THR A 1 383 ? 24.136 4.765 -32.903 1.00 95.06 383 THR A C 1
ATOM 3006 O O . THR A 1 383 ? 23.122 4.548 -32.247 1.00 95.06 383 THR A O 1
ATOM 3009 N N . PHE A 1 384 ? 24.918 5.823 -32.657 1.00 94.62 384 PHE A N 1
ATOM 3010 C CA . PHE A 1 384 ? 24.646 6.783 -31.578 1.00 94.62 384 PHE A CA 1
ATOM 3011 C C . PHE A 1 384 ? 23.397 7.637 -31.837 1.00 94.62 384 PHE A C 1
ATOM 3013 O O . PHE A 1 384 ? 22.608 7.858 -30.914 1.00 94.62 384 PHE A O 1
ATOM 3020 N N . TYR A 1 385 ? 23.155 8.076 -33.078 1.00 94.62 385 TYR A N 1
ATOM 3021 C CA . TYR A 1 385 ? 21.924 8.797 -33.429 1.00 94.62 385 TYR A CA 1
ATOM 3022 C C . TYR A 1 385 ? 20.680 7.925 -33.244 1.00 94.62 385 TYR A C 1
ATOM 3024 O O . TYR A 1 385 ? 19.693 8.374 -32.657 1.00 94.62 385 TYR A O 1
ATOM 3032 N N . LEU A 1 386 ? 20.737 6.664 -33.677 1.00 94.38 386 LEU A N 1
ATOM 3033 C CA . LEU A 1 386 ? 19.640 5.714 -33.484 1.00 94.38 386 LEU A CA 1
ATOM 3034 C C . LEU A 1 386 ? 19.453 5.351 -32.004 1.00 94.38 386 LEU A C 1
ATOM 3036 O O . LEU A 1 386 ? 18.319 5.297 -31.526 1.00 94.38 386 LEU A O 1
ATOM 3040 N N . ALA A 1 387 ? 20.543 5.174 -31.254 1.00 94.81 387 ALA A N 1
ATOM 3041 C CA . ALA A 1 387 ? 20.493 4.926 -29.816 1.00 94.81 387 ALA A CA 1
ATOM 3042 C C . ALA A 1 387 ? 19.872 6.108 -29.055 1.00 94.81 387 ALA A C 1
ATOM 3044 O O . ALA A 1 387 ? 19.061 5.892 -28.159 1.00 94.81 387 ALA A O 1
ATOM 3045 N N . THR A 1 388 ? 20.168 7.350 -29.458 1.00 93.00 388 THR A N 1
ATOM 3046 C CA . THR A 1 388 ? 19.536 8.564 -28.908 1.00 93.00 388 THR A CA 1
ATOM 3047 C C . THR A 1 388 ? 18.026 8.553 -29.148 1.00 93.00 388 THR A C 1
ATOM 3049 O O . THR A 1 388 ? 17.250 8.783 -28.218 1.00 93.00 388 THR A O 1
ATOM 3052 N N . ALA A 1 389 ? 17.594 8.251 -30.377 1.00 93.38 389 ALA A N 1
ATOM 3053 C CA . ALA A 1 389 ? 16.175 8.203 -30.720 1.00 93.38 389 ALA A CA 1
ATOM 3054 C C . ALA A 1 389 ? 15.429 7.137 -29.909 1.00 93.38 389 ALA A C 1
ATOM 3056 O O . ALA A 1 389 ? 14.359 7.405 -29.359 1.00 93.38 389 ALA A O 1
ATOM 3057 N N . LEU A 1 390 ? 16.018 5.950 -29.774 1.00 92.69 390 LEU A N 1
ATOM 3058 C CA . LEU A 1 390 ? 15.452 4.845 -29.007 1.00 92.69 390 LEU A CA 1
ATOM 3059 C C . LEU A 1 390 ? 15.432 5.127 -27.500 1.00 92.69 390 LEU A C 1
ATOM 3061 O O . LEU A 1 390 ? 14.412 4.882 -26.860 1.00 92.69 390 LEU A O 1
ATOM 3065 N N . ALA A 1 391 ? 16.499 5.703 -26.940 1.00 92.00 391 ALA A N 1
ATOM 3066 C CA . ALA A 1 391 ? 16.578 6.038 -25.519 1.00 92.00 391 ALA A CA 1
ATOM 3067 C C . ALA A 1 391 ? 15.554 7.115 -25.125 1.00 92.00 391 ALA A C 1
ATOM 3069 O O . ALA A 1 391 ? 14.898 6.996 -24.088 1.00 92.00 391 ALA A O 1
ATOM 3070 N N . LYS A 1 392 ? 15.361 8.132 -25.975 1.00 91.38 392 LYS A N 1
ATOM 3071 C CA . LYS A 1 392 ? 14.321 9.158 -25.795 1.00 91.38 392 LYS A CA 1
ATOM 3072 C C . LYS A 1 392 ? 12.915 8.602 -25.994 1.00 91.38 392 LYS A C 1
ATOM 3074 O O . LYS A 1 392 ? 12.001 9.005 -25.283 1.00 91.38 392 LYS A O 1
ATOM 3079 N N . SER A 1 393 ? 12.743 7.671 -26.932 1.00 90.06 393 SER A N 1
ATOM 3080 C CA . SER A 1 393 ? 11.458 7.004 -27.168 1.00 90.06 393 SER A CA 1
ATOM 3081 C C . SER A 1 393 ? 11.055 6.111 -25.997 1.00 90.06 393 SER A C 1
ATOM 3083 O O . SER A 1 393 ? 9.891 6.133 -25.618 1.00 90.06 393 SER A O 1
ATOM 3085 N N . ALA A 1 394 ? 11.998 5.385 -25.390 1.00 87.62 394 ALA A N 1
ATOM 3086 C CA . ALA A 1 394 ? 11.761 4.608 -24.171 1.00 87.62 394 ALA A CA 1
ATOM 3087 C C . ALA A 1 394 ? 11.346 5.513 -22.995 1.00 87.62 394 ALA A C 1
ATOM 3089 O O . ALA A 1 394 ? 10.336 5.287 -22.324 1.00 87.62 394 ALA A O 1
ATOM 3090 N N . PHE A 1 395 ? 12.038 6.644 -22.826 1.00 88.19 395 PHE A N 1
ATOM 3091 C CA . PHE A 1 395 ? 11.690 7.599 -21.775 1.00 88.19 395 PHE A CA 1
ATOM 3092 C C . PHE A 1 395 ? 10.303 8.210 -22.014 1.00 88.19 395 PHE A C 1
ATOM 3094 O O . PHE A 1 395 ? 9.473 8.286 -21.107 1.00 88.19 395 PHE A O 1
ATOM 3101 N N . ALA A 1 396 ? 10.015 8.604 -23.256 1.00 88.00 396 ALA A N 1
ATOM 3102 C CA . ALA A 1 396 ? 8.707 9.114 -23.642 1.00 88.00 396 ALA A CA 1
ATOM 3103 C C . ALA A 1 396 ? 7.607 8.054 -23.486 1.00 88.00 396 ALA A C 1
ATOM 3105 O O . ALA A 1 396 ? 6.519 8.405 -23.045 1.00 88.00 396 ALA A O 1
ATOM 3106 N N . ALA A 1 397 ? 7.877 6.778 -23.778 1.00 81.75 397 ALA A N 1
ATOM 3107 C CA . ALA A 1 397 ? 6.948 5.672 -23.553 1.00 81.75 397 ALA A CA 1
ATOM 3108 C C . ALA A 1 397 ? 6.614 5.516 -22.064 1.00 81.75 397 ALA A C 1
ATOM 3110 O O . ALA A 1 397 ? 5.440 5.404 -21.715 1.00 81.75 397 ALA A O 1
ATOM 3111 N N . THR A 1 398 ? 7.616 5.619 -21.187 1.00 77.94 398 THR A N 1
ATOM 3112 C CA . THR A 1 398 ? 7.415 5.636 -19.729 1.00 77.94 398 THR A CA 1
ATOM 3113 C C . THR A 1 398 ? 6.486 6.781 -19.307 1.00 77.94 398 THR A C 1
ATOM 3115 O O . THR A 1 398 ? 5.553 6.570 -18.537 1.00 77.94 398 THR A O 1
ATOM 3118 N N . LEU A 1 399 ? 6.669 7.987 -19.861 1.00 81.50 399 LEU A N 1
ATOM 3119 C CA . LEU A 1 399 ? 5.793 9.134 -19.582 1.00 81.50 399 LEU A CA 1
ATOM 3120 C C . LEU A 1 399 ? 4.402 9.021 -20.229 1.00 81.50 399 LEU A C 1
ATOM 3122 O O . LEU A 1 399 ? 3.418 9.495 -19.661 1.00 81.50 399 LEU A O 1
ATOM 3126 N N . LEU A 1 400 ? 4.292 8.402 -21.406 1.00 79.38 400 LEU A N 1
ATOM 3127 C CA . LEU A 1 400 ? 3.034 8.187 -22.132 1.00 79.38 400 LEU A CA 1
ATOM 3128 C C . LEU A 1 400 ? 2.083 7.273 -21.358 1.00 79.38 400 LEU A C 1
ATOM 3130 O O . LEU A 1 400 ? 0.874 7.497 -21.403 1.00 79.38 400 LEU A O 1
ATOM 3134 N N . ARG A 1 401 ? 2.630 6.289 -20.634 1.00 68.75 401 ARG A N 1
ATOM 3135 C CA . ARG A 1 401 ? 1.865 5.386 -19.763 1.00 68.75 401 ARG A CA 1
ATOM 3136 C C . ARG A 1 401 ? 1.230 6.100 -18.577 1.00 68.75 401 ARG A C 1
ATOM 3138 O O . ARG A 1 401 ? 0.226 5.630 -18.076 1.00 68.75 401 ARG A O 1
ATOM 3145 N N . ILE A 1 402 ? 1.807 7.225 -18.149 1.00 66.00 402 ILE A N 1
ATOM 3146 C CA . ILE A 1 402 ? 1.400 7.941 -16.934 1.00 66.00 402 ILE A CA 1
ATOM 3147 C C . ILE A 1 402 ? 0.719 9.292 -17.203 1.00 66.00 402 ILE A C 1
ATOM 3149 O O . ILE A 1 402 ? 0.488 10.063 -16.277 1.00 66.00 402 ILE A O 1
ATOM 3153 N N . SER A 1 403 ? 0.464 9.642 -18.471 1.00 71.50 403 SER A N 1
ATOM 3154 C CA . SER A 1 403 ? 0.016 10.988 -18.853 1.00 71.50 403 SER A CA 1
ATOM 3155 C C . SER A 1 403 ? -1.263 10.999 -19.683 1.00 71.50 403 SER A C 1
ATOM 3157 O O . SER A 1 403 ? -1.313 10.468 -20.786 1.00 71.50 403 SER A O 1
ATOM 3159 N N . GLY A 1 404 ? -2.302 11.677 -19.187 1.00 75.06 404 GLY A N 1
ATOM 3160 C CA . GLY A 1 404 ? -3.569 11.910 -19.890 1.00 75.06 404 GLY A CA 1
ATOM 3161 C C . GLY A 1 404 ? -3.582 13.102 -20.862 1.00 75.06 404 GLY A C 1
ATOM 3162 O O . GLY A 1 404 ? -2.764 14.029 -20.796 1.00 75.06 404 GLY A O 1
ATOM 3163 N N . GLY A 1 405 ? -4.570 13.102 -21.764 1.00 81.12 405 GLY A N 1
ATOM 3164 C CA . GLY A 1 405 ? -4.975 14.263 -22.568 1.00 81.12 405 GLY A CA 1
ATOM 3165 C C . GLY A 1 405 ? -3.872 14.886 -23.438 1.00 81.12 405 GLY A C 1
ATOM 3166 O O . GLY A 1 405 ? -3.158 14.197 -24.164 1.00 81.12 405 GLY A O 1
ATOM 3167 N N . ARG A 1 406 ? -3.730 16.222 -23.378 1.00 82.69 406 ARG A N 1
ATOM 3168 C CA . ARG A 1 406 ? -2.807 17.013 -24.227 1.00 82.69 406 ARG A CA 1
ATOM 3169 C C . ARG A 1 406 ? -1.328 16.639 -24.057 1.00 82.69 406 ARG A C 1
ATOM 3171 O O . ARG A 1 406 ? -0.539 16.849 -24.975 1.00 82.69 406 ARG A O 1
ATOM 3178 N N . THR A 1 407 ? -0.942 16.094 -22.903 1.00 83.25 407 THR A N 1
ATOM 3179 C CA . THR A 1 407 ? 0.440 15.662 -22.638 1.00 83.25 407 THR A CA 1
ATOM 3180 C C . THR A 1 407 ? 0.809 14.435 -23.477 1.00 83.25 407 THR A C 1
ATOM 3182 O O . THR A 1 407 ? 1.913 14.382 -24.015 1.00 83.25 407 THR A O 1
ATOM 3185 N N . LYS A 1 408 ? -0.139 13.511 -23.689 1.00 82.50 408 LYS A N 1
ATOM 3186 C CA . LYS A 1 408 ? 0.034 12.324 -24.542 1.00 82.50 408 LYS A CA 1
ATOM 3187 C C . LYS A 1 408 ? 0.290 12.719 -26.000 1.00 82.50 408 LYS A C 1
ATOM 3189 O O . LYS A 1 408 ? 1.197 12.195 -26.642 1.00 82.50 408 LYS A O 1
ATOM 3194 N N . THR A 1 409 ? -0.457 13.706 -26.504 1.00 87.25 409 THR A N 1
ATOM 3195 C CA . THR A 1 409 ? -0.270 14.264 -27.856 1.00 87.25 409 THR A CA 1
ATOM 3196 C C . THR A 1 409 ? 1.100 14.923 -28.019 1.00 87.25 409 THR A C 1
ATOM 3198 O O . THR A 1 409 ? 1.777 14.694 -29.019 1.00 87.25 409 THR A O 1
ATOM 3201 N N . LEU A 1 410 ? 1.536 15.704 -27.023 1.00 90.00 410 LEU A N 1
ATOM 3202 C CA . LEU A 1 410 ? 2.858 16.333 -27.021 1.00 90.00 410 LEU A CA 1
ATOM 3203 C C . LEU A 1 410 ? 3.989 15.292 -27.038 1.00 90.00 410 LEU A C 1
ATOM 3205 O O . LEU A 1 410 ? 4.944 15.448 -27.792 1.00 90.00 410 LEU A O 1
ATOM 3209 N N . LEU A 1 411 ? 3.882 14.227 -26.242 1.00 88.88 411 LEU A N 1
ATOM 3210 C CA . LEU A 1 411 ? 4.892 13.167 -26.183 1.00 88.88 411 LEU A CA 1
ATOM 3211 C C . LEU A 1 411 ? 5.023 12.411 -27.513 1.00 88.88 411 LEU A C 1
ATOM 3213 O O . LEU A 1 411 ? 6.141 12.219 -27.984 1.00 88.88 411 LEU A O 1
ATOM 3217 N N . TRP A 1 412 ? 3.912 12.058 -28.167 1.00 89.19 412 TRP A N 1
ATOM 3218 C CA . TRP A 1 412 ? 3.952 11.449 -29.505 1.00 89.19 412 TRP A CA 1
ATOM 3219 C C . TRP A 1 412 ? 4.580 12.367 -30.555 1.00 89.19 412 TRP A C 1
ATOM 3221 O O . TRP A 1 412 ? 5.367 11.909 -31.385 1.00 89.19 412 TRP A O 1
ATOM 3231 N N . PHE A 1 413 ? 4.282 13.666 -30.493 1.00 92.62 413 PHE A N 1
ATOM 3232 C CA . PHE A 1 413 ? 4.902 14.660 -31.366 1.00 92.62 413 PHE A CA 1
ATOM 3233 C C . PHE A 1 413 ? 6.420 14.752 -31.146 1.00 92.62 413 PHE A C 1
ATOM 3235 O O . PHE A 1 413 ? 7.181 14.768 -32.113 1.00 92.62 413 PHE A O 1
ATOM 3242 N N . ILE A 1 414 ? 6.871 14.739 -29.886 1.00 91.38 414 ILE A N 1
ATOM 3243 C CA . ILE A 1 414 ? 8.299 14.710 -29.539 1.00 91.38 414 ILE A CA 1
ATOM 3244 C C . ILE A 1 414 ? 8.964 13.445 -30.093 1.00 91.38 414 ILE A C 1
ATOM 3246 O O . ILE A 1 414 ? 10.009 13.556 -30.726 1.00 91.38 414 ILE A O 1
ATOM 3250 N N . VAL A 1 415 ? 8.363 12.263 -29.913 1.00 91.94 415 VAL A N 1
ATOM 3251 C CA . VAL A 1 415 ? 8.909 10.992 -30.428 1.00 91.94 415 VAL A CA 1
ATOM 3252 C C . VAL A 1 415 ? 9.074 11.039 -31.947 1.00 91.94 415 VAL A C 1
ATOM 3254 O O . VAL A 1 415 ? 10.150 10.723 -32.455 1.00 91.94 415 VAL A O 1
ATOM 3257 N N . LEU A 1 416 ? 8.044 11.481 -32.674 1.00 93.19 416 LEU A N 1
ATOM 3258 C CA . LEU A 1 416 ? 8.086 11.570 -34.135 1.00 93.19 416 LEU A CA 1
ATOM 3259 C C . LEU A 1 416 ? 9.192 12.517 -34.612 1.00 93.19 416 LEU A C 1
ATOM 3261 O O . LEU A 1 416 ? 9.960 12.165 -35.509 1.00 93.19 416 LEU A O 1
ATOM 3265 N N . LEU A 1 417 ? 9.305 13.696 -33.995 1.00 93.88 417 LEU A N 1
ATOM 3266 C CA . LEU A 1 417 ? 10.344 14.662 -34.345 1.00 93.88 417 LEU A CA 1
ATOM 3267 C C . LEU A 1 417 ? 11.750 14.154 -34.013 1.00 93.88 417 LEU A C 1
ATOM 3269 O O . LEU A 1 417 ? 12.662 14.337 -34.816 1.00 93.88 417 LEU A O 1
ATOM 3273 N N . VAL A 1 418 ? 11.931 13.487 -32.869 1.00 93.69 418 VAL A N 1
ATOM 3274 C CA . VAL A 1 418 ? 13.219 12.896 -32.481 1.00 93.69 418 VAL A CA 1
ATOM 3275 C C . VAL A 1 418 ? 13.679 11.886 -33.526 1.00 93.69 418 VAL A C 1
ATOM 3277 O O . VAL A 1 418 ? 14.810 11.980 -33.995 1.00 93.69 418 VAL A O 1
ATOM 3280 N N . TRP A 1 419 ? 12.801 10.982 -33.959 1.00 94.69 419 TRP A N 1
ATOM 3281 C CA . TRP A 1 419 ? 13.128 10.030 -35.020 1.00 94.69 419 TRP A CA 1
ATOM 3282 C C . TRP A 1 419 ? 13.442 10.713 -36.349 1.00 94.69 419 TRP A C 1
ATOM 3284 O O . TRP A 1 419 ? 14.445 10.376 -36.977 1.00 94.69 419 TRP A O 1
ATOM 3294 N N . ALA A 1 420 ? 12.635 11.693 -36.762 1.00 94.50 420 ALA A N 1
ATOM 3295 C CA . ALA A 1 420 ? 12.868 12.426 -38.003 1.00 94.50 420 ALA A CA 1
ATOM 3296 C C . ALA A 1 420 ? 14.242 13.119 -38.003 1.00 94.50 420 ALA A C 1
ATOM 3298 O O . ALA A 1 420 ? 15.012 12.978 -38.956 1.00 94.50 420 ALA A O 1
ATOM 3299 N N . CYS A 1 421 ? 14.588 13.812 -36.916 1.00 93.75 421 CYS A N 1
ATOM 3300 C CA . CYS A 1 421 ? 15.870 14.493 -36.765 1.00 93.75 421 CYS A CA 1
ATOM 3301 C C . CYS A 1 421 ? 17.046 13.506 -36.681 1.00 93.75 421 CYS A C 1
ATOM 3303 O O . CYS A 1 421 ? 18.037 13.687 -37.386 1.00 93.75 421 CYS A O 1
ATOM 3305 N N . SER A 1 422 ? 16.945 12.442 -35.880 1.00 93.56 422 SER A N 1
ATOM 3306 C CA . SER A 1 422 ? 18.019 11.449 -35.735 1.00 93.56 422 SER A CA 1
ATOM 3307 C C . SER A 1 422 ? 18.266 10.649 -37.017 1.00 93.56 422 SER A C 1
ATOM 3309 O O . SER A 1 422 ? 19.424 10.421 -37.361 1.00 93.56 422 SER A O 1
ATOM 3311 N N . ILE A 1 423 ? 17.222 10.274 -37.769 1.00 94.19 423 ILE A N 1
ATOM 3312 C CA . ILE A 1 423 ? 17.374 9.627 -39.087 1.00 94.19 423 ILE A CA 1
ATOM 3313 C C . ILE A 1 423 ? 18.005 10.597 -40.086 1.00 94.19 423 ILE A C 1
ATOM 3315 O O . ILE A 1 423 ? 18.905 10.208 -40.827 1.00 94.19 423 ILE A O 1
ATOM 3319 N N . THR A 1 424 ? 17.572 11.860 -40.094 1.00 93.00 424 THR A N 1
ATOM 3320 C CA . THR A 1 424 ? 18.153 12.875 -40.984 1.00 93.00 424 THR A CA 1
ATOM 3321 C C . THR A 1 424 ? 19.656 13.000 -40.746 1.00 93.00 424 THR A C 1
ATOM 3323 O O . THR A 1 424 ? 20.425 12.962 -41.701 1.00 93.00 424 THR A O 1
ATOM 3326 N N . LEU A 1 425 ? 20.096 13.071 -39.486 1.00 91.50 425 LEU A N 1
ATOM 3327 C CA . LEU A 1 425 ? 21.519 13.177 -39.150 1.00 91.50 425 LEU A CA 1
ATOM 3328 C C . LEU A 1 425 ? 22.289 11.884 -39.431 1.00 91.50 425 LEU A C 1
ATOM 3330 O O . LEU A 1 425 ? 23.410 11.947 -39.936 1.00 91.50 425 LEU A O 1
ATOM 3334 N N . ALA A 1 426 ? 21.680 10.722 -39.192 1.00 92.31 426 ALA A N 1
ATOM 3335 C CA . ALA A 1 426 ? 22.248 9.441 -39.591 1.00 92.31 426 ALA A CA 1
ATOM 3336 C C . ALA A 1 426 ? 22.515 9.393 -41.102 1.00 92.31 426 ALA A C 1
ATOM 3338 O O . ALA A 1 426 ? 23.597 8.991 -41.501 1.00 92.31 426 ALA A O 1
ATOM 3339 N N . VAL A 1 427 ? 21.585 9.865 -41.940 1.00 91.31 427 VAL A N 1
ATOM 3340 C CA . VAL A 1 427 ? 21.764 9.915 -43.402 1.00 91.31 427 VAL A CA 1
ATOM 3341 C C . VAL A 1 427 ? 22.799 10.963 -43.812 1.00 91.31 427 VAL A C 1
ATOM 3343 O O . VAL A 1 427 ? 23.672 10.668 -44.624 1.00 91.31 427 VAL A O 1
ATOM 3346 N N . VAL A 1 428 ? 22.731 12.171 -43.242 1.00 89.94 428 VAL A N 1
ATOM 3347 C CA . VAL A 1 428 ? 23.664 13.272 -43.548 1.00 89.94 428 VAL A CA 1
ATOM 3348 C C . VAL A 1 428 ? 25.114 12.887 -43.239 1.00 89.94 428 VAL A C 1
ATOM 3350 O O . VAL A 1 428 ? 26.005 13.288 -43.979 1.00 89.94 428 VAL A O 1
ATOM 3353 N N . THR A 1 429 ? 25.348 12.054 -42.220 1.00 87.69 429 THR A N 1
ATOM 3354 C CA . THR A 1 429 ? 26.689 11.564 -41.843 1.00 87.69 429 THR A CA 1
ATOM 3355 C C . THR A 1 429 ? 27.386 10.776 -42.962 1.00 87.69 429 THR A C 1
ATOM 3357 O O . THR A 1 429 ? 28.610 10.727 -42.992 1.00 87.69 429 THR A O 1
ATOM 3360 N N . TRP A 1 430 ? 26.636 10.181 -43.896 1.00 89.38 430 TRP A N 1
ATOM 3361 C CA . TRP A 1 430 ? 27.186 9.415 -45.024 1.00 89.38 430 TRP A CA 1
ATOM 3362 C C . TRP A 1 430 ? 27.325 10.231 -46.319 1.00 89.38 430 TRP A C 1
ATOM 3364 O O . TRP A 1 430 ? 27.676 9.671 -47.357 1.00 89.38 430 TRP A O 1
ATOM 3374 N N . LEU A 1 431 ? 27.015 11.531 -46.299 1.00 86.94 431 LEU A N 1
ATOM 3375 C CA . LEU A 1 431 ? 27.212 12.413 -47.450 1.00 86.94 431 LEU A CA 1
ATOM 3376 C C . LEU A 1 431 ? 28.622 13.011 -47.423 1.00 86.94 431 LEU A C 1
ATOM 3378 O O . LEU A 1 431 ? 29.063 13.517 -46.394 1.00 86.94 431 LEU A O 1
ATOM 3382 N N . ASP A 1 432 ? 29.298 13.007 -48.572 1.00 81.00 432 ASP A N 1
ATOM 3383 C CA . ASP A 1 432 ? 30.638 13.590 -48.693 1.00 81.00 432 ASP A CA 1
ATOM 3384 C C . ASP A 1 432 ? 30.574 15.131 -48.604 1.00 81.00 432 ASP A C 1
ATOM 3386 O O . ASP A 1 432 ? 29.550 15.748 -48.905 1.00 81.00 432 ASP A O 1
ATOM 3390 N N . ILE A 1 433 ? 31.662 15.797 -48.209 1.00 79.62 433 ILE A N 1
ATOM 3391 C CA . ILE A 1 433 ? 31.716 17.270 -48.138 1.00 79.62 433 ILE A CA 1
ATOM 3392 C C . ILE A 1 433 ? 32.169 17.821 -49.493 1.00 79.62 433 ILE A C 1
ATOM 3394 O O . ILE A 1 433 ? 33.287 17.555 -49.924 1.00 79.62 433 ILE A O 1
ATOM 3398 N N . CYS A 1 434 ? 31.340 18.636 -50.157 1.00 77.56 434 CYS A N 1
ATOM 3399 C CA . CYS A 1 434 ? 31.629 19.099 -51.527 1.00 77.56 434 CYS A CA 1
ATOM 3400 C C . CYS A 1 434 ? 32.917 19.942 -51.649 1.00 77.56 434 CYS A C 1
ATOM 3402 O O . CYS A 1 434 ? 33.533 19.995 -52.710 1.00 77.56 434 CYS A O 1
ATOM 3404 N N . GLU A 1 435 ? 33.296 20.640 -50.577 1.00 70.81 435 GLU A N 1
ATOM 3405 C CA . GLU A 1 435 ? 34.416 21.592 -50.544 1.00 70.81 435 GLU A CA 1
ATOM 3406 C C . GLU A 1 435 ? 35.752 20.936 -50.146 1.00 70.81 435 GLU A C 1
ATOM 3408 O O . GLU A 1 435 ? 36.802 21.572 -50.239 1.00 70.81 435 GLU A O 1
ATOM 3413 N N . GLN A 1 436 ? 35.738 19.669 -49.715 1.00 64.94 436 GLN A N 1
ATOM 3414 C CA . GLN A 1 436 ? 36.914 18.964 -49.208 1.00 64.94 436 GLN A CA 1
ATOM 3415 C C . GLN A 1 436 ? 37.349 17.885 -50.207 1.00 64.94 436 GLN A C 1
ATOM 3417 O O . GLN A 1 436 ? 36.608 16.953 -50.502 1.00 64.94 436 GLN A O 1
ATOM 3422 N N . ARG A 1 437 ? 38.566 18.007 -50.751 1.00 53.75 437 ARG A N 1
ATOM 3423 C CA . ARG A 1 437 ? 39.137 17.006 -51.662 1.00 53.75 437 ARG A CA 1
ATOM 3424 C C . ARG A 1 437 ? 39.812 15.918 -50.828 1.00 53.75 437 ARG A C 1
ATOM 3426 O O . ARG A 1 437 ? 40.995 16.025 -50.525 1.00 53.75 437 ARG A O 1
ATOM 3433 N N . ILE A 1 438 ? 39.036 14.926 -50.406 1.00 58.56 438 ILE A N 1
ATOM 3434 C CA . ILE A 1 438 ? 39.546 13.742 -49.715 1.00 58.56 438 ILE A CA 1
ATOM 3435 C C . ILE A 1 438 ? 39.578 12.574 -50.715 1.00 58.56 438 ILE A C 1
ATOM 3437 O O . ILE A 1 438 ? 38.639 12.406 -51.486 1.00 58.56 438 ILE A O 1
ATOM 3441 N N . ASP A 1 439 ? 40.666 11.797 -50.739 1.00 56.31 439 ASP A N 1
ATOM 3442 C CA . ASP A 1 439 ? 40.922 10.752 -51.755 1.00 56.31 439 ASP A CA 1
ATOM 3443 C C . ASP A 1 439 ? 40.040 9.494 -51.625 1.00 56.31 439 ASP A C 1
ATOM 3445 O O . ASP A 1 439 ? 40.122 8.586 -52.454 1.00 56.31 439 ASP A O 1
ATOM 3449 N N . TYR A 1 440 ? 39.176 9.425 -50.612 1.00 61.09 440 TYR A N 1
ATOM 3450 C CA . TYR A 1 440 ? 38.160 8.385 -50.492 1.00 61.09 440 TYR A CA 1
ATOM 3451 C C . TYR A 1 440 ? 36.771 8.999 -50.711 1.00 61.09 440 TYR A C 1
ATOM 3453 O O . TYR A 1 440 ? 36.421 10.005 -50.102 1.00 61.09 440 TYR A O 1
ATOM 3461 N N . THR A 1 441 ? 35.971 8.383 -51.580 1.00 64.19 441 THR A N 1
ATOM 3462 C CA . THR A 1 441 ? 34.567 8.748 -51.801 1.00 64.19 441 THR A CA 1
ATOM 3463 C C . THR A 1 441 ? 33.682 7.674 -51.182 1.00 64.19 441 THR A C 1
ATOM 3465 O O . THR A 1 441 ? 33.741 6.506 -51.578 1.00 64.19 441 THR A O 1
ATOM 3468 N N . LEU A 1 442 ? 32.886 8.040 -50.175 1.00 68.19 442 LEU A N 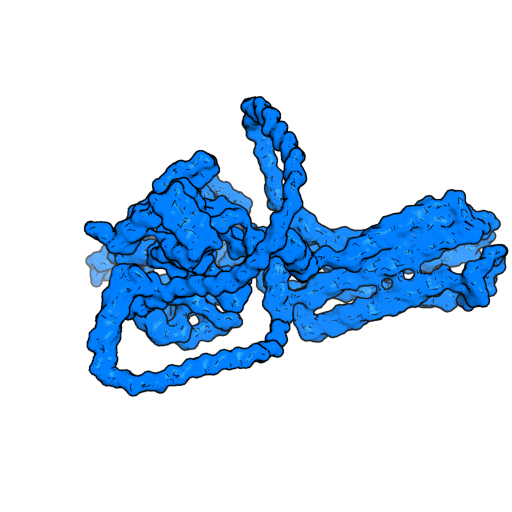1
ATOM 3469 C CA . LEU A 1 442 ? 31.895 7.128 -49.591 1.00 68.19 442 LEU A CA 1
ATOM 3470 C C . LEU A 1 442 ? 30.545 7.241 -50.308 1.00 68.19 442 LEU A C 1
ATOM 3472 O O . LEU A 1 442 ? 29.765 6.286 -50.294 1.00 68.19 442 LEU A O 1
ATOM 3476 N N . SER A 1 443 ? 30.270 8.373 -50.961 1.00 75.44 443 SER A N 1
ATOM 3477 C CA . SER A 1 443 ? 29.004 8.634 -51.640 1.00 75.44 443 SER A CA 1
ATOM 3478 C C . SER A 1 443 ? 29.206 9.365 -52.966 1.00 75.44 443 SER A C 1
ATOM 3480 O O . SER A 1 443 ? 30.121 10.152 -53.158 1.00 75.44 443 SER A O 1
ATOM 3482 N N . SER A 1 444 ? 28.293 9.143 -53.912 1.00 74.94 444 SER A N 1
ATOM 3483 C CA . SER A 1 444 ? 28.234 9.942 -55.148 1.00 74.94 444 SER A CA 1
ATOM 3484 C C . SER A 1 444 ? 27.557 11.303 -54.944 1.00 74.94 444 SER A C 1
ATOM 3486 O O . SER A 1 444 ? 27.527 12.124 -55.861 1.00 74.94 444 SER A O 1
ATOM 3488 N N . ARG A 1 445 ? 26.980 11.542 -53.759 1.00 83.38 445 ARG A N 1
ATOM 3489 C CA . ARG A 1 445 ? 26.292 12.782 -53.388 1.00 83.38 445 ARG A CA 1
ATOM 3490 C C . ARG A 1 445 ? 27.068 13.493 -52.289 1.00 83.38 445 ARG A C 1
ATOM 3492 O O . ARG A 1 445 ? 27.463 12.860 -51.314 1.00 83.38 445 ARG A O 1
ATOM 3499 N N . CYS A 1 446 ? 27.203 14.809 -52.428 1.00 84.38 446 CYS A N 1
ATOM 3500 C CA . CYS A 1 446 ? 27.898 15.647 -51.461 1.00 84.38 446 CYS A CA 1
ATOM 3501 C C . CYS A 1 446 ? 26.987 16.741 -50.885 1.00 84.38 446 CYS A C 1
ATOM 3503 O O . CYS A 1 446 ? 25.980 17.116 -51.496 1.00 84.38 446 CYS A O 1
ATOM 3505 N N . LEU A 1 447 ? 27.352 17.258 -49.712 1.00 84.75 447 LEU A N 1
ATOM 3506 C CA . LEU A 1 447 ? 26.701 18.371 -49.031 1.00 84.75 447 LEU A CA 1
ATOM 3507 C C . LEU A 1 447 ? 27.709 19.518 -48.795 1.00 84.75 447 LEU A C 1
ATOM 3509 O O . LEU A 1 447 ? 28.854 19.253 -48.418 1.00 84.75 447 LEU A O 1
ATOM 3513 N N . PRO A 1 448 ? 27.329 20.797 -48.995 1.00 85.75 448 PRO A N 1
ATOM 3514 C CA . PRO A 1 448 ? 28.190 21.930 -48.654 1.00 85.75 448 PRO A CA 1
ATOM 3515 C C . PRO A 1 448 ? 28.497 21.974 -47.153 1.00 85.75 448 PRO A C 1
ATOM 3517 O O . PRO A 1 448 ? 27.613 21.703 -46.331 1.00 85.75 448 PRO A O 1
ATOM 3520 N N . LEU A 1 449 ? 29.710 22.393 -46.783 1.00 79.44 449 LEU A N 1
ATOM 3521 C CA . LEU A 1 449 ? 30.166 22.398 -45.386 1.00 79.44 449 LEU A CA 1
ATOM 3522 C C . LEU A 1 449 ? 29.266 23.269 -44.498 1.00 79.44 449 LEU A C 1
ATOM 3524 O O . LEU A 1 449 ? 28.888 22.871 -43.397 1.00 79.44 449 LEU A O 1
ATOM 3528 N N . GLY A 1 450 ? 28.840 24.429 -45.008 1.00 78.31 450 GLY A N 1
ATOM 3529 C CA . GLY A 1 450 ? 27.903 25.302 -44.299 1.00 78.31 450 GLY A CA 1
ATOM 3530 C C . GLY A 1 450 ? 26.558 24.628 -44.005 1.00 78.31 450 GLY A C 1
ATOM 3531 O O . GLY A 1 450 ? 26.018 24.789 -42.914 1.00 78.31 450 GLY A O 1
ATOM 3532 N N . SER A 1 451 ? 26.035 23.823 -44.936 1.00 85.31 451 SER A N 1
ATOM 3533 C CA . SER A 1 451 ? 24.770 23.097 -44.730 1.00 85.31 451 SER A CA 1
ATOM 3534 C C . SER A 1 451 ? 24.920 22.000 -43.677 1.00 85.31 451 SER A C 1
ATOM 3536 O O . SER A 1 451 ? 24.054 21.865 -42.816 1.00 85.31 451 SER A O 1
ATOM 3538 N N . LEU A 1 452 ? 26.037 21.265 -43.698 1.00 82.62 452 LEU A N 1
ATOM 3539 C CA . LEU A 1 452 ? 26.363 20.246 -42.695 1.00 82.62 452 LEU A CA 1
ATOM 3540 C C . LEU A 1 452 ? 26.394 20.840 -41.277 1.00 82.62 452 LEU A C 1
ATOM 3542 O O . LEU A 1 452 ? 25.770 20.301 -40.361 1.00 82.62 452 LEU A O 1
ATOM 3546 N N . ILE A 1 453 ? 27.051 21.991 -41.110 1.00 81.19 453 ILE A N 1
ATOM 3547 C CA . ILE A 1 453 ? 27.110 22.714 -39.830 1.00 81.19 453 ILE A CA 1
ATOM 3548 C C . ILE A 1 453 ? 25.703 23.103 -39.358 1.00 81.19 453 ILE A C 1
ATOM 3550 O O . ILE A 1 453 ? 25.366 22.878 -38.195 1.00 81.19 453 ILE A O 1
ATOM 3554 N N . TRP A 1 454 ? 24.856 23.630 -40.248 1.00 84.12 454 TRP A N 1
ATOM 3555 C CA . TRP A 1 454 ? 23.475 23.986 -39.907 1.00 84.12 454 TRP A CA 1
ATOM 3556 C C . TRP A 1 454 ? 22.619 22.776 -39.512 1.00 84.12 454 TRP A C 1
ATOM 3558 O O . TRP A 1 454 ? 21.839 22.888 -38.566 1.00 84.12 454 TRP A O 1
ATOM 3568 N N . PHE A 1 455 ? 22.783 21.616 -40.160 1.00 88.44 455 PHE A N 1
ATOM 3569 C CA . PHE A 1 455 ? 22.094 20.385 -39.750 1.00 88.44 455 PHE A CA 1
ATOM 3570 C C . PHE A 1 455 ? 22.502 19.944 -38.341 1.00 88.44 455 PHE A C 1
ATOM 3572 O O . PHE A 1 455 ? 21.634 19.641 -37.520 1.00 88.44 455 PHE A O 1
ATOM 3579 N N . HIS A 1 456 ? 23.801 19.951 -38.029 1.00 84.31 456 HIS A N 1
ATOM 3580 C CA . HIS A 1 456 ? 24.284 19.588 -36.695 1.00 84.31 456 HIS A CA 1
ATOM 3581 C C . HIS A 1 456 ? 23.866 20.601 -35.624 1.00 84.31 456 HIS A C 1
ATOM 3583 O O . HIS A 1 456 ? 23.407 20.197 -34.555 1.00 84.31 456 HIS A O 1
ATOM 3589 N N . LEU A 1 457 ? 23.956 21.904 -35.904 1.00 85.38 457 LEU A N 1
ATOM 3590 C CA . LEU A 1 457 ? 23.528 22.950 -34.973 1.00 85.38 457 LEU A CA 1
ATOM 3591 C C . LEU A 1 457 ? 22.015 22.890 -34.719 1.00 85.38 457 LEU A C 1
ATOM 3593 O O . LEU A 1 457 ? 21.580 22.953 -33.569 1.00 85.38 457 LEU A O 1
ATOM 3597 N N . GLY A 1 458 ? 21.216 22.705 -35.774 1.00 88.75 458 GLY A N 1
ATOM 3598 C CA . GLY A 1 458 ? 19.769 22.521 -35.671 1.00 88.75 458 GLY A CA 1
ATOM 3599 C C . GLY A 1 458 ? 19.398 21.287 -34.846 1.00 88.75 458 GLY A C 1
ATOM 3600 O O . GLY A 1 458 ? 18.533 21.369 -33.974 1.00 88.75 458 GLY A O 1
ATOM 3601 N N . TYR A 1 459 ? 20.102 20.168 -35.047 1.00 89.94 459 TYR A N 1
ATOM 3602 C CA . TYR A 1 459 ? 19.935 18.960 -34.236 1.00 89.94 459 TYR A CA 1
ATOM 3603 C C . TYR A 1 459 ? 20.277 19.190 -32.760 1.00 89.94 459 TYR A C 1
ATOM 3605 O O . TYR A 1 459 ? 19.552 18.710 -31.886 1.00 89.94 459 TYR A O 1
ATOM 3613 N N . CYS A 1 460 ? 21.342 19.939 -32.465 1.00 89.00 460 CYS A N 1
ATOM 3614 C CA . CYS A 1 460 ? 21.711 20.288 -31.093 1.00 89.00 460 CYS A CA 1
ATOM 3615 C C . CYS A 1 460 ? 20.633 21.146 -30.417 1.00 89.00 460 CYS A C 1
ATOM 3617 O O . CYS A 1 460 ? 20.202 20.820 -29.314 1.00 89.00 460 CYS A O 1
ATOM 3619 N N . ILE A 1 461 ? 20.139 22.194 -31.086 1.00 89.75 461 ILE A N 1
ATOM 3620 C CA . ILE A 1 461 ? 19.057 23.046 -30.559 1.00 89.75 461 ILE A CA 1
ATOM 3621 C C . ILE A 1 461 ? 17.811 22.203 -30.277 1.00 89.75 461 ILE A C 1
ATOM 3623 O O . ILE A 1 461 ? 17.250 22.258 -29.183 1.00 89.75 461 ILE A O 1
ATOM 3627 N N . PHE A 1 462 ? 17.413 21.373 -31.242 1.00 92.25 462 PHE A N 1
ATOM 3628 C CA . PHE A 1 462 ? 16.278 20.474 -31.092 1.00 92.25 462 PHE A CA 1
ATOM 3629 C C . PHE A 1 462 ? 16.461 19.509 -29.909 1.00 92.25 462 PHE A C 1
ATOM 3631 O O . PHE A 1 462 ? 15.564 19.355 -29.079 1.00 92.25 462 PHE A O 1
ATOM 3638 N N . THR A 1 463 ? 17.643 18.905 -29.784 1.00 91.06 463 THR A N 1
ATOM 3639 C CA . THR A 1 463 ? 17.987 17.983 -28.694 1.00 91.06 463 THR A CA 1
ATOM 3640 C C . THR A 1 463 ? 17.890 18.677 -27.339 1.00 91.06 463 THR A C 1
ATOM 3642 O O . THR A 1 463 ? 17.181 18.171 -26.474 1.00 91.06 463 THR A O 1
ATOM 3645 N N . VAL A 1 464 ? 18.467 19.871 -27.179 1.00 93.81 464 VAL A N 1
ATOM 3646 C CA . VAL A 1 464 ? 18.370 20.675 -25.946 1.00 93.81 464 VAL A CA 1
ATOM 3647 C C . VAL A 1 464 ? 16.916 20.994 -25.597 1.00 93.81 464 VAL A C 1
ATOM 3649 O O . VAL A 1 464 ? 16.509 20.829 -24.443 1.00 93.81 464 VAL A O 1
ATOM 3652 N N . CYS A 1 465 ? 16.108 21.409 -26.577 1.00 93.25 465 CYS A N 1
ATOM 3653 C CA . CYS A 1 465 ? 14.690 21.684 -26.358 1.00 93.25 465 CYS A CA 1
ATOM 3654 C C . CYS A 1 465 ? 13.935 20.429 -25.905 1.00 93.25 465 CYS A C 1
ATOM 3656 O O . CYS A 1 465 ? 13.214 20.477 -24.908 1.00 93.25 465 CYS A O 1
ATOM 3658 N N . THR A 1 466 ? 14.113 19.300 -26.598 1.00 93.44 466 THR A N 1
ATOM 3659 C CA . THR A 1 466 ? 13.443 18.042 -26.231 1.00 93.44 466 THR A CA 1
ATOM 3660 C C . THR A 1 466 ? 13.876 17.531 -24.861 1.00 93.44 466 THR A C 1
ATOM 3662 O O . THR A 1 466 ? 13.013 17.170 -24.069 1.00 93.44 466 THR A O 1
ATOM 3665 N N . ASP A 1 467 ? 15.168 17.572 -24.538 1.00 94.00 467 ASP A N 1
ATOM 3666 C CA . ASP A 1 467 ? 15.705 17.107 -23.253 1.00 94.00 467 ASP A CA 1
ATOM 3667 C C . ASP A 1 467 ? 15.185 17.958 -22.095 1.00 94.00 467 ASP A C 1
ATOM 3669 O O . ASP A 1 467 ? 14.797 17.428 -21.056 1.00 94.00 467 ASP A O 1
ATOM 3673 N N . THR A 1 468 ? 15.092 19.275 -22.295 1.00 93.69 468 THR A N 1
ATOM 3674 C CA . THR A 1 468 ? 14.527 20.196 -21.300 1.00 93.69 468 THR A CA 1
ATOM 3675 C C . THR A 1 468 ? 13.041 19.919 -21.068 1.00 93.69 468 THR A C 1
ATOM 3677 O O . THR A 1 468 ? 12.587 19.866 -19.923 1.00 93.69 468 THR A O 1
ATOM 3680 N N . VAL A 1 469 ? 12.271 19.706 -22.141 1.00 93.75 469 VAL A N 1
ATOM 3681 C CA . VAL A 1 469 ? 10.841 19.375 -22.035 1.00 93.75 469 VAL A CA 1
ATOM 3682 C C . VAL A 1 469 ? 10.650 18.024 -21.344 1.00 93.75 469 VAL A C 1
ATOM 3684 O O . VAL A 1 469 ? 9.849 17.928 -20.414 1.00 93.75 469 VAL A O 1
ATOM 3687 N N . LEU A 1 470 ? 11.405 16.999 -21.738 1.00 91.75 470 LEU A N 1
ATOM 3688 C CA . LEU A 1 470 ? 11.349 15.664 -21.141 1.00 91.75 470 LEU A CA 1
ATOM 3689 C C . LEU A 1 470 ? 11.794 15.663 -19.670 1.00 91.75 470 LEU A C 1
ATOM 3691 O O . LEU A 1 470 ? 11.201 14.940 -18.878 1.00 91.75 470 LEU A O 1
ATOM 3695 N N . ALA A 1 471 ? 12.745 16.508 -19.267 1.00 93.19 471 ALA A N 1
ATOM 3696 C CA . ALA A 1 471 ? 13.119 16.670 -17.860 1.00 93.19 471 ALA A CA 1
ATOM 3697 C C . ALA A 1 471 ? 12.040 17.394 -17.031 1.00 93.19 471 ALA A C 1
ATOM 3699 O O . ALA A 1 471 ? 11.890 17.134 -15.840 1.00 93.19 471 ALA A O 1
ATOM 3700 N N . TYR A 1 472 ? 11.261 18.291 -17.641 1.00 93.06 472 TYR A N 1
ATOM 3701 C CA . TYR A 1 472 ? 10.190 19.022 -16.956 1.00 93.06 472 TYR A CA 1
ATOM 3702 C C . TYR A 1 472 ? 8.900 18.201 -16.789 1.00 93.06 472 TYR A C 1
ATOM 3704 O O . TYR A 1 472 ? 8.225 18.296 -15.761 1.00 93.06 472 TYR A O 1
ATOM 3712 N N . LEU A 1 473 ? 8.534 17.392 -17.788 1.00 89.88 473 LEU A N 1
ATOM 3713 C CA . LEU A 1 473 ? 7.264 16.657 -17.808 1.00 89.88 473 LEU A CA 1
ATOM 3714 C C . LEU A 1 473 ? 7.008 15.755 -16.582 1.00 89.88 473 LEU A C 1
ATOM 3716 O O . LEU A 1 473 ? 5.872 15.792 -16.100 1.00 89.88 473 LEU A O 1
ATOM 3720 N N . PRO A 1 474 ? 7.992 15.019 -16.020 1.00 87.19 474 PRO A N 1
ATOM 3721 C CA . PRO A 1 474 ? 7.806 14.255 -14.789 1.00 87.19 474 PRO A CA 1
ATOM 3722 C C . PRO A 1 474 ? 7.256 15.107 -13.645 1.00 87.19 474 PRO A C 1
ATOM 3724 O O . PRO A 1 474 ? 6.298 14.700 -12.996 1.00 87.19 474 PRO A O 1
ATOM 3727 N N . TRP A 1 475 ? 7.780 16.322 -13.438 1.00 86.94 475 TRP A N 1
ATOM 3728 C CA . TRP A 1 475 ? 7.292 17.227 -12.392 1.00 86.94 475 TRP A CA 1
ATOM 3729 C C . TRP A 1 475 ? 5.840 17.621 -12.610 1.00 86.94 475 TRP A C 1
ATOM 3731 O O . TRP A 1 475 ? 5.056 17.613 -11.666 1.00 86.94 475 TRP A O 1
ATOM 3741 N N . ARG A 1 476 ? 5.469 17.947 -13.850 1.00 85.56 476 ARG A N 1
ATOM 3742 C CA . ARG A 1 476 ? 4.099 18.339 -14.192 1.00 85.56 476 ARG A CA 1
ATOM 3743 C C . ARG A 1 476 ? 3.110 17.189 -14.004 1.00 85.56 476 ARG A C 1
ATOM 3745 O O . ARG A 1 476 ? 2.033 17.419 -13.466 1.00 85.56 476 ARG A O 1
ATOM 3752 N N . ILE A 1 477 ? 3.467 15.987 -14.456 1.00 77.31 477 ILE A N 1
ATOM 3753 C CA . ILE A 1 477 ? 2.613 14.795 -14.371 1.00 77.31 477 ILE A CA 1
ATOM 3754 C C . ILE A 1 477 ? 2.437 14.391 -12.905 1.00 77.31 477 ILE A C 1
ATOM 3756 O O . ILE A 1 477 ? 1.320 14.311 -12.406 1.00 77.31 477 ILE A O 1
ATOM 3760 N N . ILE A 1 478 ? 3.547 14.242 -12.183 1.00 72.25 478 ILE A N 1
ATOM 3761 C CA . ILE A 1 478 ? 3.558 13.789 -10.792 1.00 72.25 478 ILE A CA 1
ATOM 3762 C C . ILE A 1 478 ? 2.920 14.822 -9.851 1.00 72.25 478 ILE A C 1
ATOM 3764 O O . ILE A 1 478 ? 2.419 14.462 -8.784 1.00 72.25 478 ILE A O 1
ATOM 3768 N N . ASN A 1 479 ? 2.902 16.114 -10.203 1.00 69.81 479 ASN A N 1
ATOM 3769 C CA . ASN A 1 479 ? 2.270 17.119 -9.349 1.00 69.81 479 ASN A CA 1
ATOM 3770 C C . ASN A 1 479 ? 0.777 16.843 -9.120 1.00 69.81 479 ASN A C 1
ATOM 3772 O O . ASN A 1 479 ? 0.293 17.112 -8.022 1.00 69.81 479 ASN A O 1
ATOM 3776 N N . ASN A 1 480 ? 0.110 16.236 -10.103 1.00 58.50 480 ASN A N 1
ATOM 3777 C CA . ASN A 1 480 ? -1.309 15.891 -10.059 1.00 58.50 480 ASN A CA 1
ATOM 3778 C C . ASN A 1 480 ? -1.589 14.516 -9.427 1.00 58.50 480 ASN A C 1
ATOM 3780 O O . ASN A 1 480 ? -2.749 14.175 -9.245 1.00 58.50 480 ASN A O 1
ATOM 3784 N N . ILE A 1 481 ? -0.547 13.755 -9.068 1.00 55.53 481 ILE A N 1
ATOM 3785 C CA . ILE A 1 481 ? -0.658 12.416 -8.478 1.00 55.53 481 ILE A CA 1
ATOM 3786 C C . ILE A 1 481 ? -0.343 12.492 -6.975 1.00 55.53 481 ILE A C 1
ATOM 3788 O O . ILE A 1 481 ? 0.577 13.212 -6.541 1.00 55.53 481 ILE A O 1
ATOM 3792 N N . TYR A 1 482 ? -1.119 11.759 -6.174 1.00 47.50 482 TYR A N 1
ATOM 3793 C CA . TYR A 1 482 ? -0.955 11.675 -4.725 1.00 47.50 482 TYR A CA 1
ATOM 3794 C C . TYR A 1 482 ? 0.149 10.668 -4.367 1.00 47.50 482 TYR A C 1
ATOM 3796 O O . TYR A 1 482 ? -0.067 9.465 -4.310 1.00 47.50 482 TYR A O 1
ATOM 3804 N N . ILE A 1 483 ? 1.367 11.182 -4.172 1.00 57.03 483 ILE A N 1
ATOM 3805 C CA . ILE A 1 483 ? 2.559 10.418 -3.774 1.00 57.03 483 ILE A CA 1
ATOM 3806 C C . ILE A 1 483 ? 3.186 11.123 -2.560 1.00 57.03 483 ILE A C 1
ATOM 3808 O O . ILE A 1 483 ? 3.294 12.361 -2.583 1.00 57.03 483 ILE A O 1
ATOM 3812 N N . PRO A 1 484 ? 3.647 10.392 -1.523 1.00 52.06 484 PRO A N 1
ATOM 3813 C CA . PRO A 1 484 ? 4.352 10.964 -0.377 1.00 52.06 484 PRO A CA 1
ATOM 3814 C C . PRO A 1 484 ? 5.470 11.910 -0.816 1.00 52.06 484 PRO A C 1
ATOM 3816 O O . PRO A 1 484 ? 6.279 11.571 -1.678 1.00 52.06 484 PRO A O 1
ATOM 3819 N N . LYS A 1 485 ? 5.562 13.106 -0.215 1.00 58.19 485 LYS A N 1
ATOM 3820 C CA . LYS A 1 485 ? 6.433 14.194 -0.711 1.00 58.19 485 LYS A CA 1
ATOM 3821 C C . LYS A 1 485 ? 7.880 13.748 -0.959 1.00 58.19 485 LYS A C 1
ATOM 3823 O O . LYS A 1 485 ? 8.447 14.094 -1.986 1.00 58.19 485 LYS A O 1
ATOM 3828 N N . LYS A 1 486 ? 8.477 12.950 -0.069 1.00 60.53 486 LYS A N 1
ATOM 3829 C CA . LYS A 1 486 ? 9.863 12.464 -0.228 1.00 60.53 486 LYS A CA 1
ATOM 3830 C C . LYS A 1 486 ? 10.036 11.544 -1.438 1.00 60.53 486 LYS A C 1
ATOM 3832 O O . LYS A 1 486 ? 11.048 11.623 -2.129 1.00 60.53 486 LYS A O 1
ATOM 3837 N N . GLU A 1 487 ? 9.054 10.697 -1.713 1.00 60.59 487 GLU A N 1
ATOM 3838 C CA . GLU A 1 487 ? 9.075 9.802 -2.869 1.00 60.59 487 GLU A CA 1
ATOM 3839 C C . GLU A 1 487 ? 8.717 10.533 -4.150 1.00 60.59 487 GLU A C 1
ATOM 3841 O O . GLU A 1 487 ? 9.390 10.348 -5.157 1.00 60.59 487 GLU A O 1
ATOM 3846 N N . LYS A 1 488 ? 7.759 11.456 -4.067 1.00 70.06 488 LYS A N 1
ATOM 3847 C CA . LYS A 1 488 ? 7.407 12.404 -5.119 1.00 70.06 488 LYS A CA 1
ATOM 3848 C C . LYS A 1 488 ? 8.641 13.159 -5.608 1.00 70.06 488 LYS A C 1
ATOM 3850 O O . LYS A 1 488 ? 8.931 13.148 -6.800 1.00 70.06 488 LYS A O 1
ATOM 3855 N N . TYR A 1 489 ? 9.412 13.736 -4.683 1.00 75.06 489 TYR A N 1
ATOM 3856 C CA . TYR A 1 489 ? 10.681 14.393 -4.998 1.00 75.06 489 TYR A CA 1
ATOM 3857 C C . TYR A 1 489 ? 11.733 13.403 -5.505 1.00 75.06 489 TYR A C 1
ATOM 3859 O O . TYR A 1 489 ? 12.409 13.712 -6.476 1.00 75.06 489 TYR A O 1
ATOM 3867 N N . GLY A 1 490 ? 11.867 12.217 -4.903 1.00 73.31 490 GLY A N 1
ATOM 3868 C CA . GLY A 1 490 ? 12.855 11.219 -5.328 1.00 73.31 490 GLY A CA 1
ATOM 3869 C C . GLY A 1 490 ? 12.625 10.692 -6.750 1.00 73.31 490 GLY A C 1
ATOM 3870 O O . GLY A 1 490 ? 13.564 10.638 -7.541 1.00 73.31 490 GLY A O 1
ATOM 3871 N N . VAL A 1 491 ? 11.382 10.345 -7.094 1.00 71.56 491 VAL A N 1
ATOM 3872 C CA . VAL A 1 491 ? 11.000 9.862 -8.429 1.00 71.56 491 VAL A CA 1
ATOM 3873 C C . VAL A 1 491 ? 11.096 10.994 -9.447 1.00 71.56 491 VAL A C 1
ATOM 3875 O O . VAL A 1 491 ? 11.777 10.826 -10.459 1.00 71.56 491 VAL A O 1
ATOM 3878 N N . ALA A 1 492 ? 10.517 12.167 -9.159 1.00 80.88 492 ALA A N 1
ATOM 3879 C CA . ALA A 1 492 ? 10.595 13.316 -10.059 1.00 80.88 492 ALA A CA 1
ATOM 3880 C C . ALA A 1 492 ? 12.048 13.740 -10.318 1.00 80.88 492 ALA A C 1
ATOM 3882 O O . ALA A 1 492 ? 12.420 13.949 -11.470 1.00 80.88 492 ALA A O 1
ATOM 3883 N N . LEU A 1 493 ? 12.894 13.786 -9.283 1.00 83.31 493 LEU A N 1
ATOM 3884 C CA . LEU A 1 493 ? 14.316 14.096 -9.422 1.00 83.31 493 LEU A CA 1
ATOM 3885 C C . LEU A 1 493 ? 15.042 13.045 -10.271 1.00 83.31 493 LEU A C 1
ATOM 3887 O O . LEU A 1 493 ? 15.765 13.425 -11.185 1.00 83.31 493 LEU A O 1
ATOM 3891 N N . SER A 1 494 ? 14.818 11.749 -10.017 1.00 80.31 494 SER A N 1
ATOM 3892 C CA . SER A 1 494 ? 15.471 10.666 -10.769 1.00 80.31 494 SER A CA 1
ATOM 3893 C C . SER A 1 494 ? 15.107 10.670 -12.258 1.00 80.31 494 SER A C 1
ATOM 3895 O O . SER A 1 494 ? 15.999 10.612 -13.101 1.00 80.31 494 SER A O 1
ATOM 3897 N N . LEU A 1 495 ? 13.824 10.842 -12.592 1.00 80.31 495 LEU A N 1
ATOM 3898 C CA . LEU A 1 495 ? 13.360 10.931 -13.978 1.00 80.31 495 LEU A CA 1
ATOM 3899 C C . LEU A 1 495 ? 13.812 12.231 -14.657 1.00 80.31 495 LEU A C 1
ATOM 3901 O O . LEU A 1 495 ? 13.960 12.262 -15.873 1.00 80.31 495 LEU A O 1
ATOM 3905 N N . SER A 1 496 ? 14.088 13.288 -13.890 1.00 89.94 496 SER A N 1
ATOM 3906 C CA . SER A 1 496 ? 14.587 14.565 -14.421 1.00 89.94 496 SER A CA 1
ATOM 3907 C C . SER A 1 496 ? 16.092 14.583 -14.682 1.00 89.94 496 SER A C 1
ATOM 3909 O O . SER A 1 496 ? 16.580 15.530 -15.300 1.00 89.94 496 SER A O 1
ATOM 3911 N N . LEU A 1 497 ? 16.840 13.551 -14.266 1.00 89.69 497 LEU A N 1
ATOM 3912 C CA . LEU A 1 497 ? 18.281 13.440 -14.542 1.00 89.69 497 LEU A CA 1
ATOM 3913 C C . LEU A 1 497 ? 18.595 13.405 -16.043 1.00 89.69 497 LEU A C 1
ATOM 3915 O O . LEU A 1 497 ? 19.699 13.776 -16.436 1.00 89.69 497 LEU A O 1
ATOM 3919 N N . VAL A 1 498 ? 17.617 13.057 -16.889 1.00 89.44 498 VAL A N 1
ATOM 3920 C CA . VAL A 1 498 ? 17.725 13.183 -18.353 1.00 89.44 498 VAL A CA 1
ATOM 3921 C C . VAL A 1 498 ? 18.071 14.610 -18.797 1.00 89.44 498 VAL A C 1
ATOM 3923 O O . VAL A 1 498 ? 18.718 14.788 -19.824 1.00 89.44 498 VAL A O 1
ATOM 3926 N N . GLY A 1 499 ? 17.742 15.633 -17.997 1.00 90.06 499 GLY A N 1
ATOM 3927 C CA . GLY A 1 499 ? 18.105 17.028 -18.260 1.00 90.06 499 GLY A CA 1
ATOM 3928 C C . GLY A 1 499 ? 19.616 17.294 -18.283 1.00 90.06 499 GLY A C 1
ATOM 3929 O O . GLY A 1 499 ? 20.049 18.265 -18.900 1.00 90.06 499 GLY A O 1
ATOM 3930 N N . LEU A 1 500 ? 20.442 16.416 -17.698 1.00 93.06 500 LEU A N 1
ATOM 3931 C CA . LEU A 1 500 ? 21.904 16.500 -17.818 1.00 93.06 500 LEU A CA 1
ATOM 3932 C C . LEU A 1 500 ? 22.374 16.319 -19.273 1.00 93.06 500 LEU A C 1
ATOM 3934 O O . LEU A 1 500 ? 23.396 16.887 -19.655 1.00 93.06 500 LEU A O 1
ATOM 3938 N N . SER A 1 501 ? 21.605 15.604 -20.104 1.00 92.38 501 SER A N 1
ATOM 3939 C CA . SER A 1 501 ? 21.874 15.467 -21.541 1.00 92.38 501 SER A CA 1
ATOM 3940 C C . SER A 1 501 ? 21.807 16.815 -22.268 1.00 92.38 501 SER A C 1
ATOM 3942 O O . SER A 1 501 ? 22.651 17.094 -23.117 1.00 92.38 501 SER A O 1
ATOM 3944 N N . ALA A 1 502 ? 20.902 17.718 -21.867 1.00 93.25 502 ALA A N 1
ATOM 3945 C CA . ALA A 1 502 ? 20.833 19.063 -22.442 1.00 93.25 502 ALA A CA 1
ATOM 3946 C C . ALA A 1 502 ? 22.130 19.853 -22.193 1.00 93.25 502 ALA A C 1
ATOM 3948 O O . ALA A 1 502 ? 22.618 20.550 -23.081 1.00 93.25 502 ALA A O 1
ATOM 3949 N N . ILE A 1 503 ? 22.720 19.707 -21.000 1.00 93.12 503 ILE A N 1
ATOM 3950 C CA . ILE A 1 503 ? 23.993 20.348 -20.642 1.00 93.12 503 ILE A CA 1
ATOM 3951 C C . ILE A 1 503 ? 25.126 19.777 -21.500 1.00 93.12 503 ILE A C 1
ATOM 3953 O O . ILE A 1 503 ? 25.903 20.542 -22.070 1.00 93.12 503 ILE A O 1
ATOM 3957 N N . LEU A 1 504 ? 25.197 18.451 -21.643 1.00 92.62 504 LEU A N 1
ATOM 3958 C CA . LEU A 1 504 ? 26.192 17.795 -22.497 1.00 92.62 504 LEU A CA 1
ATOM 3959 C C . LEU A 1 504 ? 26.062 18.234 -23.961 1.00 92.62 504 LEU A C 1
ATOM 3961 O O . LEU A 1 504 ? 27.066 18.573 -24.585 1.00 92.62 504 LEU A O 1
ATOM 3965 N N . CYS A 1 505 ? 24.838 18.345 -24.476 1.00 91.56 505 CYS A N 1
ATOM 3966 C CA . CYS A 1 505 ? 24.586 18.816 -25.835 1.00 91.56 505 CYS A CA 1
ATOM 3967 C C . CYS A 1 505 ? 25.004 20.279 -26.045 1.00 91.56 505 CYS A C 1
ATOM 3969 O O . CYS A 1 505 ? 25.533 20.622 -27.106 1.00 91.56 505 CYS A O 1
ATOM 3971 N N . LEU A 1 506 ? 24.820 21.147 -25.044 1.00 90.94 506 LEU A N 1
ATOM 3972 C CA . LEU A 1 506 ? 25.323 22.523 -25.088 1.00 90.94 506 LEU A CA 1
ATOM 3973 C C . LEU A 1 506 ? 26.853 22.555 -25.111 1.00 90.94 506 LEU A C 1
ATOM 3975 O O . LEU A 1 506 ? 27.436 23.256 -25.936 1.00 90.94 506 LEU A O 1
ATOM 3979 N N . VAL A 1 507 ? 27.508 21.757 -24.264 1.00 89.88 507 VAL A N 1
ATOM 3980 C CA . VAL A 1 507 ? 28.975 21.631 -24.255 1.00 89.88 507 VAL A CA 1
ATOM 3981 C C . VAL A 1 507 ? 29.479 21.123 -25.608 1.00 89.88 507 VAL A C 1
ATOM 3983 O O . VAL A 1 507 ? 30.428 21.683 -26.155 1.00 89.88 507 VAL A O 1
ATOM 3986 N N . ARG A 1 508 ? 28.807 20.130 -26.200 1.00 88.06 508 ARG A N 1
ATOM 3987 C CA . ARG A 1 508 ? 29.121 19.611 -27.536 1.00 88.06 508 ARG A CA 1
ATOM 3988 C C . ARG A 1 508 ? 29.013 20.685 -28.616 1.00 88.06 508 ARG A C 1
ATOM 3990 O O . ARG A 1 508 ? 29.908 20.787 -29.451 1.00 88.06 508 ARG A O 1
ATOM 3997 N N . ALA A 1 509 ? 27.954 21.495 -28.593 1.00 86.75 509 ALA A N 1
ATOM 3998 C CA . ALA A 1 509 ? 27.767 22.593 -29.542 1.00 86.75 509 ALA A CA 1
ATOM 3999 C C . ALA A 1 509 ? 28.855 23.673 -29.400 1.00 86.75 509 ALA A C 1
ATOM 4001 O O . ALA A 1 509 ? 29.397 24.136 -30.403 1.00 86.75 509 ALA A O 1
ATOM 4002 N N . VAL A 1 510 ? 29.216 24.029 -28.163 1.00 85.88 510 VAL A N 1
ATOM 4003 C CA . VAL A 1 510 ? 30.277 25.006 -27.866 1.00 85.88 510 VAL A CA 1
ATOM 4004 C C . VAL A 1 510 ? 31.640 24.500 -28.339 1.00 85.88 510 VAL A C 1
ATOM 4006 O O . VAL A 1 510 ? 32.347 25.217 -29.044 1.00 85.88 510 VAL A O 1
ATOM 4009 N N . ILE A 1 511 ? 31.997 23.254 -28.011 1.00 82.88 511 ILE A N 1
ATOM 4010 C CA . ILE A 1 511 ? 33.256 22.641 -28.459 1.00 82.88 511 ILE A CA 1
ATOM 4011 C C . ILE A 1 511 ? 33.291 22.548 -29.986 1.00 82.88 511 ILE A C 1
ATOM 4013 O O . ILE A 1 511 ? 34.298 22.918 -30.583 1.00 82.88 511 ILE A O 1
ATOM 4017 N N . GLY A 1 512 ? 32.188 22.147 -30.626 1.00 77.94 512 GLY A N 1
ATOM 4018 C CA . GLY A 1 512 ? 32.057 22.159 -32.084 1.00 77.94 512 GLY A CA 1
ATOM 4019 C C . GLY A 1 512 ? 32.374 23.528 -32.692 1.00 77.94 512 GLY A C 1
ATOM 4020 O O . GLY A 1 512 ? 33.202 23.618 -33.598 1.00 77.94 512 GLY A O 1
ATOM 4021 N N . GLY A 1 513 ? 31.812 24.603 -32.131 1.00 76.31 513 GLY A N 1
ATOM 4022 C CA . GLY A 1 513 ? 32.103 25.975 -32.558 1.00 76.31 513 GLY A CA 1
ATOM 4023 C C . GLY A 1 513 ? 33.579 26.367 -32.406 1.00 76.31 513 GLY A C 1
ATOM 4024 O O . GLY A 1 513 ? 34.174 26.896 -33.344 1.00 76.31 513 GLY A O 1
ATOM 4025 N N . TYR A 1 514 ? 34.204 26.046 -31.269 1.00 74.56 514 TYR A N 1
ATOM 4026 C CA . TYR A 1 514 ? 35.624 26.344 -31.033 1.00 74.56 514 TYR A CA 1
ATOM 4027 C C . TYR A 1 514 ? 36.570 25.537 -31.926 1.00 74.56 514 TYR A C 1
ATOM 4029 O O . TYR A 1 514 ? 37.577 26.072 -32.391 1.00 74.56 514 TYR A O 1
ATOM 4037 N N . THR A 1 515 ? 36.263 24.262 -32.194 1.00 67.12 515 THR A N 1
ATOM 4038 C CA . THR A 1 515 ? 37.104 23.417 -33.061 1.00 67.12 515 THR A CA 1
ATOM 4039 C C . THR A 1 515 ? 37.205 23.971 -34.483 1.00 67.12 515 THR A C 1
ATOM 4041 O O . THR A 1 515 ? 38.276 23.908 -35.085 1.00 67.12 515 THR A O 1
ATOM 4044 N N . GLN A 1 516 ? 36.137 24.593 -34.990 1.00 63.38 516 GLN A N 1
ATOM 4045 C CA . GLN A 1 516 ? 36.137 25.255 -36.293 1.00 63.38 516 GLN A CA 1
ATOM 4046 C C . GLN A 1 516 ? 37.005 26.525 -36.298 1.00 63.38 516 GLN A C 1
ATOM 4048 O O . GLN A 1 516 ? 37.743 26.770 -37.255 1.00 63.38 516 GLN A O 1
ATOM 4053 N N . GLU A 1 517 ? 36.967 27.312 -35.220 1.00 63.59 517 GLU A N 1
ATOM 4054 C CA . GLU A 1 517 ? 37.792 28.516 -35.092 1.00 63.59 517 GLU A CA 1
ATOM 4055 C C . GLU A 1 517 ? 39.290 28.172 -34.980 1.00 63.59 517 GLU A C 1
ATOM 4057 O O . GLU A 1 517 ? 40.116 28.783 -35.661 1.00 63.59 517 GLU A O 1
ATOM 4062 N N . LEU A 1 518 ? 39.644 27.147 -34.199 1.00 58.62 518 LEU A N 1
ATOM 4063 C CA . LEU A 1 518 ? 41.022 26.656 -34.048 1.00 58.62 518 LEU A CA 1
ATOM 4064 C C . LEU A 1 518 ? 41.591 26.094 -35.360 1.00 58.62 518 LEU A C 1
ATOM 4066 O O . LEU A 1 518 ? 42.721 26.421 -35.730 1.00 58.62 518 LEU A O 1
ATOM 4070 N N . ALA A 1 519 ? 40.795 25.323 -36.109 1.00 58.34 519 ALA A N 1
ATOM 4071 C CA . ALA A 1 519 ? 41.188 24.812 -37.422 1.00 58.34 519 ALA A CA 1
ATOM 4072 C C . ALA A 1 519 ? 41.495 25.944 -38.421 1.00 58.34 519 ALA A C 1
ATOM 4074 O O . ALA A 1 519 ? 42.428 25.827 -39.215 1.00 58.34 519 ALA A O 1
ATOM 4075 N N . SER A 1 520 ? 40.763 27.063 -38.346 1.00 58.50 520 SER A N 1
ATOM 4076 C CA . SER A 1 520 ? 40.979 28.223 -39.223 1.00 58.50 520 SER A CA 1
ATOM 4077 C C . SER A 1 520 ? 42.253 29.026 -38.915 1.00 58.50 520 SER A C 1
ATOM 4079 O O . SER A 1 520 ? 42.773 29.699 -39.804 1.00 58.50 520 SER A O 1
ATOM 4081 N N . ARG A 1 521 ? 42.773 28.964 -37.677 1.00 57.00 521 ARG A N 1
ATOM 4082 C CA . ARG A 1 521 ? 43.916 29.783 -37.226 1.00 57.00 521 ARG A CA 1
ATOM 4083 C C . ARG A 1 521 ? 45.278 29.099 -37.357 1.00 57.00 521 ARG A C 1
ATOM 4085 O O . ARG A 1 521 ? 46.255 29.790 -37.626 1.00 57.00 521 ARG A O 1
ATOM 4092 N N . GLU A 1 522 ? 45.369 27.781 -37.165 1.00 56.00 522 GLU A N 1
ATOM 4093 C CA . GLU A 1 522 ? 46.672 27.093 -37.038 1.00 56.00 522 GLU A CA 1
ATOM 4094 C C . GLU A 1 522 ? 47.111 26.280 -38.269 1.00 56.00 522 GLU A C 1
ATOM 4096 O O . GLU A 1 522 ? 48.227 25.765 -38.297 1.00 56.00 522 GLU A O 1
ATOM 4101 N N . ASN A 1 523 ? 46.277 26.179 -39.310 1.00 55.75 523 ASN A N 1
ATOM 4102 C CA . ASN A 1 523 ? 46.579 25.585 -40.626 1.00 55.75 523 ASN A CA 1
ATOM 4103 C C . ASN A 1 523 ? 47.193 24.156 -40.634 1.00 55.75 523 ASN A C 1
ATOM 4105 O O . ASN A 1 523 ? 47.634 23.696 -41.688 1.00 55.75 523 ASN A O 1
ATOM 4109 N N . LYS A 1 524 ? 47.252 23.455 -39.488 1.00 52.84 524 LYS A N 1
ATOM 4110 C CA . LYS A 1 524 ? 47.875 22.124 -39.316 1.00 52.84 524 LYS A CA 1
ATOM 4111 C C . LYS A 1 524 ? 47.318 21.281 -38.153 1.00 52.84 524 LYS A C 1
ATOM 4113 O O . LYS A 1 524 ? 48.000 20.368 -37.694 1.00 52.84 524 LYS A O 1
ATOM 4118 N N . VAL A 1 525 ? 46.104 21.530 -37.665 1.00 57.25 525 VAL A N 1
ATOM 4119 C CA . VAL A 1 525 ? 45.508 20.649 -36.644 1.00 57.25 525 VAL A CA 1
ATOM 4120 C C . VAL A 1 525 ? 44.614 19.627 -37.332 1.00 57.25 525 VAL A C 1
ATOM 4122 O O . VAL A 1 525 ? 43.671 19.994 -38.033 1.00 57.25 525 VAL A O 1
ATOM 4125 N N . ASP A 1 526 ? 44.917 18.342 -37.141 1.00 64.56 526 ASP A N 1
ATOM 4126 C CA . ASP A 1 526 ? 43.999 17.264 -37.490 1.00 64.56 526 ASP A CA 1
ATOM 4127 C C . ASP A 1 526 ? 42.726 17.422 -36.645 1.00 64.56 526 ASP A C 1
ATOM 4129 O O . ASP A 1 526 ? 42.682 17.057 -35.466 1.00 64.56 526 ASP A O 1
ATOM 4133 N N . TRP A 1 527 ? 41.686 18.018 -37.235 1.00 67.81 527 TRP A N 1
ATOM 4134 C CA . TRP A 1 527 ? 40.429 18.285 -36.539 1.00 67.81 527 TRP A CA 1
ATOM 4135 C C . TRP A 1 527 ? 39.715 16.998 -36.112 1.00 67.81 527 TRP A C 1
ATOM 4137 O O . TRP A 1 527 ? 38.809 17.071 -35.278 1.00 67.81 527 TRP A O 1
ATOM 4147 N N . THR A 1 528 ? 40.143 15.818 -36.587 1.00 72.88 528 THR A N 1
ATOM 4148 C CA . THR A 1 528 ? 39.619 14.536 -36.099 1.00 72.88 528 THR A CA 1
ATOM 4149 C C . THR A 1 528 ? 39.860 14.348 -34.599 1.00 72.88 528 THR A C 1
ATOM 4151 O O . THR A 1 528 ? 39.010 13.766 -33.930 1.00 72.88 528 THR A O 1
ATOM 4154 N N . TYR A 1 529 ? 40.917 14.936 -34.020 1.00 69.88 529 TYR A N 1
ATOM 4155 C CA . TYR A 1 529 ? 41.141 14.925 -32.566 1.00 69.88 529 TYR A CA 1
ATOM 4156 C C . TYR A 1 529 ? 40.048 15.696 -31.798 1.00 69.88 529 TYR A C 1
ATOM 4158 O O . TYR A 1 529 ? 39.542 15.242 -30.768 1.00 69.88 529 TYR A O 1
ATOM 4166 N N . GLY A 1 530 ? 39.616 16.841 -32.337 1.00 73.12 530 GLY A N 1
ATOM 4167 C CA . GLY A 1 530 ? 38.469 17.593 -31.818 1.00 73.12 530 GLY A CA 1
ATOM 4168 C C . GLY A 1 530 ? 37.143 16.858 -32.041 1.00 73.12 530 GLY A C 1
ATOM 4169 O O . GLY A 1 530 ? 36.293 16.828 -31.150 1.00 73.12 530 GLY A O 1
ATOM 4170 N N . ALA A 1 531 ? 36.993 16.192 -33.189 1.00 76.06 531 ALA A N 1
ATOM 4171 C CA . ALA A 1 531 ? 35.811 15.399 -33.519 1.00 76.06 531 ALA A CA 1
ATOM 4172 C C . ALA A 1 531 ? 35.609 14.217 -32.559 1.00 76.06 531 ALA A C 1
ATOM 4174 O O . ALA A 1 531 ? 34.490 13.998 -32.103 1.00 76.06 531 ALA A O 1
ATOM 4175 N N . VAL A 1 532 ? 36.681 13.521 -32.158 1.00 80.62 532 VAL A N 1
ATOM 4176 C CA . VAL A 1 532 ? 36.614 12.455 -31.140 1.00 80.62 532 VAL A CA 1
ATOM 4177 C C . VAL A 1 532 ? 36.011 12.979 -29.834 1.00 80.62 532 VAL A C 1
ATOM 4179 O O . VAL A 1 532 ? 35.146 12.330 -29.254 1.00 80.62 532 VAL A O 1
ATOM 4182 N N . THR A 1 533 ? 36.390 14.186 -29.403 1.00 83.19 533 THR A N 1
ATOM 4183 C CA . THR A 1 533 ? 35.820 14.808 -28.194 1.00 83.19 533 THR A CA 1
ATOM 4184 C C . THR A 1 533 ? 34.312 15.048 -28.341 1.00 83.19 533 THR A C 1
ATOM 4186 O O . THR A 1 533 ? 33.541 14.732 -27.435 1.00 83.19 533 THR A O 1
ATOM 4189 N N . ILE A 1 534 ? 33.868 15.541 -29.501 1.00 84.06 534 ILE A N 1
ATOM 4190 C CA . ILE A 1 534 ? 32.446 15.753 -29.824 1.00 84.06 534 ILE A CA 1
ATOM 4191 C C . ILE A 1 534 ? 31.677 14.421 -29.795 1.00 84.06 534 ILE A C 1
ATOM 4193 O O . ILE A 1 534 ? 30.559 14.365 -29.276 1.00 84.06 534 ILE A O 1
ATOM 4197 N N . TYR A 1 535 ? 32.273 13.343 -30.307 1.00 86.19 535 TYR A N 1
ATOM 4198 C CA . TYR A 1 535 ? 31.656 12.014 -30.358 1.00 86.19 535 TYR A CA 1
ATOM 4199 C C . TYR A 1 535 ? 31.556 11.366 -28.975 1.00 86.19 535 TYR A C 1
ATOM 4201 O O . TYR A 1 535 ? 30.515 10.801 -28.641 1.00 86.19 535 TYR A O 1
ATOM 4209 N N . CYS A 1 536 ? 32.578 11.523 -28.130 1.00 86.88 536 CYS A N 1
ATOM 4210 C CA . CYS A 1 536 ? 32.539 11.085 -26.733 1.00 86.88 536 CYS A CA 1
ATOM 4211 C C . CYS A 1 536 ? 31.411 11.775 -25.951 1.00 86.88 536 CYS A C 1
ATOM 4213 O O . CYS A 1 536 ? 30.719 11.134 -25.160 1.00 86.88 536 CYS A O 1
ATOM 4215 N N . ILE A 1 537 ? 31.181 13.070 -26.194 1.00 89.50 537 ILE A N 1
ATOM 4216 C CA . ILE A 1 537 ? 30.074 13.798 -25.559 1.00 89.50 537 ILE A CA 1
ATOM 4217 C C . ILE A 1 537 ? 28.721 13.306 -26.094 1.00 89.50 537 ILE A C 1
ATOM 4219 O O . ILE A 1 537 ? 27.804 13.091 -25.305 1.00 89.50 537 ILE A O 1
ATOM 4223 N N . GLN A 1 538 ? 28.608 13.031 -27.399 1.00 86.75 538 GLN A N 1
ATOM 4224 C CA . GLN A 1 538 ? 27.401 12.426 -27.980 1.00 86.75 538 GLN A CA 1
ATOM 4225 C C . GLN A 1 538 ? 27.094 11.045 -27.373 1.00 86.75 538 GLN A C 1
ATOM 4227 O O . GLN A 1 538 ? 25.931 10.737 -27.119 1.00 86.75 538 GLN A O 1
ATOM 4232 N N . GLN A 1 539 ? 28.114 10.225 -27.105 1.00 90.94 539 GLN A N 1
ATOM 4233 C CA . GLN A 1 539 ? 27.973 8.960 -26.373 1.00 90.94 539 GLN A CA 1
ATOM 4234 C C . GLN A 1 539 ? 27.479 9.190 -24.937 1.00 90.94 539 GLN A C 1
ATOM 4236 O O . GLN A 1 539 ? 26.614 8.457 -24.451 1.00 90.94 539 GLN A O 1
ATOM 4241 N N . ALA A 1 540 ? 28.017 10.200 -24.249 1.00 91.94 540 ALA A N 1
ATOM 4242 C CA . ALA A 1 540 ? 27.618 10.524 -22.884 1.00 91.94 540 ALA A CA 1
ATOM 4243 C C . ALA A 1 540 ? 26.146 10.972 -22.802 1.00 91.94 540 ALA A C 1
ATOM 4245 O O . ALA A 1 540 ? 25.456 10.579 -21.864 1.00 91.94 540 ALA A O 1
ATOM 4246 N N . GLU A 1 541 ? 25.638 11.711 -23.797 1.00 90.19 541 GLU A N 1
ATOM 4247 C CA . GLU A 1 541 ? 24.213 12.083 -23.901 1.00 90.19 541 GLU A CA 1
ATOM 4248 C C . GLU A 1 541 ? 23.300 10.845 -23.885 1.00 90.19 541 GLU A C 1
ATOM 4250 O O . GLU A 1 541 ? 22.360 10.764 -23.091 1.00 90.19 541 GLU A O 1
ATOM 4255 N N . VAL A 1 542 ? 23.609 9.831 -24.702 1.00 92.44 542 VAL A N 1
ATOM 4256 C CA . VAL A 1 542 ? 22.834 8.578 -24.746 1.00 92.44 542 VAL A CA 1
ATOM 4257 C C . VAL A 1 542 ? 22.941 7.816 -23.427 1.00 92.44 542 VAL A C 1
ATOM 4259 O O . VAL A 1 542 ? 21.937 7.332 -22.898 1.00 92.44 542 VAL A O 1
ATOM 4262 N N . ALA A 1 543 ? 24.150 7.731 -22.866 1.00 92.94 543 ALA A N 1
ATOM 4263 C CA . ALA A 1 543 ? 24.389 7.039 -21.605 1.00 92.94 543 ALA A CA 1
ATOM 4264 C C . ALA A 1 543 ? 23.602 7.668 -20.445 1.00 92.94 543 ALA A C 1
ATOM 4266 O O . ALA A 1 543 ? 23.032 6.934 -19.639 1.00 92.94 543 ALA A O 1
ATOM 4267 N N . VAL A 1 544 ? 23.504 9.002 -20.386 1.00 92.56 544 VAL A N 1
ATOM 4268 C CA . VAL A 1 544 ? 22.695 9.716 -19.384 1.00 92.56 544 VAL A CA 1
ATOM 4269 C C . VAL A 1 544 ? 21.232 9.286 -19.453 1.00 92.56 544 VAL A C 1
ATOM 4271 O O . VAL A 1 544 ? 20.648 8.980 -18.413 1.00 92.56 544 VAL A O 1
ATOM 4274 N N . PHE A 1 545 ? 20.647 9.200 -20.651 1.00 89.94 545 PHE A N 1
ATOM 4275 C CA . PHE A 1 545 ? 19.266 8.737 -20.807 1.00 89.94 545 PHE A CA 1
ATOM 4276 C C . PHE A 1 545 ? 19.077 7.290 -20.347 1.00 89.94 545 PHE A C 1
ATOM 4278 O O . PHE A 1 545 ? 18.072 6.991 -19.701 1.00 89.94 545 PHE A O 1
ATOM 4285 N N . ILE A 1 546 ? 20.023 6.400 -20.659 1.00 89.81 546 ILE A N 1
ATOM 4286 C CA . ILE A 1 546 ? 19.957 4.993 -20.239 1.00 89.81 546 ILE A CA 1
ATOM 4287 C C . ILE A 1 546 ? 20.063 4.888 -18.713 1.00 89.81 546 ILE A C 1
ATOM 4289 O O . ILE A 1 546 ? 19.231 4.250 -18.070 1.00 89.81 546 ILE A O 1
ATOM 4293 N N . ILE A 1 547 ? 21.050 5.558 -18.116 1.00 88.81 547 ILE A N 1
ATOM 4294 C CA . ILE A 1 547 ? 21.281 5.537 -16.668 1.00 88.81 547 ILE A CA 1
ATOM 4295 C C . ILE A 1 547 ? 20.068 6.112 -15.933 1.00 88.81 547 ILE A C 1
ATOM 4297 O O . ILE A 1 547 ? 19.520 5.439 -15.061 1.00 88.81 547 ILE A O 1
ATOM 4301 N N . ALA A 1 548 ? 19.592 7.300 -16.319 1.00 86.12 548 ALA A N 1
ATOM 4302 C CA . ALA A 1 548 ? 18.456 7.961 -15.675 1.00 86.12 548 ALA A CA 1
ATOM 4303 C C . ALA A 1 548 ? 17.191 7.083 -15.652 1.00 86.12 548 ALA A C 1
ATOM 4305 O O . ALA A 1 548 ? 16.497 7.037 -14.639 1.00 86.12 548 ALA A O 1
ATOM 4306 N N . GLN A 1 549 ? 16.930 6.332 -16.726 1.00 81.19 549 GLN A N 1
ATOM 4307 C CA . GLN A 1 549 ? 15.782 5.421 -16.829 1.00 81.19 549 GLN A CA 1
ATOM 4308 C C . GLN A 1 549 ? 15.915 4.148 -15.987 1.00 81.19 549 GLN A C 1
ATOM 4310 O O . GLN A 1 549 ? 14.911 3.580 -15.567 1.00 81.19 549 GLN A O 1
ATOM 4315 N N . THR A 1 550 ? 17.139 3.700 -15.705 1.00 80.88 550 THR A N 1
ATOM 4316 C CA . THR A 1 550 ? 17.377 2.488 -14.898 1.00 80.88 550 THR A CA 1
ATOM 4317 C C . THR A 1 550 ? 17.400 2.752 -13.391 1.00 80.88 550 THR A C 1
ATOM 4319 O O . THR A 1 550 ? 17.165 1.832 -12.610 1.00 80.88 550 THR A O 1
ATOM 4322 N N . ILE A 1 551 ? 17.627 3.999 -12.957 1.00 77.19 551 ILE A N 1
ATOM 4323 C CA . ILE A 1 551 ? 17.706 4.371 -11.532 1.00 77.19 551 ILE A CA 1
ATOM 4324 C C . ILE A 1 551 ? 16.428 4.027 -10.744 1.00 77.19 551 ILE A C 1
ATOM 4326 O O . ILE A 1 551 ? 16.563 3.426 -9.674 1.00 77.19 551 ILE A O 1
ATOM 4330 N N . PRO A 1 552 ? 15.203 4.344 -11.216 1.00 65.69 552 PRO A N 1
ATOM 4331 C CA . PRO A 1 552 ? 13.980 3.979 -10.499 1.00 65.69 552 PRO A CA 1
ATOM 4332 C C . PRO A 1 552 ? 13.865 2.467 -10.259 1.00 65.69 552 PRO A C 1
ATOM 4334 O O . PRO A 1 552 ? 13.551 2.048 -9.149 1.00 65.69 552 PRO A O 1
ATOM 4337 N N . VAL A 1 553 ? 14.220 1.656 -11.262 1.00 61.03 553 VAL A N 1
ATOM 4338 C CA . VAL A 1 553 ? 14.183 0.185 -11.199 1.00 61.03 553 VAL A CA 1
ATOM 4339 C C . VAL A 1 553 ? 15.274 -0.371 -10.276 1.00 61.03 553 VAL A C 1
ATOM 4341 O O . VAL A 1 553 ? 15.038 -1.296 -9.503 1.00 61.03 553 VAL A O 1
ATOM 4344 N N . LEU A 1 554 ? 16.478 0.202 -10.300 1.00 57.62 554 LEU A N 1
ATOM 4345 C CA . LEU A 1 554 ? 17.574 -0.224 -9.425 1.00 57.62 554 LEU A CA 1
ATOM 4346 C C . LEU A 1 554 ? 17.314 0.126 -7.958 1.00 57.62 554 LEU A C 1
ATOM 4348 O O . LEU A 1 554 ? 17.638 -0.666 -7.077 1.00 57.62 554 LEU A O 1
ATOM 4352 N N . ARG A 1 555 ? 16.687 1.274 -7.677 1.00 55.22 555 ARG A N 1
ATOM 4353 C CA . ARG A 1 555 ? 16.332 1.701 -6.312 1.00 55.22 555 ARG A CA 1
ATOM 4354 C C . ARG A 1 555 ? 15.435 0.684 -5.603 1.00 55.22 555 ARG A C 1
ATOM 4356 O O . ARG A 1 555 ? 15.576 0.449 -4.408 1.00 55.22 555 ARG A O 1
ATOM 4363 N N . VAL A 1 556 ? 14.531 0.078 -6.354 1.00 45.75 556 VAL A N 1
ATOM 4364 C CA . VAL A 1 556 ? 13.603 -0.964 -5.906 1.00 45.75 556 VAL A CA 1
ATOM 4365 C C . VAL A 1 556 ? 14.352 -2.245 -5.552 1.00 45.75 556 VAL A C 1
ATOM 4367 O O . VAL A 1 556 ? 14.104 -2.851 -4.512 1.00 45.75 556 VAL A O 1
ATOM 4370 N N . LEU A 1 557 ? 15.302 -2.636 -6.403 1.00 36.84 557 LEU A N 1
ATOM 4371 C CA . LEU A 1 557 ? 16.099 -3.847 -6.227 1.00 36.84 557 LEU A CA 1
ATOM 4372 C C . LEU A 1 557 ? 17.125 -3.715 -5.091 1.00 36.84 557 LEU A C 1
ATOM 4374 O O . LEU A 1 557 ? 17.353 -4.683 -4.373 1.00 36.84 557 LEU A O 1
ATOM 4378 N N . LEU A 1 558 ? 17.707 -2.527 -4.898 1.00 40.31 558 LEU A N 1
ATOM 4379 C CA . LEU A 1 558 ? 18.711 -2.236 -3.863 1.00 40.31 558 LEU A CA 1
ATOM 4380 C C . LEU A 1 558 ? 18.107 -1.995 -2.471 1.00 40.31 558 LEU A C 1
ATOM 4382 O O . LEU A 1 558 ? 18.809 -2.119 -1.474 1.00 40.31 558 LEU A O 1
ATOM 4386 N N . ASN A 1 559 ? 16.809 -1.686 -2.390 1.00 38.28 559 ASN A N 1
ATOM 4387 C CA . ASN A 1 559 ? 16.077 -1.577 -1.125 1.00 38.28 559 ASN A CA 1
ATOM 4388 C C . ASN A 1 559 ? 15.578 -2.933 -0.587 1.00 38.28 559 ASN A C 1
ATOM 4390 O O . ASN A 1 559 ? 14.907 -2.967 0.448 1.00 38.28 559 ASN A O 1
ATOM 4394 N N . ARG A 1 560 ? 15.908 -4.057 -1.243 1.00 32.25 560 ARG A N 1
ATOM 4395 C CA . ARG A 1 560 ? 15.905 -5.360 -0.569 1.00 32.25 560 ARG A CA 1
ATOM 4396 C C . ARG A 1 560 ? 17.065 -5.357 0.414 1.00 32.25 560 ARG A C 1
ATOM 4398 O O . ARG A 1 560 ? 18.219 -5.365 0.001 1.00 32.25 560 ARG A O 1
ATOM 4405 N N . GLU A 1 561 ? 16.747 -5.325 1.704 1.00 29.56 561 GLU A N 1
ATOM 4406 C CA . GLU A 1 561 ? 17.748 -5.483 2.754 1.00 29.56 561 GLU A CA 1
ATOM 4407 C C . GLU A 1 561 ? 18.624 -6.708 2.453 1.00 29.56 561 GLU A C 1
ATOM 4409 O O . GLU A 1 561 ? 18.085 -7.778 2.136 1.00 29.56 561 GLU A O 1
ATOM 4414 N N . PRO A 1 562 ? 19.963 -6.574 2.501 1.00 29.44 562 PRO A N 1
ATOM 4415 C CA . PRO A 1 562 ? 20.822 -7.738 2.452 1.00 29.44 562 PRO A CA 1
ATOM 4416 C C . PRO A 1 562 ? 20.423 -8.625 3.628 1.00 29.44 562 PRO A C 1
ATOM 4418 O O . PRO A 1 562 ? 20.384 -8.160 4.766 1.00 29.44 562 PRO A O 1
ATOM 4421 N N . LYS A 1 563 ? 20.103 -9.896 3.351 1.00 29.69 563 LYS A N 1
ATOM 4422 C CA . LYS A 1 563 ? 20.053 -10.917 4.399 1.00 29.69 563 LYS A CA 1
ATOM 4423 C C . LYS A 1 563 ? 21.357 -10.787 5.178 1.00 29.69 563 LYS A C 1
ATOM 4425 O O . LYS A 1 563 ? 22.421 -11.018 4.606 1.00 29.69 563 LYS A O 1
ATOM 4430 N N . SER A 1 564 ? 21.270 -10.369 6.436 1.00 26.64 564 SER A N 1
ATOM 4431 C CA . SER A 1 564 ? 22.383 -10.442 7.368 1.00 26.64 564 SER A CA 1
ATOM 4432 C C . SER A 1 564 ? 22.770 -11.911 7.466 1.00 26.64 564 SER A C 1
ATOM 4434 O O . SER A 1 564 ? 22.042 -12.728 8.026 1.00 26.64 564 SER A O 1
ATOM 4436 N N . SER A 1 565 ? 23.870 -12.252 6.810 1.00 32.41 565 SER A N 1
ATOM 4437 C CA . SER A 1 565 ? 24.588 -13.492 7.015 1.00 32.41 565 SER A CA 1
ATOM 4438 C C . SER A 1 565 ? 25.225 -13.426 8.399 1.00 32.41 565 SER A C 1
ATOM 4440 O O . SER A 1 565 ? 26.277 -12.811 8.554 1.00 32.41 565 SER A O 1
ATOM 4442 N N . GLU A 1 566 ? 24.577 -14.031 9.384 1.00 30.08 566 GLU A N 1
ATOM 4443 C CA . GLU A 1 566 ? 25.248 -14.520 10.584 1.00 30.08 566 GLU A CA 1
ATOM 4444 C C . GLU A 1 566 ? 24.968 -16.022 10.676 1.00 30.08 566 GLU A C 1
ATOM 4446 O O . GLU A 1 566 ? 23.841 -16.457 10.895 1.00 30.08 566 GLU A O 1
ATOM 4451 N N . ASP A 1 567 ? 26.016 -16.761 10.312 1.00 28.72 567 ASP A N 1
ATOM 4452 C CA . ASP A 1 567 ? 26.455 -18.083 10.752 1.00 28.72 567 ASP A CA 1
ATOM 4453 C C . ASP A 1 567 ? 25.423 -19.084 11.292 1.00 28.72 567 ASP A C 1
ATOM 4455 O O . ASP A 1 567 ? 24.964 -18.989 12.425 1.00 28.72 567 ASP A O 1
ATOM 4459 N N . ASP A 1 568 ? 25.240 -20.170 10.532 1.00 26.36 568 ASP A N 1
ATOM 4460 C CA . ASP A 1 568 ? 25.031 -21.494 11.120 1.00 26.36 568 ASP A CA 1
ATOM 4461 C C . ASP A 1 568 ? 25.950 -22.512 10.403 1.00 26.36 568 ASP A C 1
ATOM 4463 O O . ASP A 1 568 ? 25.886 -22.646 9.171 1.00 26.36 568 ASP A O 1
ATOM 4467 N N . PRO A 1 569 ? 26.881 -23.182 11.111 1.00 27.20 569 PRO A N 1
ATOM 4468 C CA . PRO A 1 569 ? 27.823 -24.114 10.517 1.00 27.20 569 PRO A CA 1
ATOM 4469 C C . PRO A 1 569 ? 27.251 -25.539 10.488 1.00 27.20 569 PRO A C 1
ATOM 4471 O O . PRO A 1 569 ? 26.882 -26.101 11.510 1.00 27.20 569 PRO A O 1
ATOM 4474 N N . GLY A 1 570 ? 27.322 -26.184 9.322 1.00 24.55 570 GLY A N 1
ATOM 4475 C CA . GLY A 1 570 ? 27.331 -27.647 9.230 1.00 24.55 570 GLY A CA 1
ATOM 4476 C C . GLY A 1 570 ? 25.997 -28.298 8.868 1.00 24.55 570 GLY A C 1
ATOM 4477 O O . GLY A 1 570 ? 25.161 -28.588 9.712 1.00 24.55 570 GLY A O 1
ATOM 4478 N N . GLY A 1 571 ? 25.865 -28.648 7.589 1.00 23.23 571 GLY A N 1
ATOM 4479 C CA . GLY A 1 571 ? 24.768 -29.469 7.081 1.00 23.23 571 GLY A CA 1
ATOM 4480 C C . GLY A 1 571 ? 24.984 -29.886 5.631 1.00 23.23 571 GLY A C 1
ATOM 4481 O O . GLY A 1 571 ? 24.113 -29.706 4.791 1.00 23.23 571 GLY A O 1
ATOM 4482 N N . SER A 1 572 ? 26.180 -30.386 5.313 1.00 22.22 572 SER A N 1
ATOM 4483 C CA . SER A 1 572 ? 26.443 -31.059 4.040 1.00 22.22 572 SER A CA 1
ATOM 4484 C C . SER A 1 572 ? 25.698 -32.390 4.019 1.00 22.22 572 SER A C 1
ATOM 4486 O O . SER A 1 572 ? 26.095 -33.290 4.752 1.00 22.22 572 SER A O 1
ATOM 4488 N N . ILE A 1 573 ? 24.682 -32.532 3.164 1.00 24.97 573 ILE A N 1
ATOM 4489 C CA . ILE A 1 573 ? 24.391 -33.799 2.481 1.00 24.97 573 ILE A CA 1
ATOM 4490 C C . ILE A 1 573 ? 24.039 -33.487 1.024 1.00 24.97 573 ILE A C 1
ATOM 4492 O O . ILE A 1 573 ? 22.984 -32.954 0.691 1.00 24.97 573 ILE A O 1
ATOM 4496 N N . ALA A 1 574 ? 24.998 -33.822 0.168 1.00 24.34 574 ALA A N 1
ATOM 4497 C CA . ALA A 1 574 ? 24.857 -33.990 -1.264 1.00 24.34 574 ALA A CA 1
ATOM 4498 C C . ALA A 1 574 ? 23.890 -35.138 -1.597 1.00 24.34 574 ALA A C 1
ATOM 4500 O O . ALA A 1 574 ? 23.856 -36.141 -0.888 1.00 24.34 574 ALA A O 1
ATOM 4501 N N . GLY A 1 575 ? 23.179 -35.037 -2.722 1.00 23.98 575 GLY A N 1
ATOM 4502 C CA . GLY A 1 575 ? 22.455 -36.183 -3.273 1.00 23.98 575 GLY A CA 1
ATOM 4503 C C . GLY A 1 575 ? 21.336 -35.830 -4.242 1.00 23.98 575 GLY A C 1
ATOM 4504 O O . GLY A 1 575 ? 20.179 -36.111 -3.964 1.00 23.98 575 GLY A O 1
ATOM 4505 N N . LEU A 1 576 ? 21.678 -35.244 -5.390 1.00 22.84 576 LEU A N 1
ATOM 4506 C CA . LEU A 1 576 ? 20.881 -35.420 -6.606 1.00 22.84 576 LEU A CA 1
ATOM 4507 C C . LEU A 1 576 ? 20.971 -36.893 -7.032 1.00 22.84 576 LEU A C 1
ATOM 4509 O O . LEU A 1 576 ? 22.088 -37.405 -7.135 1.00 22.84 576 LEU A O 1
ATOM 4513 N N . PRO A 1 577 ? 19.856 -37.523 -7.425 1.00 24.23 577 PRO A N 1
ATOM 4514 C CA . PRO A 1 577 ? 19.882 -38.468 -8.525 1.00 24.23 577 PRO A CA 1
ATOM 4515 C C . PRO A 1 577 ? 19.269 -37.792 -9.749 1.00 24.23 577 PRO A C 1
ATOM 4517 O O . PRO A 1 577 ? 18.078 -37.486 -9.802 1.00 24.23 577 PRO A O 1
ATOM 4520 N N . LEU A 1 578 ? 20.129 -37.558 -10.738 1.00 23.12 578 LEU A N 1
ATOM 4521 C CA . LEU A 1 578 ? 19.738 -37.615 -12.138 1.00 23.12 578 LEU A CA 1
ATOM 4522 C C . LEU A 1 578 ? 19.169 -39.011 -12.378 1.00 23.12 578 LEU A C 1
ATOM 4524 O O . LEU A 1 578 ? 19.904 -39.982 -12.212 1.00 23.12 578 LEU A O 1
ATOM 4528 N N . ASP A 1 579 ? 17.912 -39.102 -12.800 1.00 23.00 579 ASP A N 1
ATOM 4529 C CA . ASP A 1 579 ? 17.493 -40.262 -13.569 1.00 23.00 579 ASP A CA 1
ATOM 4530 C C . ASP A 1 579 ? 16.814 -39.818 -14.860 1.00 23.00 579 ASP A C 1
ATOM 4532 O O . ASP A 1 579 ? 15.844 -39.056 -14.895 1.00 23.00 579 ASP A O 1
ATOM 4536 N N . SER A 1 580 ? 17.446 -40.246 -15.940 1.00 23.34 580 SER A N 1
ATOM 4537 C CA . SER A 1 580 ? 17.055 -40.061 -17.320 1.00 23.34 580 SER A CA 1
ATOM 4538 C C . SER A 1 580 ? 16.138 -41.212 -17.708 1.00 23.34 580 SER A C 1
ATOM 4540 O O . SER A 1 580 ? 16.599 -42.335 -17.887 1.00 23.34 580 SER A O 1
ATOM 4542 N N . GLY A 1 581 ? 14.856 -40.924 -17.899 1.00 23.77 581 GLY A N 1
ATOM 4543 C CA . GLY A 1 581 ? 13.892 -41.865 -18.455 1.00 23.77 581 GLY A CA 1
ATOM 4544 C C . GLY A 1 581 ? 12.985 -41.135 -19.426 1.00 23.77 581 GLY A C 1
ATOM 4545 O O . GLY A 1 581 ? 12.014 -40.504 -19.027 1.00 23.77 581 GLY A O 1
ATOM 4546 N N . ALA A 1 582 ? 13.345 -41.171 -20.706 1.00 25.88 582 ALA A N 1
ATOM 4547 C CA . ALA A 1 582 ? 12.459 -40.762 -21.777 1.00 25.88 582 ALA A CA 1
ATOM 4548 C C . ALA A 1 582 ? 11.260 -41.711 -21.809 1.00 25.88 582 ALA A C 1
ATOM 4550 O O . ALA A 1 582 ? 11.452 -42.905 -22.026 1.00 25.88 582 ALA A O 1
ATOM 4551 N N . ASP A 1 583 ? 10.045 -41.178 -21.687 1.00 24.28 583 ASP A N 1
ATOM 4552 C CA . ASP A 1 583 ? 8.889 -41.865 -22.239 1.00 24.28 583 ASP A CA 1
ATOM 4553 C C . ASP A 1 583 ? 7.976 -40.901 -22.994 1.00 24.28 583 ASP A C 1
ATOM 4555 O O . ASP A 1 583 ? 7.587 -39.827 -22.528 1.00 24.28 583 ASP A O 1
ATOM 4559 N N . LYS A 1 584 ? 7.728 -41.276 -24.246 1.00 24.27 584 LYS A N 1
ATOM 4560 C CA . LYS A 1 584 ? 6.878 -40.577 -25.202 1.00 24.27 584 LYS A CA 1
ATOM 4561 C C . LYS A 1 584 ? 5.449 -41.051 -24.980 1.00 24.27 584 LYS A C 1
ATOM 4563 O O . LYS A 1 584 ? 5.191 -42.240 -25.123 1.00 24.27 584 LYS A O 1
ATOM 4568 N N . GLY A 1 585 ? 4.490 -40.137 -24.849 1.00 22.62 585 GLY A N 1
ATOM 4569 C CA . GLY A 1 585 ? 3.120 -40.472 -25.233 1.00 22.62 585 GLY A CA 1
ATOM 4570 C C . GLY A 1 585 ? 2.003 -39.653 -24.605 1.00 22.62 585 GLY A C 1
ATOM 4571 O O . GLY A 1 585 ? 1.784 -39.709 -23.406 1.00 22.62 585 GLY A O 1
ATOM 4572 N N . LYS A 1 586 ? 1.218 -39.054 -25.508 1.00 22.53 586 LYS A N 1
ATOM 4573 C CA . LYS A 1 586 ? -0.187 -38.632 -25.383 1.00 22.53 586 LYS A CA 1
ATOM 4574 C C . LYS A 1 586 ? -0.482 -37.322 -24.647 1.00 22.53 586 LYS A C 1
ATOM 4576 O O . LYS A 1 586 ? -0.776 -37.272 -23.462 1.00 22.53 586 LYS A O 1
ATOM 4581 N N . SER A 1 587 ? -0.555 -36.286 -25.486 1.00 23.17 587 SER A N 1
ATOM 4582 C CA . SER A 1 587 ? -1.573 -35.235 -25.429 1.00 23.17 587 SER A CA 1
ATOM 4583 C C . SER A 1 587 ? -2.926 -35.798 -24.972 1.00 23.17 587 SER A C 1
ATOM 4585 O O . SER A 1 587 ? -3.499 -36.661 -25.642 1.00 23.17 587 SER A O 1
ATOM 4587 N N . LEU A 1 588 ? -3.410 -35.305 -23.836 1.00 22.08 588 LEU A N 1
ATOM 4588 C CA . LEU A 1 588 ? -4.795 -35.407 -23.399 1.00 22.08 588 LEU A CA 1
ATOM 4589 C C . LEU A 1 588 ? -5.291 -33.974 -23.232 1.00 22.08 588 LEU A C 1
ATOM 4591 O O . LEU A 1 588 ? -4.742 -33.198 -22.452 1.00 22.08 588 LEU A O 1
ATOM 4595 N N . ALA A 1 589 ? -6.274 -33.626 -24.058 1.00 22.33 589 ALA A N 1
ATOM 4596 C CA . ALA A 1 589 ? -6.986 -32.367 -24.001 1.00 22.33 589 ALA A CA 1
ATOM 4597 C C . ALA A 1 589 ? -7.555 -32.178 -22.590 1.00 22.33 589 ALA A C 1
ATOM 4599 O O . ALA A 1 589 ? -8.320 -33.012 -22.110 1.00 22.33 589 ALA A O 1
ATOM 4600 N N . VAL A 1 590 ? -7.159 -31.092 -21.929 1.00 23.09 590 VAL A N 1
ATOM 4601 C CA . VAL A 1 590 ? -7.807 -30.640 -20.701 1.00 23.09 590 VAL A CA 1
ATOM 4602 C C . VAL A 1 590 ? -9.112 -29.981 -21.128 1.00 23.09 590 VAL A C 1
ATOM 4604 O O . VAL A 1 590 ? -9.113 -28.883 -21.684 1.00 23.09 590 VAL A O 1
ATOM 4607 N N . GLU A 1 591 ? -10.216 -30.699 -20.932 1.00 21.48 591 GLU A N 1
ATOM 4608 C CA . GLU A 1 591 ? -11.554 -30.120 -20.934 1.00 21.48 591 GLU A CA 1
ATOM 4609 C C . GLU A 1 591 ? -11.605 -29.027 -19.865 1.00 21.48 591 GLU A C 1
ATOM 4611 O O . GLU A 1 591 ? -11.286 -29.247 -18.696 1.00 21.48 591 GLU A O 1
ATOM 4616 N N . THR A 1 592 ? -11.996 -27.826 -20.277 1.00 23.83 592 THR A N 1
ATOM 4617 C CA . THR A 1 592 ? -12.307 -26.707 -19.391 1.00 23.83 592 THR A CA 1
ATOM 4618 C C . THR A 1 592 ? -13.506 -27.083 -18.521 1.00 23.83 592 THR A C 1
ATOM 4620 O O . THR A 1 592 ? -14.657 -26.962 -18.945 1.00 23.83 592 THR A O 1
ATOM 4623 N N . GLY A 1 593 ? -13.225 -27.589 -17.322 1.00 24.53 593 GLY A N 1
ATOM 4624 C CA . GLY A 1 593 ? -14.211 -27.838 -16.281 1.00 24.53 593 GLY A CA 1
ATOM 4625 C C . GLY A 1 593 ? -14.859 -26.531 -15.828 1.00 24.53 593 GLY A C 1
ATOM 4626 O O . GLY A 1 593 ? -14.171 -25.585 -15.453 1.00 24.53 593 GLY A O 1
ATOM 4627 N N . ARG A 1 594 ? -16.193 -26.492 -15.897 1.00 24.58 594 ARG A N 1
ATOM 4628 C CA . ARG A 1 594 ? -17.055 -25.456 -15.315 1.00 24.58 594 ARG A CA 1
ATOM 4629 C C . ARG A 1 594 ? -16.658 -25.189 -13.861 1.00 24.58 594 ARG A C 1
ATOM 4631 O O . ARG A 1 594 ? -16.597 -26.125 -13.069 1.00 24.58 594 ARG A O 1
ATOM 4638 N N . GLU A 1 595 ? -16.454 -23.916 -13.527 1.00 27.86 595 GLU A N 1
ATOM 4639 C CA . GLU A 1 595 ? -16.362 -23.429 -12.150 1.00 27.86 595 GLU A CA 1
ATOM 4640 C C . GLU A 1 595 ? -17.572 -23.932 -11.349 1.00 27.86 595 GLU A C 1
ATOM 4642 O O . GLU A 1 595 ? -18.720 -23.607 -11.660 1.00 27.86 595 GLU A O 1
ATOM 4647 N N . ALA A 1 596 ? -17.326 -24.753 -10.328 1.00 29.50 596 ALA A N 1
ATOM 4648 C CA . ALA A 1 596 ? -18.328 -25.063 -9.321 1.00 29.50 596 ALA A CA 1
ATOM 4649 C C . ALA A 1 596 ? -18.508 -23.810 -8.449 1.00 29.50 596 ALA A C 1
ATOM 4651 O O . ALA A 1 596 ? -17.704 -23.531 -7.562 1.00 29.50 596 ALA A O 1
ATOM 4652 N N . SER A 1 597 ? -19.527 -23.007 -8.752 1.00 32.19 597 SER A N 1
ATOM 4653 C CA . SER A 1 597 ? -19.895 -21.838 -7.957 1.00 32.19 597 SER A CA 1
ATOM 4654 C C . SER A 1 597 ? -20.552 -22.290 -6.652 1.00 32.19 597 SER A C 1
ATOM 4656 O O . SER A 1 597 ? -21.640 -22.866 -6.681 1.00 32.19 597 SER A O 1
ATOM 4658 N N . ILE A 1 598 ? -19.913 -22.018 -5.513 1.00 45.53 598 ILE A N 1
ATOM 4659 C CA . ILE A 1 598 ? -20.557 -22.127 -4.199 1.00 45.53 598 ILE A CA 1
ATOM 4660 C C . ILE A 1 598 ? -21.658 -21.069 -4.140 1.00 45.53 598 ILE A C 1
ATOM 4662 O O . ILE A 1 598 ? -21.393 -19.876 -4.289 1.00 45.53 598 ILE A O 1
ATOM 4666 N N . GLU A 1 599 ? -22.896 -21.502 -3.931 1.00 55.59 599 GLU A N 1
ATOM 4667 C CA . GLU A 1 599 ? -24.013 -20.593 -3.708 1.00 55.59 599 GLU A CA 1
ATOM 4668 C C . GLU A 1 599 ? -23.915 -20.043 -2.278 1.00 55.59 599 GLU A C 1
ATOM 4670 O O . GLU A 1 599 ? -23.861 -20.803 -1.311 1.00 55.59 599 GLU A O 1
ATOM 4675 N N . LEU A 1 600 ? -23.844 -18.721 -2.137 1.00 56.09 600 LEU A N 1
ATOM 4676 C CA . LEU A 1 600 ? -23.812 -18.031 -0.847 1.00 56.09 600 LEU A CA 1
ATOM 4677 C C . LEU A 1 600 ? -25.166 -17.366 -0.609 1.00 56.09 600 LEU A C 1
ATOM 4679 O O . LEU A 1 600 ? -25.744 -16.793 -1.533 1.00 56.09 600 LEU A O 1
ATOM 4683 N N . VAL A 1 601 ? -25.650 -17.404 0.628 1.00 63.75 601 VAL A N 1
ATOM 4684 C CA . VAL A 1 601 ? -26.908 -16.766 1.024 1.00 63.75 601 VAL A CA 1
ATOM 4685 C C . VAL A 1 601 ? -26.631 -15.734 2.106 1.00 63.75 601 VAL A C 1
ATOM 4687 O O . VAL A 1 601 ? -25.893 -15.994 3.056 1.00 63.75 601 VAL A O 1
ATOM 4690 N N . GLN A 1 602 ? -27.219 -14.548 1.955 1.00 62.44 602 GLN A N 1
ATOM 4691 C CA . GLN A 1 602 ? -27.192 -13.510 2.975 1.00 62.44 602 GLN A CA 1
ATOM 4692 C C . GLN A 1 602 ? -28.454 -13.619 3.833 1.00 62.44 602 GLN A C 1
ATOM 4694 O O . GLN A 1 602 ? -29.567 -13.463 3.336 1.00 62.44 602 GLN A O 1
ATOM 4699 N N . LEU A 1 603 ? -28.272 -13.892 5.121 1.00 61.09 603 LEU A N 1
ATOM 4700 C CA . LEU A 1 603 ? -29.350 -13.950 6.101 1.00 61.09 603 LEU A CA 1
ATOM 4701 C C . LEU A 1 603 ? -29.899 -12.536 6.390 1.00 61.09 603 LEU A C 1
ATOM 4703 O O . LEU A 1 603 ? -29.180 -11.552 6.194 1.00 61.09 603 LEU A O 1
ATOM 4707 N N . PRO A 1 604 ? -31.123 -12.397 6.943 1.00 42.66 604 PRO A N 1
ATOM 4708 C CA . PRO A 1 604 ? -31.699 -11.099 7.321 1.00 42.66 604 PRO A CA 1
ATOM 4709 C C . PRO A 1 604 ? -30.857 -10.318 8.341 1.00 42.66 604 PRO A C 1
ATOM 4711 O O . PRO A 1 604 ? -30.944 -9.097 8.411 1.00 42.66 604 PRO A O 1
ATOM 4714 N N . SER A 1 605 ? -30.011 -11.015 9.104 1.00 46.28 605 SER A N 1
ATOM 4715 C CA . SER A 1 605 ? -29.015 -10.431 10.012 1.00 46.28 605 SER A CA 1
ATOM 4716 C C . SER A 1 605 ? -27.826 -9.771 9.298 1.00 46.28 605 SER A C 1
ATOM 4718 O O . SER A 1 605 ? -26.956 -9.197 9.951 1.00 46.28 605 SER A O 1
ATOM 4720 N N . GLY A 1 606 ? -27.739 -9.896 7.971 1.00 43.56 606 GLY A N 1
ATOM 4721 C CA . GLY A 1 606 ? -26.608 -9.462 7.154 1.00 43.56 606 GLY A CA 1
ATOM 4722 C C . GLY A 1 606 ? -25.459 -10.475 7.073 1.00 43.56 606 GLY A C 1
ATOM 4723 O O . GLY A 1 606 ? -24.536 -10.258 6.288 1.00 43.56 606 GLY A O 1
ATOM 4724 N N . LYS A 1 607 ? -25.512 -11.580 7.834 1.00 49.00 607 LYS A N 1
ATOM 4725 C CA . LYS A 1 607 ? -24.506 -12.658 7.830 1.00 49.00 607 LYS A CA 1
ATOM 4726 C C . LYS A 1 607 ? -24.540 -13.426 6.503 1.00 49.00 607 LYS A C 1
ATOM 4728 O O . LYS A 1 607 ? -25.612 -13.820 6.056 1.00 49.00 607 LYS A O 1
ATOM 4733 N N . ILE A 1 608 ? -23.378 -13.652 5.889 1.00 60.94 608 ILE A N 1
ATOM 4734 C CA . ILE A 1 608 ? -23.243 -14.433 4.649 1.00 60.94 608 ILE A CA 1
ATOM 4735 C C . ILE A 1 608 ? -22.783 -15.843 5.006 1.00 60.94 608 ILE A C 1
ATOM 4737 O O . ILE A 1 608 ? -21.741 -16.005 5.638 1.00 60.94 608 ILE A O 1
ATOM 4741 N N . VAL A 1 609 ? -23.540 -16.851 4.581 1.00 54.75 609 VAL A N 1
ATOM 4742 C CA . VAL A 1 609 ? -23.257 -18.271 4.827 1.00 54.75 609 VAL A CA 1
ATOM 4743 C C . VAL A 1 609 ? -23.300 -19.060 3.520 1.00 54.75 609 VAL A C 1
ATOM 4745 O O . VAL A 1 609 ? -23.921 -18.632 2.547 1.00 54.75 609 VAL A O 1
ATOM 4748 N N . ALA A 1 610 ? -22.636 -20.214 3.473 1.00 60.94 610 ALA A N 1
ATOM 4749 C CA . ALA A 1 610 ? -22.774 -21.123 2.338 1.00 60.94 610 ALA A CA 1
ATOM 4750 C C . ALA A 1 610 ? -24.193 -21.718 2.308 1.00 60.94 610 ALA A C 1
ATOM 4752 O O . ALA A 1 610 ? -24.737 -22.073 3.355 1.00 60.94 610 ALA A O 1
ATOM 4753 N N . ALA A 1 611 ? -24.814 -21.811 1.131 1.00 64.19 611 ALA A N 1
ATOM 4754 C CA . ALA A 1 611 ? -26.194 -22.283 0.978 1.00 64.19 611 ALA A CA 1
ATOM 4755 C C . ALA A 1 611 ? -26.401 -23.727 1.463 1.00 64.19 611 ALA A C 1
ATOM 4757 O O . ALA A 1 611 ? -27.521 -24.115 1.784 1.00 64.19 611 ALA A O 1
ATOM 4758 N N . ASP A 1 612 ? -25.334 -24.521 1.497 1.00 55.38 612 ASP A N 1
ATOM 4759 C CA . ASP A 1 612 ? -25.298 -25.907 1.958 1.00 55.38 612 ASP A CA 1
ATOM 4760 C C . ASP A 1 612 ? -24.973 -26.063 3.457 1.00 55.38 612 ASP A C 1
ATOM 4762 O O . ASP A 1 612 ? -25.074 -27.174 3.992 1.00 55.38 612 ASP A O 1
ATOM 4766 N N . SER A 1 613 ? -24.627 -24.974 4.150 1.00 60.62 613 SER A N 1
ATOM 4767 C CA . SER A 1 613 ? -24.510 -24.952 5.613 1.00 60.62 613 SER A CA 1
ATOM 4768 C C . SER A 1 613 ? -25.875 -25.167 6.279 1.00 60.62 613 SER A C 1
ATOM 4770 O O . SER A 1 613 ? -26.906 -24.870 5.681 1.00 60.62 613 SER A O 1
ATOM 4772 N N . GLU A 1 614 ? -25.902 -25.670 7.517 1.00 60.91 614 GLU A N 1
ATOM 4773 C CA . GLU A 1 614 ? -27.157 -25.879 8.266 1.00 60.91 614 GLU A CA 1
ATOM 4774 C C . GLU A 1 614 ? -27.990 -24.586 8.355 1.00 60.91 614 GLU A C 1
ATOM 4776 O O . GLU A 1 614 ? -29.172 -24.594 8.026 1.00 60.91 614 GLU A O 1
ATOM 4781 N N . GLU A 1 615 ? -27.350 -23.449 8.656 1.00 63.22 615 GLU A N 1
ATOM 4782 C CA . GLU A 1 615 ? -28.001 -22.128 8.694 1.00 63.22 615 GLU A CA 1
ATOM 4783 C C . GLU A 1 615 ? -28.547 -21.700 7.314 1.00 63.22 615 GLU A C 1
ATOM 4785 O O . GLU A 1 615 ? -29.635 -21.131 7.212 1.00 63.22 615 GLU A O 1
ATOM 4790 N N . GLY A 1 616 ? -27.812 -21.988 6.232 1.00 63.50 616 GLY A N 1
ATOM 4791 C CA . GLY A 1 616 ? -28.246 -21.704 4.859 1.00 63.50 616 GLY A CA 1
ATOM 4792 C C . GLY A 1 616 ? -29.422 -22.578 4.411 1.00 63.50 616 GLY A C 1
ATOM 4793 O O . GLY A 1 616 ? -30.341 -22.084 3.751 1.00 63.50 616 GLY A O 1
ATOM 4794 N N . LYS A 1 617 ? -29.432 -23.853 4.815 1.00 68.38 617 LYS A N 1
ATOM 4795 C CA . LYS A 1 617 ? -30.527 -24.801 4.567 1.00 68.38 617 LYS A CA 1
ATOM 4796 C C . LYS A 1 617 ? -31.790 -24.423 5.337 1.00 68.38 617 LYS A C 1
ATOM 4798 O O . LYS A 1 617 ? -32.864 -24.453 4.748 1.00 68.38 617 LYS A O 1
ATOM 4803 N N . GLU A 1 618 ? -31.675 -24.024 6.604 1.00 70.94 618 GLU A N 1
ATOM 4804 C CA . GLU A 1 618 ? -32.804 -23.533 7.411 1.00 70.94 618 GLU A CA 1
ATOM 4805 C C . GLU A 1 618 ? -33.413 -22.257 6.816 1.00 70.94 618 GLU A C 1
ATOM 4807 O O . GLU A 1 618 ? -34.637 -22.134 6.705 1.00 70.94 618 GLU A O 1
ATOM 4812 N N . PHE A 1 619 ? -32.575 -21.322 6.358 1.00 69.38 619 PHE A N 1
ATOM 4813 C CA . PHE A 1 619 ? -33.055 -20.117 5.687 1.00 69.38 619 PHE A CA 1
ATOM 4814 C C . PHE A 1 619 ? -33.756 -20.434 4.359 1.00 69.38 619 PHE A C 1
ATOM 4816 O O . PHE A 1 619 ? -34.833 -19.909 4.089 1.00 69.38 619 PHE A O 1
ATOM 4823 N N . LYS A 1 620 ? -33.198 -21.333 3.539 1.00 70.38 620 LYS A N 1
ATOM 4824 C CA . LYS A 1 620 ? -33.867 -21.784 2.308 1.00 70.38 620 LYS A CA 1
ATOM 4825 C C . LYS A 1 620 ? -35.186 -22.508 2.594 1.00 70.38 620 LYS A C 1
ATOM 4827 O O . LYS A 1 620 ? -36.170 -22.225 1.923 1.00 70.38 620 LYS A O 1
ATOM 4832 N N . ALA A 1 621 ? -35.235 -23.368 3.610 1.00 67.75 621 ALA A N 1
ATOM 4833 C CA . ALA A 1 621 ? -36.450 -24.082 4.006 1.00 67.75 621 ALA A CA 1
ATOM 4834 C C . ALA A 1 621 ? -37.555 -23.132 4.509 1.00 67.75 621 ALA A C 1
ATOM 4836 O O . ALA A 1 621 ? -38.714 -23.277 4.131 1.00 67.75 621 ALA A O 1
ATOM 4837 N N . SER A 1 622 ? -37.197 -22.118 5.302 1.00 57.59 622 SER A N 1
ATOM 4838 C CA . SER A 1 622 ? -38.141 -21.088 5.771 1.00 57.59 622 SER A CA 1
ATOM 4839 C C . SER A 1 622 ? -38.607 -20.146 4.653 1.00 57.59 622 SER A C 1
ATOM 4841 O O . SER A 1 622 ? -39.781 -19.777 4.614 1.00 57.59 622 SER A O 1
ATOM 4843 N N . ALA A 1 623 ? -37.736 -19.821 3.691 1.00 53.84 623 ALA A N 1
ATOM 4844 C CA . ALA A 1 623 ? -38.109 -19.081 2.484 1.00 53.84 623 ALA A CA 1
ATOM 4845 C C . ALA A 1 623 ? -39.008 -19.902 1.535 1.00 53.84 623 ALA A C 1
ATOM 4847 O O . ALA A 1 623 ? -39.847 -19.332 0.837 1.00 53.84 623 ALA A O 1
ATOM 4848 N N . GLU A 1 624 ? -38.863 -21.231 1.505 1.00 47.47 624 GLU A N 1
ATOM 4849 C CA . GLU A 1 624 ? -39.738 -22.137 0.747 1.00 47.47 624 GLU A CA 1
ATOM 4850 C C . GLU A 1 624 ? -41.117 -22.322 1.411 1.00 47.47 624 GLU A C 1
ATOM 4852 O O . GLU A 1 624 ? -42.115 -22.455 0.697 1.00 47.47 624 GLU A O 1
ATOM 4857 N N . GLU A 1 625 ? -41.221 -22.239 2.745 1.00 40.28 625 GLU A N 1
ATOM 4858 C CA . GLU A 1 625 ? -42.510 -22.248 3.460 1.00 40.28 625 GLU A CA 1
ATOM 4859 C C . GLU A 1 625 ? -43.305 -20.938 3.286 1.00 40.28 625 GLU A C 1
ATOM 4861 O O . GLU A 1 625 ? -44.530 -20.984 3.123 1.00 40.28 625 GLU A O 1
ATOM 4866 N N . GLU A 1 626 ? -42.641 -19.776 3.223 1.00 39.44 626 GLU A N 1
ATOM 4867 C CA . GLU A 1 626 ? -43.305 -18.483 2.968 1.00 39.44 626 GLU A CA 1
ATOM 4868 C C . GLU A 1 626 ? -43.764 -18.294 1.510 1.00 39.44 626 GLU A C 1
ATOM 4870 O O . GLU A 1 626 ? -44.663 -17.491 1.251 1.00 39.44 626 GLU A O 1
ATOM 4875 N N . ASN A 1 627 ? -43.216 -19.048 0.548 1.00 35.53 627 ASN A N 1
ATOM 4876 C CA . ASN A 1 627 ? -43.457 -18.816 -0.883 1.00 35.53 627 ASN A CA 1
ATOM 4877 C C . ASN A 1 627 ? -44.436 -19.804 -1.551 1.00 35.53 627 ASN A C 1
ATOM 4879 O O . ASN A 1 627 ? -44.482 -19.923 -2.778 1.00 35.53 627 ASN A O 1
ATOM 4883 N N . SER A 1 628 ? -45.301 -20.463 -0.771 1.00 30.73 628 SER A N 1
ATOM 4884 C CA . SER A 1 628 ? -46.401 -21.308 -1.277 1.00 30.73 628 SER A CA 1
ATOM 4885 C C . SER A 1 628 ? -47.607 -20.515 -1.825 1.00 30.73 628 SER A C 1
ATOM 4887 O O . SER A 1 628 ? -48.750 -20.973 -1.783 1.00 30.73 628 SER A O 1
ATOM 4889 N N . GLY A 1 629 ? -47.378 -19.323 -2.389 1.00 34.91 629 GLY A N 1
ATOM 4890 C CA . GLY A 1 629 ? -48.474 -18.465 -2.825 1.00 34.91 629 GLY A CA 1
ATOM 4891 C C . GLY A 1 629 ? -48.119 -17.230 -3.644 1.00 34.91 629 GLY A C 1
ATOM 4892 O O . GLY A 1 629 ? -48.657 -16.180 -3.333 1.00 34.91 629 GLY A O 1
ATOM 4893 N N . GLN A 1 630 ? -47.293 -17.328 -4.694 1.00 27.97 630 GLN A N 1
ATOM 4894 C CA . GLN A 1 630 ? -47.467 -16.562 -5.949 1.00 27.97 630 GLN A CA 1
ATOM 4895 C C . GLN A 1 630 ? -46.329 -16.830 -6.940 1.00 27.97 630 GLN A C 1
ATOM 4897 O O . GLN A 1 630 ? -45.207 -16.357 -6.792 1.00 27.97 630 GLN A O 1
ATOM 4902 N N . THR A 1 631 ? -46.640 -17.529 -8.029 1.00 25.19 631 THR A N 1
ATOM 4903 C CA . THR A 1 631 ? -45.752 -17.636 -9.189 1.00 25.19 631 THR A CA 1
ATOM 4904 C C . THR A 1 631 ? -45.755 -16.301 -9.938 1.00 25.19 631 THR A C 1
ATOM 4906 O O . THR A 1 631 ? -46.733 -15.958 -10.604 1.00 25.19 631 THR A O 1
ATOM 4909 N N . ARG A 1 632 ? -44.662 -15.537 -9.854 1.00 23.97 632 ARG A N 1
ATOM 4910 C CA . ARG A 1 632 ? -44.381 -14.433 -10.780 1.00 23.97 632 ARG A CA 1
ATOM 4911 C C . ARG A 1 632 ? -43.043 -14.700 -11.456 1.00 23.97 632 ARG A C 1
ATOM 4913 O O . ARG A 1 632 ? -42.001 -14.695 -10.814 1.00 23.97 632 ARG A O 1
ATOM 4920 N N . VAL A 1 633 ? -43.112 -14.974 -12.756 1.00 25.67 633 VAL A N 1
ATOM 4921 C CA . VAL A 1 633 ? -41.957 -15.052 -13.653 1.00 25.67 633 VAL A CA 1
ATOM 4922 C C . VAL A 1 633 ? -41.273 -13.687 -13.639 1.00 25.67 633 VAL A C 1
ATOM 4924 O O . VAL A 1 633 ? -41.903 -12.682 -13.971 1.00 25.67 633 VAL A O 1
ATOM 4927 N N . VAL A 1 634 ? -40.011 -13.652 -13.220 1.00 23.67 634 VAL A N 1
ATOM 4928 C CA . VAL A 1 634 ? -39.121 -12.510 -13.427 1.00 23.67 634 VAL A CA 1
ATOM 4929 C C . VAL A 1 634 ? -38.074 -12.971 -14.425 1.00 23.67 634 VAL A C 1
ATOM 4931 O O . VAL A 1 634 ? -37.263 -13.847 -14.130 1.00 23.67 634 VAL A O 1
ATOM 4934 N N . ASP A 1 635 ? -38.167 -12.413 -15.629 1.00 24.34 635 ASP A N 1
ATOM 4935 C CA . ASP A 1 635 ? -37.189 -12.582 -16.692 1.00 24.34 635 ASP A CA 1
ATOM 4936 C C . ASP A 1 635 ? -35.795 -12.177 -16.205 1.00 24.34 635 ASP A C 1
ATOM 4938 O O . ASP A 1 635 ? -35.613 -11.178 -15.502 1.00 24.34 635 ASP A O 1
ATOM 4942 N N . SER A 1 636 ? -34.804 -12.974 -16.597 1.00 22.05 636 SER A N 1
ATOM 4943 C CA . SER A 1 636 ? -33.389 -12.693 -16.391 1.00 22.05 636 SER A CA 1
ATOM 4944 C C . SER A 1 636 ? -33.048 -11.290 -16.907 1.00 22.05 636 SER A C 1
ATOM 4946 O O . SER A 1 636 ? -33.404 -10.972 -18.046 1.00 22.05 636 SER A O 1
ATOM 4948 N N . PRO A 1 637 ? -32.317 -10.449 -16.151 1.00 24.62 637 PRO A N 1
ATOM 4949 C CA . PRO A 1 637 ? -31.728 -9.270 -16.748 1.00 24.62 637 PRO A CA 1
ATOM 4950 C C . PRO A 1 637 ? -30.663 -9.747 -17.736 1.00 24.62 637 PRO A C 1
ATOM 4952 O O . PRO A 1 637 ? -29.638 -10.321 -17.370 1.00 24.62 637 PRO A O 1
ATOM 4955 N N . THR A 1 638 ? -30.980 -9.539 -19.010 1.00 23.39 638 THR A N 1
ATOM 4956 C CA . THR A 1 638 ? -30.073 -9.518 -20.153 1.00 23.39 638 THR A CA 1
ATOM 4957 C C . THR A 1 638 ? -28.690 -9.018 -19.756 1.00 23.39 638 THR A C 1
ATOM 4959 O O . THR A 1 638 ? -28.551 -7.916 -19.225 1.00 23.39 638 THR A O 1
ATOM 4962 N N . THR A 1 639 ? -27.683 -9.832 -20.071 1.00 23.06 639 THR A N 1
ATOM 4963 C CA . THR A 1 639 ? -26.274 -9.454 -20.209 1.00 23.06 639 THR A CA 1
ATOM 4964 C C . THR A 1 639 ? -26.171 -8.031 -20.760 1.00 23.06 639 THR A C 1
ATOM 4966 O O . THR A 1 639 ? -26.638 -7.805 -21.881 1.00 23.06 639 THR A O 1
ATOM 4969 N N . PRO A 1 640 ? -25.578 -7.065 -20.035 1.00 23.58 640 PRO A N 1
ATOM 4970 C CA . PRO A 1 640 ? -25.198 -5.818 -20.660 1.00 23.58 640 PRO A CA 1
ATOM 4971 C C . PRO A 1 640 ? -24.108 -6.151 -21.671 1.00 23.58 640 PRO A C 1
ATOM 4973 O O . PRO A 1 640 ? -23.090 -6.761 -21.333 1.00 23.58 640 PRO A O 1
ATOM 4976 N N . GLU A 1 641 ? -24.372 -5.789 -22.921 1.00 22.36 641 GLU A N 1
ATOM 4977 C CA . GLU A 1 641 ? -23.402 -5.763 -24.002 1.00 22.36 641 GLU A CA 1
ATOM 4978 C C . GLU A 1 641 ? -22.063 -5.220 -23.498 1.00 22.36 641 GLU A C 1
ATOM 4980 O O . GLU A 1 641 ? -22.008 -4.240 -22.751 1.00 22.36 641 GLU A O 1
ATOM 4985 N N . GLN A 1 642 ? -20.980 -5.865 -23.935 1.00 23.95 642 GLN A N 1
ATOM 4986 C CA . GLN A 1 642 ? -19.627 -5.337 -23.846 1.00 23.95 642 GLN A CA 1
ATOM 4987 C C . GLN A 1 642 ? -19.580 -3.966 -24.529 1.00 23.95 642 GLN A C 1
ATOM 4989 O O . GLN A 1 642 ? -19.262 -3.840 -25.710 1.00 23.95 642 GLN A O 1
ATOM 4994 N N . ILE A 1 643 ? -19.875 -2.915 -23.772 1.00 21.11 643 ILE A N 1
ATOM 4995 C CA . ILE A 1 643 ? -19.465 -1.570 -24.125 1.00 21.11 643 ILE A CA 1
ATOM 4996 C C . ILE A 1 643 ? -17.972 -1.546 -23.828 1.00 21.11 643 ILE A C 1
ATOM 4998 O O . ILE A 1 643 ? -17.545 -1.460 -22.678 1.00 21.11 643 ILE A O 1
ATOM 5002 N N . VAL A 1 644 ? -17.180 -1.665 -24.893 1.00 25.48 644 VAL A N 1
ATOM 5003 C CA . VAL A 1 644 ? -15.759 -1.312 -24.928 1.00 25.48 644 VAL A CA 1
ATOM 5004 C C . VAL A 1 644 ? -15.669 0.196 -24.658 1.00 25.48 644 VAL A C 1
ATOM 5006 O O . VAL A 1 644 ? -15.538 1.017 -25.561 1.00 25.48 644 VAL A O 1
ATOM 5009 N N . GLY A 1 645 ? -15.863 0.570 -23.395 1.00 22.58 645 GLY A N 1
ATOM 5010 C CA . GLY A 1 645 ? -15.679 1.911 -22.872 1.00 22.58 645 GLY A CA 1
ATOM 5011 C C . GLY A 1 645 ? -14.204 2.084 -22.560 1.00 22.58 645 GLY A C 1
ATOM 5012 O O . GLY A 1 645 ? -13.639 1.307 -21.795 1.00 22.58 645 GLY A O 1
ATOM 5013 N N . GLY A 1 646 ? -13.576 3.053 -23.223 1.00 24.75 646 GLY A N 1
ATOM 5014 C CA . GLY A 1 646 ? -12.148 3.312 -23.125 1.00 24.75 646 GLY A CA 1
ATOM 5015 C C . GLY A 1 646 ? -11.679 3.438 -21.679 1.00 24.75 646 GLY A C 1
ATOM 5016 O O . GLY A 1 646 ? -12.249 4.191 -20.896 1.00 24.75 646 GLY A O 1
ATOM 5017 N N . VAL A 1 647 ? -10.617 2.693 -21.381 1.00 24.23 647 VAL A N 1
ATOM 5018 C CA . VAL A 1 647 ? -9.757 2.843 -20.208 1.00 24.23 647 VAL A CA 1
ATOM 5019 C C . VAL A 1 647 ? -9.422 4.327 -20.056 1.00 24.23 647 VAL A C 1
ATOM 5021 O O . VAL A 1 647 ? -8.769 4.911 -20.929 1.00 24.23 647 VAL A O 1
ATOM 5024 N N . GLU A 1 648 ? -9.909 4.963 -18.990 1.00 28.97 648 GLU A N 1
ATOM 5025 C CA . GLU A 1 648 ? -9.412 6.282 -18.627 1.00 28.97 648 GLU A CA 1
ATOM 5026 C C . GLU A 1 648 ? -7.961 6.132 -18.173 1.00 28.97 648 GLU A C 1
ATOM 5028 O O . GLU A 1 648 ? -7.576 5.218 -17.451 1.00 28.97 648 GLU A O 1
ATOM 5033 N N . ASN A 1 649 ? -7.133 7.030 -18.689 1.00 29.08 649 ASN A N 1
ATOM 5034 C CA . ASN A 1 649 ? -5.680 6.931 -18.720 1.00 29.08 649 ASN A CA 1
ATOM 5035 C C . ASN A 1 649 ? -5.014 7.014 -17.326 1.00 29.08 649 ASN A C 1
ATOM 5037 O O . ASN A 1 649 ? -3.790 6.989 -17.291 1.00 29.08 649 ASN A O 1
ATOM 5041 N N . ASP A 1 650 ? -5.787 7.162 -16.240 1.00 30.73 650 ASP A N 1
ATOM 5042 C CA . ASP A 1 650 ? -5.329 7.259 -14.844 1.00 30.73 650 ASP A CA 1
ATOM 5043 C C . ASP A 1 650 ? -5.250 5.871 -14.158 1.00 30.73 650 ASP A C 1
ATOM 5045 O O . ASP A 1 650 ? -4.301 5.618 -13.414 1.00 30.73 650 ASP A O 1
ATOM 5049 N N . ASP A 1 651 ? -6.126 4.915 -14.500 1.00 34.94 651 ASP A N 1
ATOM 5050 C CA . ASP A 1 651 ? -6.158 3.558 -13.904 1.00 34.94 651 ASP A CA 1
ATOM 5051 C C . ASP A 1 651 ? -4.933 2.703 -14.287 1.00 34.94 651 ASP A C 1
ATOM 5053 O O . ASP A 1 651 ? -4.434 1.879 -13.515 1.00 34.94 651 ASP A O 1
ATOM 5057 N N . GLU A 1 652 ? -4.387 2.923 -15.487 1.00 34.84 652 GLU A N 1
ATOM 5058 C CA . GLU A 1 652 ? -3.184 2.233 -15.966 1.00 34.84 652 GLU A CA 1
ATOM 5059 C C . GLU A 1 652 ? -1.928 2.732 -15.223 1.00 34.84 652 GLU A C 1
ATOM 5061 O O . GLU A 1 652 ? -1.014 1.958 -14.933 1.00 34.84 652 GLU A O 1
ATOM 5066 N N . VAL A 1 653 ? -1.917 4.011 -14.827 1.00 33.66 653 VAL A N 1
ATOM 5067 C CA . VAL A 1 653 ? -0.823 4.655 -14.087 1.00 33.66 653 VAL A CA 1
ATOM 5068 C C . VAL A 1 653 ? -0.681 4.029 -12.711 1.00 33.66 653 VAL A C 1
ATOM 5070 O O . VAL A 1 653 ? 0.394 3.563 -12.362 1.00 33.66 653 VAL A O 1
ATOM 5073 N N . HIS A 1 654 ? -1.750 3.959 -11.925 1.00 35.75 654 HIS A N 1
ATOM 5074 C CA . HIS A 1 654 ? -1.668 3.485 -10.540 1.00 35.75 654 HIS A CA 1
ATOM 5075 C C . HIS A 1 654 ? -1.189 2.028 -10.438 1.00 35.75 654 HIS A C 1
ATOM 5077 O O . HIS A 1 654 ? -0.350 1.699 -9.591 1.00 35.75 654 HIS A O 1
ATOM 5083 N N . ARG A 1 655 ? -1.602 1.187 -11.391 1.00 40.16 655 ARG A N 1
ATOM 5084 C CA . ARG A 1 655 ? -1.153 -0.203 -11.533 1.00 40.16 655 ARG A CA 1
ATOM 5085 C C . ARG A 1 655 ? 0.326 -0.317 -11.918 1.00 40.16 655 ARG A C 1
ATOM 5087 O O . ARG A 1 655 ? 1.068 -1.058 -11.277 1.00 40.16 655 ARG A O 1
ATOM 5094 N N . LEU A 1 656 ? 0.787 0.482 -12.885 1.00 36.12 656 LEU A N 1
ATOM 5095 C CA . LEU A 1 656 ? 2.195 0.541 -13.304 1.00 36.12 656 LEU A CA 1
ATOM 5096 C C . LEU A 1 656 ? 3.150 0.905 -12.155 1.00 36.12 656 LEU A C 1
ATOM 5098 O O . LEU A 1 656 ? 4.289 0.445 -12.128 1.00 36.12 656 LEU A O 1
ATOM 5102 N N . TRP A 1 657 ? 2.710 1.733 -11.206 1.00 38.56 657 TRP A N 1
ATOM 5103 C CA . TRP A 1 657 ? 3.544 2.222 -10.100 1.00 38.56 657 TRP A CA 1
ATOM 5104 C C . TRP A 1 657 ? 3.649 1.239 -8.937 1.00 38.56 657 TRP A C 1
ATOM 5106 O O . TRP A 1 657 ? 4.725 1.113 -8.348 1.00 38.56 657 TRP A O 1
ATOM 5116 N N . ALA A 1 658 ? 2.554 0.541 -8.629 1.00 38.62 658 ALA A N 1
ATOM 5117 C CA . ALA A 1 658 ? 2.540 -0.562 -7.670 1.00 38.62 658 ALA A CA 1
ATOM 5118 C C . ALA A 1 658 ? 3.416 -1.712 -8.162 1.00 38.62 658 ALA A C 1
ATOM 5120 O O . ALA A 1 658 ? 4.239 -2.253 -7.417 1.00 38.62 658 ALA A O 1
ATOM 5121 N N . ASP A 1 659 ? 3.284 -2.015 -9.449 1.00 38.03 659 ASP A N 1
ATOM 5122 C CA . ASP A 1 659 ? 4.137 -2.984 -10.076 1.00 38.03 659 ASP A CA 1
ATOM 5123 C C . ASP A 1 659 ? 5.575 -2.511 -10.066 1.00 38.03 659 ASP A C 1
ATOM 5125 O O . ASP A 1 659 ? 6.370 -3.344 -9.687 1.00 38.03 659 ASP A O 1
ATOM 5129 N N . MET A 1 660 ? 5.898 -1.220 -10.286 1.00 34.00 660 MET A N 1
ATOM 5130 C CA . MET A 1 660 ? 7.263 -0.663 -10.306 1.00 34.00 660 MET A CA 1
ATOM 5131 C C . MET A 1 660 ? 8.133 -0.871 -9.038 1.00 34.00 660 MET A C 1
ATOM 5133 O O . MET A 1 660 ? 9.235 -0.335 -8.941 1.00 34.00 660 MET A O 1
ATOM 5137 N N . GLY A 1 661 ? 7.682 -1.664 -8.064 1.00 31.61 661 GLY A N 1
ATOM 5138 C CA . GLY A 1 661 ? 8.418 -2.102 -6.881 1.00 31.61 661 GLY A CA 1
ATOM 5139 C C . GLY A 1 661 ? 8.728 -0.984 -5.890 1.00 31.61 661 GLY A C 1
ATOM 5140 O O . GLY A 1 661 ? 9.574 -1.123 -4.999 1.00 31.61 661 GLY A O 1
ATOM 5141 N N . LEU A 1 662 ? 7.977 0.112 -5.985 1.00 32.78 662 LEU A N 1
ATOM 5142 C CA . LEU A 1 662 ? 7.708 0.963 -4.838 1.00 32.78 662 LEU A CA 1
ATOM 5143 C C . LEU A 1 662 ? 7.014 0.082 -3.794 1.00 32.78 662 LEU A C 1
ATOM 5145 O O . LEU A 1 662 ? 5.814 -0.169 -3.830 1.00 32.78 662 LEU A O 1
ATOM 5149 N N . SER A 1 663 ? 7.835 -0.496 -2.918 1.00 29.84 663 SER A N 1
ATOM 5150 C CA . SER A 1 663 ? 7.397 -1.423 -1.885 1.00 29.84 663 SER A CA 1
ATOM 5151 C C . SER A 1 663 ? 6.308 -0.793 -1.018 1.00 29.84 663 SER A C 1
ATOM 5153 O O . SER A 1 663 ? 6.269 0.426 -0.838 1.00 29.84 663 SER A O 1
ATOM 5155 N N . ARG A 1 664 ? 5.534 -1.650 -0.346 1.00 36.59 664 ARG A N 1
ATOM 5156 C CA . ARG A 1 664 ? 4.633 -1.307 0.769 1.00 36.59 664 ARG A CA 1
ATOM 5157 C C . ARG A 1 664 ? 5.238 -0.352 1.834 1.00 36.59 664 ARG A C 1
ATOM 5159 O O . ARG A 1 664 ? 4.477 0.176 2.631 1.00 36.59 664 ARG A O 1
ATOM 5166 N N . ARG A 1 665 ? 6.557 -0.067 1.845 1.00 32.12 665 ARG A N 1
ATOM 5167 C CA . ARG A 1 665 ? 7.201 0.969 2.691 1.00 32.12 665 ARG A CA 1
ATOM 5168 C C . ARG A 1 665 ? 6.870 2.417 2.303 1.00 32.12 665 ARG A C 1
ATOM 5170 O O . ARG A 1 665 ? 7.103 3.301 3.118 1.00 32.12 665 ARG A O 1
ATOM 5177 N N . ALA A 1 666 ? 6.339 2.669 1.107 1.00 30.73 666 ALA A N 1
ATOM 5178 C CA . ALA A 1 666 ? 5.953 4.016 0.679 1.00 30.73 666 ALA A CA 1
ATOM 5179 C C . ALA A 1 666 ? 4.744 4.576 1.446 1.00 30.73 666 ALA A C 1
ATOM 5181 O O . ALA A 1 666 ? 4.605 5.784 1.624 1.00 30.73 666 ALA A O 1
ATOM 5182 N N . TRP A 1 667 ? 3.886 3.693 1.957 1.00 35.53 667 TRP A N 1
ATOM 5183 C CA . TRP A 1 667 ? 2.553 4.066 2.427 1.00 35.53 667 TRP A CA 1
ATOM 5184 C C . TRP A 1 667 ? 2.420 4.101 3.956 1.00 35.53 667 TRP A C 1
ATOM 5186 O O . TRP A 1 667 ? 1.328 4.314 4.465 1.00 35.53 667 TRP A O 1
ATOM 5196 N N . SER A 1 668 ? 3.528 3.973 4.703 1.00 29.33 668 SER A N 1
ATOM 5197 C CA . SER A 1 668 ? 3.552 4.232 6.156 1.00 29.33 668 SER A CA 1
ATOM 5198 C C . SER A 1 668 ? 3.817 5.703 6.516 1.00 29.33 668 SER A C 1
ATOM 5200 O O . SER A 1 668 ? 3.818 6.066 7.693 1.00 29.33 668 SER A O 1
ATOM 5202 N N . GLN A 1 669 ? 4.009 6.575 5.516 1.00 28.53 669 GLN A N 1
ATOM 5203 C CA . GLN A 1 669 ? 4.052 8.032 5.691 1.00 28.53 669 GLN A CA 1
ATOM 5204 C C . GLN A 1 669 ? 2.995 8.731 4.824 1.00 28.53 669 GLN A C 1
ATOM 5206 O O . GLN A 1 669 ? 3.328 9.487 3.910 1.00 28.53 669 GLN A O 1
ATOM 5211 N N . SER A 1 670 ? 1.724 8.515 5.159 1.00 22.78 670 SER A N 1
ATOM 5212 C CA . SER A 1 670 ? 0.655 9.496 4.936 1.00 22.78 670 SER A CA 1
ATOM 5213 C C . SER A 1 670 ? 0.178 10.005 6.312 1.00 22.78 670 SER A C 1
ATOM 5215 O O . SER A 1 670 ? 0.191 9.212 7.258 1.00 22.78 670 SER A O 1
ATOM 5217 N N . PRO A 1 671 ? -0.115 11.308 6.488 1.00 28.44 671 PRO A N 1
ATOM 5218 C CA . PRO A 1 671 ? -0.705 11.851 7.718 1.00 28.44 671 PRO A CA 1
ATOM 5219 C C . PRO A 1 671 ? -2.104 11.307 8.030 1.00 28.44 671 PRO A C 1
ATOM 5221 O O . PRO A 1 671 ? -2.852 11.040 7.065 1.00 28.44 671 PRO A O 1
#

Organism: Cytospora mali (NCBI:txid578113)

Radius of gyration: 34.13 Å; chains: 1; bounding box: 96×72×99 Å

Secondary structure (DSSP, 8-state):
---HHHHHHHHHEEEEEETTTEEEEEESS-B-TT-EEEEE----EEEE-GGGTTTS-TTT----TTPPPSEEETTTTEEESSHHHHHHHHHTS-HHHHHHHHHHHHHHHT---PPPPPPPS-PPPHHHHHHHHHHHHHHHHHHHHHHHHHHH--S-------HHHHHHHHHHHS---HHHHHHHHHHHHHHHH-GGGHHHHHTSPP-SS--SSHHHHHHHHHHHHHHHHHS-GGGTTT--HHHHHHHHHHHHHHEEEEE-STTTT--EEEEEE-GGGTT-EE-SS-SEEEEEETTEEEEEESS-B-TT-EEEE-SS-STTTS--HHHHHHHHHHHT---HHHHHHHHHHHHHHHHHHHGGGGT-SSSS--HHHHHHHHHHHHHHHHHHHHHHHHHHHHHHHT--THHHHHHHHHHHHHHHHHHHHHHHTTSEETT---S--S-S-EE-HHHHHHHHHHHHHHHHHHHHHHHHHHHHHHHTS---HHHHHHHHHHHHGGGHHHHHHHHHHHHHHHHHHHHHHHS---THHHHHHHHHHHHHHHHHHHHHHHHHHHHHHHTS-----------------------------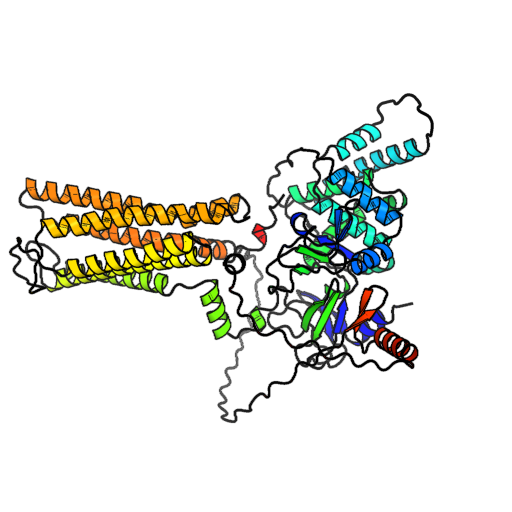---PPP----EEE-TTS-EEETTSHHHHHHHHHHHHHTTT-------------------TTHHHHHHHHHTT--GGGGG---

Sequence (671 aa):
MANPSEALQAQVFTIKETPGAGRGVFATQNLTAGGAILVADDLNAHILLREYRGEVCWECFAYDRGRKLPVRDALRGITFCSTECENCWKQQHDEVCLEAWEVVESILKGGANNKEPIFKASKPTAEEVDNRWKAAEQKAAAILKFRLTTLCKKSPGKATSDSGSQEFKEALNQPRSADALNFQLRALLARYNHPDRWAAILELAEEPRPYWDQSELERDIRAYLHLVCLLPEPLLPLATPETLRTIKSREVHNSFGIRSLEDEGSEFFGFGVWPSASYFNHNCRPNVTKNRVGKTWVFTATADVSAGDELTISYLGGDETKLDRPDRQERLKKVWGFDCALIAAWALQLCGNGLSAASPAYGFNILNGTTHGWTFTFSALTTFYLATALAKSAFAATLLRISGGRTKTLLWFIVLLVWACSITLAVVTWLDICEQRIDYTLSSRCLPLGSLIWFHLGYCIFTVCTDTVLAYLPWRIINNIYIPKKEKYGVALSLSLVGLSAILCLVRAVIGGYTQELASRENKVDWTYGAVTIYCIQQAEVAVFIIAQTIPVLRVLLNREPKSSEDDPGGSIAGLPLDSGADKGKSLAVETGREASIELVQLPSGKIVAADSEEGKEFKASAEEENSGQTRVVDSPTTPEQIVGGVENDDEVHRLWADMGLSRRAWSQSP